Protein AF-A0A0N0CYZ7-F1 (afdb_monomer)

pLDDT: mean 87.19, std 11.3, range [44.19, 98.38]

Foldseek 3Di:
DDDDPLQLVLLVLVLVLVVLVVVLVVLLPDLVPRPLVCNVPPRLVSSLVSLVVNLVSPPDDFPDADPVCVPDRWGKAKHQSVDSPDGWDWDWDADPNDIDIDTPPSIDIDTSLCNNLVSLLSNLCSLVSSLVSCVVHPVDPVNVVSLVVNLVSLVVNQVVLCVPDVVDRDPVSLLSQQVSLLSLLQVCLVPHLPLVSLVVSLVSLVSSCVQQDLDPVSCVSRVSSLLSNLSSCVSNVNCVVNLVSVVSCCVSPVPPCSCVVVVVDPVSVVVVVVVVVVVVVVVVVVVVQVVVLVVVLVVVLVVCQQDFPPSVDPLCVVCNVLLSLLVSLLSVLVSVVVCVPPNSVCVVPPPDDDCCQQAPFQADDPVRQVCVCVVLVADFDSLVNNCNHGVHAFRNSLADWDRFFDDDDDPVLSQLLPFAQFDDPQQWFQQPALQSFTFAADLPQPVSVVVCCVVVRDPPPDRSCVRRNTPPPDDNCRQWDFRTAFPLRWTWIARGDDPLHQFIWTANPPPGSVNVGGTGGQFSVRDGNSVLSSVLSVCVSVVVPPCSGGTHD

Solvent-accessible surface area (backbone atoms only — not comparable to full-atom values): 30762 Å² total; per-residue (Å²): 130,89,79,53,73,69,57,42,54,45,37,47,46,50,40,53,41,51,52,34,51,55,52,48,54,61,56,57,75,46,71,92,70,60,52,65,68,54,46,48,65,71,31,53,51,51,34,45,51,47,44,52,54,52,57,69,57,59,87,71,92,60,86,42,66,44,80,89,42,76,91,50,99,45,38,32,47,59,37,32,63,88,40,49,88,47,79,70,63,82,43,77,49,76,61,96,88,44,83,44,77,47,71,57,86,65,53,48,81,40,42,70,91,48,43,68,55,53,50,53,48,48,48,34,48,59,43,43,58,50,34,56,51,30,62,76,69,67,60,43,80,62,29,67,59,36,50,58,50,34,45,55,41,30,68,58,44,47,60,66,58,61,74,45,64,80,91,69,67,51,72,70,56,47,53,49,41,27,51,37,19,34,56,46,26,43,56,40,52,73,76,53,81,5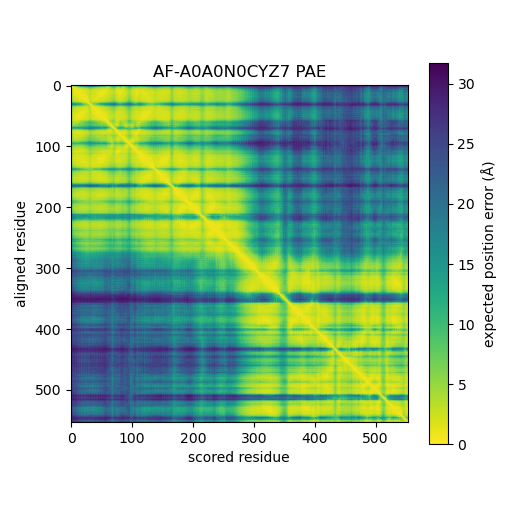6,61,76,58,49,52,54,27,47,61,43,26,51,70,14,45,78,66,50,40,90,50,74,84,37,28,79,80,37,52,69,47,58,52,42,48,32,55,42,29,49,74,69,70,38,52,87,68,22,46,58,55,53,51,53,46,44,70,79,37,74,81,57,65,93,46,59,67,55,75,69,31,69,69,49,52,58,50,48,52,57,50,50,56,51,53,52,50,51,51,52,52,49,50,53,49,52,53,52,48,55,49,52,53,52,50,55,40,56,67,54,53,87,70,52,86,55,65,82,40,69,65,45,60,76,44,42,69,59,52,44,51,37,54,42,48,50,54,51,50,54,52,48,57,47,37,77,72,58,38,73,83,45,63,79,79,59,84,72,88,79,69,52,73,43,61,34,56,52,63,42,52,71,67,54,52,55,49,50,29,64,74,66,69,42,71,78,38,72,58,57,54,43,39,30,43,68,63,26,30,38,22,23,66,61,40,77,47,62,63,31,46,62,82,80,83,49,68,74,56,49,60,26,48,63,37,66,34,64,71,48,82,86,35,46,39,69,64,78,30,101,60,78,39,56,28,32,53,67,53,83,40,63,68,37,55,50,50,37,31,76,71,65,64,42,59,85,86,60,53,49,55,80,50,38,48,65,59,91,96,60,52,92,59,22,5,36,43,72,50,41,26,20,79,87,66,26,42,30,28,37,27,46,36,62,91,55,46,36,28,39,30,28,38,41,74,87,63,49,39,93,69,48,24,31,47,26,54,23,28,77,82,60,40,39,52,60,61,41,52,38,49,18,39,49,33,50,72,54,72,49,77,66,53,85,62,37,66,35,56

Radius of gyration: 35.14 Å; Cα contacts (8 Å, |Δi|>4): 732; chains: 1; bounding box: 77×64×90 Å

Mean predicted aligned error: 12.71 Å

Nearest PDB structures (foldseek):
  8fbj-assembly1_A  TM=4.118E-01  e=6.269E-01  synthetic construct
  4wnf-assembly1_A  TM=3.600E-01  e=3.665E-01  Homo sapiens
  4a1s-assembly1_B  TM=2.952E-01  e=2.802E-01  Drosophila melanogaster
  6u1s-assembly1_A  TM=2.534E-01  e=5.733E-01  synthetic construct
  6xr1-assembly1_A  TM=2.589E-01  e=1.173E+00  synthetic construct

Sequence (553 aa):
MKQFPETLEFKKKYIKANQFGMMLDDSLKQPQQINEQYIEKKIIKPAIKILDEMIAMLPLRFTQKSIQWKTKDIFILLINLESPEDEPEEIYTNHNGWEEYSLPPNTNMLYESTIKIVLEDWKFRFLNTWLVSLERTSKSNLYYKYIKKVFSQAKKCIPLVENYEKDNLQEWQKNMISLYANQIAWYTQAEENDIKKLEKALQVLEKGYQFAGFRYSEWNDRSYIHDTKVRLLLKLNRHEEAFPIVYQTLKEHTYFNDFDDLKKHADYLKWLEKQKDFEEQQKLDKQKADEAFAKLLKEKQKESQNQFVNSKHTLVKKHKNILNKIKKIQISLRLRKLYYKNGWELLRERMDDHYHDDFGLLLWSEEKIDQYEKRHEIQLPEELKVYLMEIGEMGHGYFSWGEGIIMPSENKEIEKLKKNFPITSAKIHNIGSYLDQKGWIYPDDDSGFVYLQEQGLISESANAQEMFGLPENADIFDGCMLLGYSMGQNSLYLIMNGEFEGEIWSDALQYGVESGCCFSVATRKRLKFLDFIAQSLESHRNNYSNTEDGDWM

Structure (mmCIF, N/CA/C/O backbone):
data_AF-A0A0N0CYZ7-F1
#
_entry.id   AF-A0A0N0CYZ7-F1
#
loop_
_atom_site.group_PDB
_atom_site.id
_atom_site.type_symbol
_atom_site.label_atom_id
_atom_site.label_alt_id
_atom_site.label_comp_id
_atom_site.label_asym_id
_atom_site.label_entity_id
_atom_site.label_seq_id
_atom_site.pdbx_PDB_ins_code
_atom_site.Cartn_x
_atom_site.Cartn_y
_atom_site.Cartn_z
_atom_site.occupancy
_atom_site.B_iso_or_equiv
_atom_site.auth_seq_id
_atom_site.auth_comp_id
_atom_site.auth_asym_id
_atom_site.auth_atom_id
_atom_site.pdbx_PDB_model_num
ATOM 1 N N . MET A 1 1 ? -15.541 -17.660 -39.363 1.00 53.59 1 MET A N 1
ATOM 2 C CA . MET A 1 1 ? -15.649 -16.348 -40.056 1.00 53.59 1 MET A CA 1
ATOM 3 C C . MET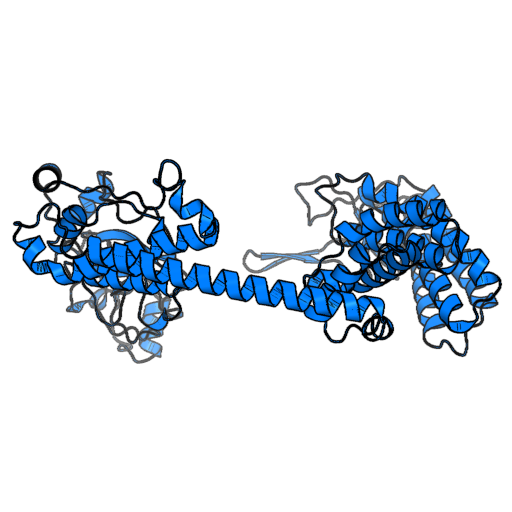 A 1 1 ? -14.711 -16.338 -41.263 1.00 53.59 1 MET A C 1
ATOM 5 O O . MET A 1 1 ? -13.685 -16.995 -41.189 1.00 53.59 1 MET A O 1
ATOM 9 N N . LYS A 1 2 ? -15.031 -15.661 -42.380 1.00 57.91 2 LYS A N 1
ATOM 10 C CA . LYS A 1 2 ? -14.056 -15.508 -43.483 1.00 57.91 2 LYS A CA 1
ATOM 11 C C . LYS A 1 2 ? -12.984 -14.503 -43.053 1.00 57.91 2 LYS A C 1
ATOM 13 O O . LYS A 1 2 ? -13.308 -13.339 -42.841 1.00 57.91 2 LYS A O 1
ATOM 18 N N . GLN A 1 3 ? -11.745 -14.963 -42.921 1.00 68.38 3 GLN A N 1
ATOM 19 C CA . GLN A 1 3 ? -10.592 -14.127 -42.598 1.00 68.38 3 GLN A CA 1
ATOM 20 C C . GLN A 1 3 ? -10.316 -13.144 -43.748 1.00 68.38 3 GLN A C 1
ATOM 22 O O . GLN A 1 3 ? -10.322 -13.534 -44.919 1.00 68.38 3 GLN A O 1
ATOM 27 N N . PHE A 1 4 ? -10.089 -11.867 -43.431 1.00 84.31 4 PHE A N 1
ATOM 28 C CA . PHE A 1 4 ? -9.685 -10.885 -44.439 1.00 84.31 4 PHE A CA 1
ATOM 29 C C . PHE A 1 4 ? -8.239 -11.162 -44.887 1.00 84.31 4 PHE A C 1
ATOM 31 O O . PHE A 1 4 ? -7.390 -11.421 -44.028 1.00 84.31 4 PHE A O 1
ATOM 38 N N . PRO A 1 5 ? -7.924 -11.089 -46.197 1.00 88.75 5 PRO A N 1
ATOM 39 C CA . PRO A 1 5 ? -6.569 -11.338 -46.690 1.00 88.75 5 PRO A CA 1
ATOM 40 C C . PRO A 1 5 ? -5.501 -10.464 -46.020 1.00 88.75 5 PRO A C 1
ATOM 42 O O . PRO A 1 5 ? -4.406 -10.954 -45.743 1.00 88.75 5 PRO A O 1
ATOM 45 N N . GLU A 1 6 ? -5.815 -9.200 -45.706 1.00 91.50 6 GLU A N 1
ATOM 46 C CA . GLU A 1 6 ? -4.866 -8.310 -45.027 1.00 91.50 6 GLU A CA 1
ATOM 47 C C . GLU A 1 6 ? -4.594 -8.750 -43.579 1.00 91.50 6 GLU A C 1
ATOM 49 O O . GLU A 1 6 ? -3.454 -8.682 -43.119 1.00 91.50 6 GLU A O 1
ATOM 54 N N . THR A 1 7 ? -5.610 -9.261 -42.873 1.00 92.00 7 THR A N 1
ATOM 55 C CA . THR A 1 7 ? -5.471 -9.780 -41.503 1.00 92.00 7 THR A CA 1
ATOM 56 C C . THR A 1 7 ? -4.608 -11.041 -41.468 1.00 92.00 7 THR A C 1
ATOM 58 O O . THR A 1 7 ? -3.736 -11.153 -40.608 1.00 92.00 7 THR A O 1
ATOM 61 N N . LEU A 1 8 ? -4.787 -11.964 -42.421 1.00 93.25 8 LEU A N 1
ATOM 62 C CA . LEU A 1 8 ? -3.954 -13.169 -42.516 1.00 93.25 8 LEU A CA 1
ATOM 63 C C . LEU A 1 8 ? -2.483 -12.820 -42.781 1.00 93.25 8 LEU A C 1
ATOM 65 O O . LEU A 1 8 ? -1.584 -13.357 -42.134 1.00 93.25 8 LEU A O 1
ATOM 69 N N . GLU A 1 9 ? -2.223 -11.897 -43.711 1.00 96.31 9 GLU A N 1
ATOM 70 C CA . GLU A 1 9 ? -0.859 -11.440 -43.993 1.00 96.31 9 GLU A CA 1
ATOM 71 C C . GLU A 1 9 ? -0.236 -10.753 -42.768 1.00 96.31 9 GLU A C 1
ATOM 73 O O . GLU A 1 9 ? 0.937 -10.974 -42.456 1.00 96.31 9 GLU A O 1
ATOM 78 N N . PHE A 1 10 ? -1.024 -9.981 -42.013 1.00 96.75 10 PHE A N 1
ATOM 79 C CA . PHE A 1 10 ? -0.560 -9.382 -40.767 1.00 96.75 10 PHE A CA 1
ATOM 80 C C . PHE A 1 10 ? -0.173 -10.449 -39.734 1.00 96.75 10 PHE A C 1
ATOM 82 O O . PHE A 1 10 ? 0.917 -10.372 -39.165 1.00 96.75 10 PHE A O 1
ATOM 89 N N . LYS A 1 11 ? -1.012 -11.477 -39.530 1.00 95.75 11 LYS A N 1
ATOM 90 C CA . LYS A 1 11 ? -0.715 -12.607 -38.630 1.00 95.75 11 LYS A CA 1
ATOM 91 C C . LYS A 1 11 ? 0.582 -13.317 -39.028 1.00 95.75 11 LYS A C 1
ATOM 93 O O . LYS A 1 11 ? 1.448 -13.531 -38.182 1.00 95.75 11 LYS A O 1
ATOM 98 N N . LYS A 1 12 ? 0.782 -13.591 -40.324 1.00 97.19 12 LYS A N 1
ATOM 99 C CA . LYS A 1 12 ? 2.022 -14.196 -40.855 1.00 97.19 12 LYS A CA 1
ATOM 100 C C . LYS A 1 12 ? 3.261 -13.373 -40.514 1.00 97.19 12 LYS A C 1
ATOM 102 O O . LYS A 1 12 ? 4.274 -13.917 -40.067 1.00 97.19 12 LYS A O 1
ATOM 107 N N . LYS A 1 13 ? 3.186 -12.054 -40.701 1.00 98.12 13 LYS A N 1
ATOM 108 C CA . LYS A 1 13 ? 4.274 -11.135 -40.346 1.00 98.12 13 LYS A CA 1
ATOM 109 C C . LYS A 1 13 ? 4.507 -11.072 -38.837 1.00 98.12 13 LYS A C 1
ATOM 111 O O . LYS A 1 13 ? 5.664 -11.085 -38.421 1.00 98.12 13 LYS A O 1
ATOM 116 N N . TYR A 1 14 ? 3.443 -11.074 -38.035 1.00 97.31 14 TYR A N 1
ATOM 117 C CA . TYR A 1 14 ? 3.522 -11.067 -36.574 1.00 97.31 14 TYR A CA 1
ATOM 118 C C . TYR A 1 14 ? 4.285 -12.286 -36.041 1.00 97.31 14 TYR A C 1
ATOM 120 O O . TYR A 1 14 ? 5.256 -12.128 -35.302 1.00 97.31 14 TYR A O 1
ATOM 128 N N . ILE A 1 15 ? 3.918 -13.492 -36.488 1.00 97.31 15 ILE A N 1
ATOM 129 C CA . ILE A 1 15 ? 4.602 -14.740 -36.113 1.00 97.31 15 ILE A CA 1
ATOM 130 C C . ILE A 1 15 ? 6.084 -14.674 -36.486 1.00 97.31 15 ILE A C 1
ATOM 132 O O . ILE A 1 15 ? 6.958 -14.999 -35.683 1.00 97.31 15 ILE A O 1
ATOM 136 N N . LYS A 1 16 ? 6.395 -14.188 -37.690 1.00 97.62 16 LYS A N 1
ATOM 137 C CA . LYS A 1 16 ? 7.779 -14.066 -38.153 1.00 97.62 16 LYS A CA 1
ATOM 138 C C . LYS A 1 16 ? 8.591 -13.043 -37.349 1.00 97.62 16 LYS A C 1
ATOM 140 O O . LYS A 1 16 ? 9.769 -13.271 -37.084 1.00 97.62 16 LYS A O 1
ATOM 145 N N . ALA A 1 17 ? 7.986 -11.926 -36.946 1.00 97.38 17 ALA A N 1
ATOM 146 C CA . ALA A 1 17 ? 8.621 -10.965 -36.048 1.00 97.38 17 ALA A CA 1
ATOM 147 C C . ALA A 1 17 ? 8.891 -11.583 -34.665 1.00 97.38 17 ALA A C 1
ATOM 149 O O . ALA A 1 17 ? 9.989 -11.415 -34.136 1.00 97.38 17 ALA A O 1
ATOM 150 N N . ASN A 1 18 ? 7.945 -12.363 -34.131 1.00 96.06 18 ASN A N 1
ATOM 151 C CA . ASN A 1 18 ? 8.115 -13.100 -32.877 1.00 96.06 18 ASN A CA 1
ATOM 152 C C . ASN A 1 18 ? 9.285 -14.102 -32.950 1.00 96.06 18 ASN A C 1
ATOM 154 O O . ASN A 1 18 ? 10.138 -14.129 -32.064 1.00 96.06 18 ASN A O 1
ATOM 158 N N . GLN A 1 19 ? 9.397 -14.851 -34.053 1.00 96.38 19 GLN A N 1
ATOM 159 C CA . GLN A 1 19 ? 10.519 -15.768 -34.298 1.00 96.38 19 GLN A CA 1
ATOM 160 C C . GLN A 1 19 ? 11.875 -15.049 -34.292 1.00 96.38 19 GLN A C 1
ATOM 162 O O . GLN A 1 19 ? 12.834 -15.561 -33.720 1.00 96.38 19 GLN A O 1
ATOM 167 N N . PHE A 1 20 ? 11.973 -13.845 -34.870 1.00 97.69 20 PHE A N 1
ATOM 168 C CA . PHE A 1 20 ? 13.211 -13.063 -34.781 1.00 97.69 20 PHE A CA 1
ATOM 169 C C . PHE A 1 20 ? 13.556 -12.651 -33.347 1.00 97.69 20 PHE A C 1
ATOM 171 O O . PHE A 1 20 ? 14.741 -12.551 -33.033 1.00 97.69 20 PHE A O 1
ATOM 178 N N . GLY A 1 21 ? 12.556 -12.425 -32.490 1.00 94.75 21 GLY A N 1
ATOM 179 C CA . GLY A 1 21 ? 12.754 -12.155 -31.064 1.00 94.75 21 GLY A CA 1
ATOM 180 C C . GLY A 1 21 ? 13.415 -13.341 -30.373 1.00 94.75 21 GLY A C 1
ATOM 181 O O . GLY A 1 21 ? 14.491 -13.196 -29.801 1.00 94.75 21 GLY A O 1
ATOM 182 N N . MET A 1 22 ? 12.849 -14.535 -30.561 1.00 94.25 22 MET A N 1
ATOM 183 C CA . MET A 1 22 ? 13.413 -15.783 -30.032 1.00 94.25 22 MET A CA 1
ATOM 184 C C . MET A 1 22 ? 14.839 -16.032 -30.544 1.00 94.25 22 MET A C 1
ATOM 186 O O . MET A 1 22 ? 15.741 -16.327 -29.765 1.00 94.25 22 MET A O 1
ATOM 190 N N . MET A 1 23 ? 15.074 -15.840 -31.848 1.00 94.81 23 MET A N 1
ATOM 191 C CA . MET A 1 23 ? 16.410 -15.974 -32.438 1.00 94.81 23 MET A CA 1
ATOM 192 C C . MET A 1 23 ? 17.415 -14.979 -31.848 1.00 94.81 23 MET A C 1
ATOM 194 O O . MET A 1 23 ? 18.594 -15.318 -31.718 1.00 94.81 23 MET A O 1
ATOM 198 N N . LEU A 1 24 ? 16.985 -13.748 -31.542 1.00 94.44 24 LEU A N 1
ATOM 199 C CA . LEU A 1 24 ? 17.839 -12.756 -30.896 1.00 94.44 24 LEU A CA 1
ATOM 200 C C . LEU A 1 24 ? 18.209 -13.224 -29.490 1.00 94.44 24 LEU A C 1
ATOM 202 O O . LEU A 1 24 ? 19.396 -13.286 -29.185 1.00 94.44 24 LEU A O 1
ATOM 206 N N . ASP A 1 25 ? 17.224 -13.599 -28.678 1.00 91.94 25 ASP A N 1
ATOM 207 C CA . ASP A 1 25 ? 17.451 -14.050 -27.303 1.00 91.94 25 ASP A CA 1
ATOM 208 C C . ASP A 1 25 ? 18.391 -15.260 -27.262 1.00 91.94 25 ASP A C 1
ATOM 210 O O . ASP A 1 25 ? 19.367 -15.264 -26.510 1.00 91.94 25 ASP A O 1
ATOM 214 N N . ASP A 1 26 ? 18.178 -16.246 -28.136 1.00 91.12 26 ASP A N 1
ATOM 215 C CA . ASP A 1 26 ? 19.053 -17.414 -28.253 1.00 91.12 26 ASP A CA 1
ATOM 216 C C . ASP A 1 26 ? 20.478 -17.043 -28.678 1.00 91.12 26 ASP A C 1
ATOM 218 O O . ASP A 1 26 ? 21.446 -17.554 -28.112 1.00 91.12 26 ASP A O 1
ATOM 222 N N . SER A 1 27 ? 20.624 -16.107 -29.622 1.00 89.56 27 SER A N 1
ATOM 223 C CA . SER A 1 27 ? 21.939 -15.635 -30.079 1.00 89.56 27 SER A CA 1
ATOM 224 C C . SER A 1 27 ? 22.713 -14.887 -28.988 1.00 89.56 27 SER A C 1
ATOM 226 O O . SER A 1 27 ? 23.941 -14.828 -29.041 1.00 89.56 27 SER A O 1
ATOM 228 N N . LEU A 1 28 ? 22.018 -14.305 -28.006 1.00 88.69 28 LEU A N 1
ATOM 229 C CA . LEU A 1 28 ? 22.616 -13.503 -26.936 1.00 88.69 28 LEU A CA 1
ATOM 230 C C . LEU A 1 28 ? 22.915 -14.294 -25.653 1.00 88.69 28 LEU A C 1
ATOM 232 O O . LEU A 1 28 ? 23.636 -13.789 -24.791 1.00 88.69 28 LEU A O 1
ATOM 236 N N . LYS A 1 29 ? 22.446 -15.545 -25.533 1.00 87.12 29 LYS A N 1
ATOM 237 C CA . LYS A 1 29 ? 22.737 -16.425 -24.380 1.00 87.12 29 LYS A CA 1
ATOM 238 C C . LYS A 1 29 ? 24.226 -16.746 -24.206 1.00 87.12 29 LYS A C 1
ATOM 240 O O . LYS A 1 29 ? 24.641 -17.087 -23.102 1.00 87.12 29 LYS A O 1
ATOM 245 N N . GLN A 1 30 ? 25.037 -16.640 -25.263 1.00 79.88 30 GLN A N 1
ATOM 246 C CA . GLN A 1 30 ? 26.481 -16.916 -25.226 1.00 79.88 30 GLN A CA 1
ATOM 247 C C . GLN A 1 30 ? 27.299 -15.706 -25.717 1.00 79.88 30 GLN A C 1
ATOM 249 O O . GLN A 1 30 ? 27.737 -15.674 -26.870 1.00 79.88 30 GLN A O 1
ATOM 254 N N . PRO A 1 31 ? 27.564 -14.709 -24.847 1.00 68.31 31 PRO A N 1
ATOM 255 C CA . PRO A 1 31 ? 28.179 -13.436 -25.241 1.00 68.31 31 PRO A CA 1
ATOM 256 C C . PRO A 1 31 ? 29.552 -13.562 -25.919 1.00 68.31 31 PRO A C 1
ATOM 258 O O . PRO A 1 31 ? 29.941 -12.709 -26.710 1.00 68.31 31 PRO A O 1
ATOM 261 N N . GLN A 1 32 ? 30.284 -14.641 -25.633 1.00 68.75 32 GLN A N 1
ATOM 262 C CA . GLN A 1 32 ? 31.638 -14.891 -26.139 1.00 68.75 32 GLN A CA 1
ATOM 263 C C . GLN A 1 32 ? 31.673 -15.354 -27.609 1.00 68.75 32 GLN A C 1
ATOM 265 O O . GLN A 1 32 ? 32.749 -15.425 -28.195 1.00 68.75 32 GLN A O 1
ATOM 270 N N . GLN A 1 33 ? 30.520 -15.667 -28.212 1.00 71.62 33 GLN A N 1
ATOM 271 C CA . GLN A 1 33 ? 30.410 -16.193 -29.581 1.00 71.62 33 GLN A CA 1
ATOM 272 C C . GLN A 1 33 ? 29.544 -15.309 -30.495 1.00 71.62 33 GLN A C 1
ATOM 274 O O . GLN A 1 33 ? 29.070 -15.752 -31.543 1.00 71.62 33 GLN A O 1
ATOM 279 N N . ILE A 1 34 ? 29.323 -14.048 -30.114 1.00 81.56 34 ILE A N 1
ATOM 280 C CA . ILE A 1 34 ? 28.436 -13.148 -30.853 1.00 81.56 34 ILE A CA 1
ATOM 281 C C . ILE A 1 34 ? 29.019 -12.816 -32.232 1.00 81.56 34 ILE A C 1
ATOM 283 O O . ILE A 1 34 ? 30.000 -12.088 -32.376 1.00 81.56 34 ILE A O 1
ATOM 287 N N . ASN A 1 35 ? 28.352 -13.304 -33.280 1.00 87.75 35 ASN A N 1
ATOM 288 C CA . ASN A 1 35 ? 28.609 -12.886 -34.652 1.00 87.75 35 ASN A CA 1
ATOM 289 C C . ASN A 1 35 ? 27.774 -11.638 -34.978 1.00 87.75 35 ASN A C 1
ATOM 291 O O . ASN A 1 35 ? 26.632 -11.735 -35.439 1.00 87.75 35 ASN A O 1
ATOM 295 N N . GLU A 1 36 ? 28.357 -10.455 -34.758 1.00 90.12 36 GLU A N 1
ATOM 296 C CA . GLU A 1 36 ? 27.669 -9.169 -34.941 1.00 90.12 36 GLU A CA 1
ATOM 297 C C . GLU A 1 36 ? 27.069 -9.001 -36.343 1.00 90.12 36 GLU A C 1
ATOM 299 O O . GLU A 1 36 ? 25.954 -8.499 -36.495 1.00 90.12 36 GLU A O 1
ATOM 304 N N . GLN A 1 37 ? 27.778 -9.448 -37.384 1.00 89.00 37 GLN A N 1
ATOM 305 C CA . GLN A 1 37 ? 27.302 -9.317 -38.762 1.00 89.00 37 GLN A CA 1
ATOM 306 C C . GLN A 1 37 ? 26.111 -10.228 -39.049 1.00 89.00 37 GLN A C 1
ATOM 308 O O . GLN A 1 37 ? 25.202 -9.827 -39.783 1.00 89.00 37 GLN A O 1
ATOM 313 N N . TYR A 1 38 ? 26.118 -11.443 -38.496 1.00 92.38 38 TYR A N 1
ATOM 314 C CA . TYR A 1 38 ? 24.996 -12.366 -38.602 1.00 92.38 38 TYR A CA 1
ATOM 315 C C . TYR A 1 38 ? 23.763 -11.778 -37.919 1.00 92.38 38 TYR A C 1
ATOM 317 O O . TYR A 1 38 ? 22.738 -11.622 -38.580 1.00 92.38 38 TYR A O 1
ATOM 325 N N . ILE A 1 39 ? 23.876 -11.354 -36.656 1.00 93.50 39 ILE A N 1
ATOM 326 C CA . ILE A 1 39 ? 22.747 -10.791 -35.902 1.00 93.50 39 ILE A CA 1
ATOM 327 C C . ILE A 1 39 ? 22.200 -9.539 -36.598 1.00 93.50 39 ILE A C 1
ATOM 329 O O . ILE A 1 39 ? 20.996 -9.440 -36.848 1.00 93.50 39 ILE A O 1
ATOM 333 N N . GLU A 1 40 ? 23.068 -8.612 -37.020 1.00 94.25 40 GLU A N 1
ATOM 334 C CA . GLU A 1 40 ? 22.629 -7.385 -37.689 1.00 94.25 40 GLU A CA 1
ATOM 335 C C . GLU A 1 40 ? 21.891 -7.677 -39.012 1.00 94.25 40 GLU A C 1
ATOM 337 O O . GLU A 1 40 ? 20.847 -7.080 -39.292 1.00 94.25 40 GLU A O 1
ATOM 342 N N . LYS A 1 41 ? 22.431 -8.574 -39.855 1.00 95.31 41 LYS A N 1
ATOM 343 C CA . LYS A 1 41 ? 21.903 -8.840 -41.208 1.00 95.31 41 LYS A CA 1
ATOM 344 C C . LYS A 1 41 ? 20.744 -9.831 -41.233 1.00 95.31 41 LYS A C 1
ATOM 346 O O . LYS A 1 41 ? 19.891 -9.707 -42.109 1.00 95.31 41 LYS A O 1
ATOM 351 N N . LYS A 1 42 ? 20.740 -10.830 -40.351 1.00 96.50 42 LYS A N 1
ATOM 352 C CA . LYS A 1 42 ? 19.788 -11.950 -40.379 1.00 96.50 42 LYS A CA 1
ATOM 353 C C . LYS A 1 42 ? 18.664 -11.818 -39.363 1.00 96.50 42 LYS A C 1
ATOM 355 O O . LYS A 1 42 ? 17.621 -12.411 -39.600 1.00 96.50 42 LYS A O 1
ATOM 360 N N . ILE A 1 43 ? 18.843 -11.020 -38.309 1.00 96.56 43 ILE A N 1
ATOM 361 C CA . ILE A 1 43 ? 17.843 -10.866 -37.246 1.00 96.56 43 ILE A CA 1
ATOM 362 C C . ILE A 1 43 ? 17.347 -9.421 -37.193 1.00 96.56 43 ILE A C 1
ATOM 364 O O . ILE A 1 43 ? 16.205 -9.149 -37.553 1.00 96.56 43 ILE A O 1
ATOM 368 N N . ILE A 1 44 ? 18.216 -8.466 -36.848 1.00 97.12 44 ILE A N 1
ATOM 369 C CA . ILE A 1 44 ? 17.791 -7.092 -36.541 1.00 97.12 44 ILE A CA 1
ATOM 370 C C . ILE A 1 44 ? 17.206 -6.376 -37.762 1.00 97.12 44 ILE A C 1
ATOM 372 O O . ILE A 1 44 ? 16.100 -5.845 -37.694 1.00 97.12 44 ILE A O 1
ATOM 376 N N . LYS A 1 45 ? 17.914 -6.339 -38.901 1.00 97.06 45 LYS A N 1
ATOM 377 C CA . LYS A 1 45 ? 17.399 -5.657 -40.106 1.00 97.06 45 LYS A CA 1
ATOM 378 C C . LYS A 1 45 ? 16.098 -6.288 -40.632 1.00 97.06 45 LYS A C 1
ATOM 380 O O . LYS A 1 45 ? 15.175 -5.522 -40.912 1.00 97.06 45 LYS A O 1
ATOM 385 N N . PRO A 1 46 ? 15.985 -7.625 -40.763 1.00 98.00 46 PRO A N 1
ATOM 386 C CA . PRO A 1 46 ? 14.731 -8.264 -41.155 1.00 98.00 46 PRO A CA 1
ATOM 387 C C . PRO A 1 46 ? 13.575 -8.018 -40.182 1.00 98.00 46 PRO A C 1
ATOM 389 O O . PRO A 1 46 ? 12.484 -7.700 -40.646 1.00 98.00 46 PRO A O 1
ATOM 392 N N . ALA A 1 47 ? 13.809 -8.097 -38.867 1.00 98.00 47 ALA A N 1
ATOM 393 C CA . ALA A 1 47 ? 12.778 -7.851 -37.858 1.00 98.00 47 ALA A CA 1
ATOM 394 C C . ALA A 1 47 ? 12.211 -6.431 -37.967 1.00 98.00 47 ALA A C 1
ATOM 396 O O . ALA A 1 47 ? 11.001 -6.255 -38.084 1.00 98.00 47 ALA A O 1
ATOM 397 N N . ILE A 1 48 ? 13.085 -5.418 -38.028 1.00 98.06 48 ILE A N 1
ATOM 398 C CA . ILE A 1 48 ? 12.660 -4.020 -38.179 1.00 98.06 48 ILE A CA 1
ATOM 399 C C . ILE A 1 48 ? 11.886 -3.812 -39.483 1.00 98.06 48 ILE A C 1
ATOM 401 O O . ILE A 1 48 ? 10.844 -3.166 -39.461 1.00 98.06 48 ILE A O 1
ATOM 405 N N . LYS A 1 49 ? 12.346 -4.400 -40.597 1.00 98.25 49 LYS A N 1
ATOM 406 C CA . LYS A 1 49 ? 11.643 -4.305 -41.884 1.00 98.25 49 LYS A CA 1
ATOM 407 C C . LYS A 1 49 ? 10.223 -4.875 -41.799 1.00 98.25 49 LYS A C 1
ATOM 409 O O . LYS A 1 49 ? 9.293 -4.240 -42.278 1.00 98.25 49 LYS A O 1
ATOM 414 N N . ILE A 1 50 ? 10.055 -6.049 -41.190 1.00 98.38 50 ILE A N 1
ATOM 415 C CA . ILE A 1 50 ? 8.732 -6.667 -41.025 1.00 98.38 50 ILE A CA 1
ATOM 416 C C . ILE A 1 50 ? 7.830 -5.806 -40.143 1.00 98.38 50 ILE A C 1
ATOM 418 O O . ILE A 1 50 ? 6.665 -5.617 -40.476 1.00 98.38 50 ILE A O 1
ATOM 422 N N . LEU A 1 51 ? 8.359 -5.252 -39.053 1.00 98.31 51 LEU A N 1
ATOM 423 C CA . LEU A 1 51 ? 7.584 -4.377 -38.174 1.00 98.31 51 LEU A CA 1
ATOM 424 C C . LEU A 1 51 ? 7.158 -3.087 -38.885 1.00 98.31 51 LEU A C 1
ATOM 426 O O . LEU A 1 51 ? 6.021 -2.657 -38.719 1.00 98.31 51 LEU A O 1
ATOM 430 N N . ASP A 1 52 ? 8.022 -2.501 -39.718 1.00 98.31 52 ASP A N 1
ATOM 431 C CA . ASP A 1 52 ? 7.662 -1.351 -40.556 1.00 98.31 52 ASP A CA 1
ATOM 432 C C . ASP A 1 52 ? 6.552 -1.702 -41.564 1.00 98.31 52 ASP A C 1
ATOM 434 O O . ASP A 1 52 ? 5.604 -0.932 -41.718 1.00 98.31 52 ASP A O 1
ATOM 438 N N . GLU A 1 53 ? 6.624 -2.876 -42.206 1.00 98.12 53 GLU A N 1
ATOM 439 C CA . GLU A 1 53 ? 5.559 -3.381 -43.086 1.00 98.12 53 GLU A CA 1
ATOM 440 C C . GLU A 1 53 ? 4.238 -3.557 -42.322 1.00 98.12 53 GLU A C 1
ATOM 442 O O . GLU A 1 53 ? 3.199 -3.111 -42.794 1.00 98.12 53 GLU A O 1
ATOM 447 N N . MET A 1 54 ? 4.270 -4.145 -41.123 1.00 98.12 54 MET A N 1
ATOM 448 C CA . MET A 1 54 ? 3.084 -4.346 -40.282 1.00 98.12 54 MET A CA 1
ATOM 449 C C . MET A 1 54 ? 2.454 -3.030 -39.821 1.00 98.12 54 MET A C 1
ATOM 451 O O . MET A 1 54 ? 1.235 -2.892 -39.846 1.00 98.12 54 MET A O 1
ATOM 455 N N . ILE A 1 55 ? 3.265 -2.046 -39.424 1.00 97.31 55 ILE A N 1
ATOM 456 C CA . ILE A 1 55 ? 2.773 -0.717 -39.037 1.00 97.31 55 ILE A CA 1
ATOM 457 C C . ILE A 1 55 ? 2.102 -0.026 -40.232 1.00 97.31 55 ILE A C 1
ATOM 459 O O . ILE A 1 55 ? 1.079 0.632 -40.053 1.00 97.31 55 ILE A O 1
ATOM 463 N N . ALA A 1 56 ? 2.639 -0.196 -41.445 1.00 97.25 56 ALA A N 1
ATOM 464 C CA . ALA A 1 56 ? 2.053 0.355 -42.668 1.00 97.25 56 ALA A CA 1
ATOM 465 C C . ALA A 1 56 ? 0.713 -0.297 -43.060 1.00 97.25 56 ALA A C 1
ATOM 467 O O . ALA A 1 56 ? -0.035 0.291 -43.837 1.00 97.25 56 ALA A O 1
ATOM 468 N N . MET A 1 57 ? 0.396 -1.479 -42.521 1.00 96.44 57 MET A N 1
ATOM 469 C CA . MET A 1 57 ? -0.898 -2.143 -42.719 1.00 96.44 57 MET A CA 1
ATOM 470 C C . MET A 1 57 ? -2.008 -1.594 -41.806 1.00 96.44 57 MET A C 1
ATOM 472 O O . MET A 1 57 ? -3.162 -1.971 -41.978 1.00 96.44 57 MET A O 1
ATOM 476 N N . LEU A 1 58 ? -1.688 -0.732 -40.831 1.00 94.31 58 LEU A N 1
ATOM 477 C CA . LEU A 1 58 ? -2.675 -0.159 -39.910 1.00 94.31 58 LEU A CA 1
ATOM 478 C C . LEU A 1 58 ? -3.385 1.076 -40.513 1.00 94.31 58 LEU A C 1
ATOM 480 O O . LEU A 1 58 ? -2.729 1.883 -41.177 1.00 94.31 58 LEU A O 1
ATOM 484 N N . PRO A 1 59 ? -4.684 1.299 -40.211 1.00 91.62 59 PRO A N 1
ATOM 485 C CA . PRO A 1 59 ? -5.540 0.493 -39.334 1.00 91.62 59 PRO A CA 1
ATOM 486 C C . PRO A 1 59 ? -6.037 -0.799 -40.004 1.00 91.62 59 PRO A C 1
ATOM 488 O O . PRO A 1 59 ? -6.357 -0.817 -41.190 1.00 91.62 59 PRO A O 1
ATOM 491 N N . LEU A 1 60 ? -6.141 -1.870 -39.215 1.00 88.81 60 LEU A N 1
ATOM 492 C CA . LEU A 1 60 ? -6.700 -3.159 -39.633 1.00 88.81 60 LEU A CA 1
ATOM 493 C C . LEU A 1 60 ? -8.123 -3.314 -39.105 1.00 88.81 60 LEU A C 1
ATOM 495 O O . LEU A 1 60 ? -8.467 -2.751 -38.073 1.00 88.81 60 LEU A O 1
ATOM 499 N N . ARG A 1 61 ? -8.939 -4.129 -39.777 1.00 84.12 61 ARG A N 1
ATOM 500 C CA . ARG A 1 61 ? -10.289 -4.453 -39.302 1.00 84.12 61 ARG A CA 1
ATOM 501 C C . ARG A 1 61 ? -10.237 -5.593 -38.290 1.00 84.12 61 ARG A C 1
ATOM 503 O O . ARG A 1 61 ? -9.905 -6.720 -38.656 1.00 84.12 61 ARG A O 1
ATOM 510 N N . PHE A 1 62 ? -10.596 -5.301 -37.044 1.00 86.50 62 PHE A N 1
ATOM 511 C CA . PHE A 1 62 ? -10.724 -6.289 -35.977 1.00 86.50 62 PHE A CA 1
ATOM 512 C C . PHE A 1 62 ? -12.199 -6.694 -35.876 1.00 86.50 62 PHE A C 1
ATOM 514 O O . PHE A 1 62 ? -13.064 -5.858 -35.638 1.00 86.50 62 PHE A O 1
ATOM 521 N N . THR A 1 63 ? -12.515 -7.967 -36.119 1.00 79.38 63 THR A N 1
ATOM 522 C CA . THR A 1 63 ? -13.911 -8.446 -36.156 1.00 79.38 63 THR A CA 1
ATOM 523 C C . THR A 1 63 ? -14.391 -9.063 -34.852 1.00 79.38 63 THR A C 1
ATOM 525 O O . THR A 1 63 ? -15.591 -9.273 -34.692 1.00 79.38 63 THR A O 1
ATOM 528 N N . GLN A 1 64 ? -13.476 -9.371 -33.935 1.00 85.00 64 GLN A N 1
ATOM 529 C CA . GLN A 1 64 ? -13.786 -10.018 -32.669 1.00 85.00 64 GLN A CA 1
ATOM 530 C C . GLN A 1 64 ? -13.838 -8.978 -31.548 1.00 85.00 64 GLN A C 1
ATOM 532 O O . GLN A 1 64 ? -12.915 -8.179 -31.390 1.00 85.00 64 GLN A O 1
ATOM 537 N N . LYS A 1 65 ? -14.922 -8.995 -30.766 1.00 85.94 65 LYS A N 1
ATOM 538 C CA . LYS A 1 65 ? -15.009 -8.273 -29.490 1.00 85.94 65 LYS A CA 1
ATOM 539 C C . LYS A 1 65 ? -14.503 -9.175 -28.372 1.00 85.94 65 LYS A C 1
ATOM 541 O O . LYS A 1 65 ? -14.781 -10.371 -28.411 1.00 85.94 65 LYS A O 1
ATOM 546 N N . SER A 1 66 ? -13.813 -8.604 -27.388 1.00 84.94 66 SER A N 1
ATOM 547 C CA . SER A 1 66 ? -13.371 -9.387 -26.231 1.00 84.94 66 SER A CA 1
ATOM 548 C C . SER A 1 66 ? -14.556 -9.801 -25.358 1.00 84.94 66 SER A C 1
ATOM 550 O O . SER A 1 66 ? -15.332 -8.949 -24.912 1.00 84.94 66 SER A O 1
ATOM 552 N N . ILE A 1 67 ? -14.685 -11.098 -25.073 1.00 84.38 67 ILE A N 1
ATOM 553 C CA . ILE A 1 67 ? -15.720 -11.622 -24.171 1.00 84.38 67 ILE A CA 1
ATOM 554 C C . ILE A 1 67 ? -15.428 -11.292 -22.704 1.00 84.38 67 ILE A C 1
ATOM 556 O O . ILE A 1 67 ? -16.363 -11.281 -21.908 1.00 84.38 67 ILE A O 1
ATOM 560 N N . GLN A 1 68 ? -14.172 -10.995 -22.349 1.00 79.88 68 GLN A N 1
ATOM 561 C CA . GLN A 1 68 ? -13.791 -10.531 -21.010 1.00 79.88 68 GLN A CA 1
ATOM 562 C C . GLN A 1 68 ? -14.360 -9.132 -20.716 1.00 79.88 68 GLN A C 1
ATOM 564 O O . GLN A 1 68 ? -14.654 -8.791 -19.573 1.00 79.88 68 GLN A O 1
ATOM 569 N N . TRP A 1 69 ? -14.558 -8.314 -21.754 1.00 75.56 69 TRP A N 1
ATOM 570 C CA . TRP A 1 69 ? -14.937 -6.907 -21.625 1.00 75.56 69 TRP A CA 1
ATOM 571 C C . TRP A 1 69 ? -16.287 -6.607 -22.284 1.00 75.56 69 TRP A C 1
ATOM 573 O O . TRP A 1 69 ? -16.415 -5.620 -23.002 1.00 75.56 69 TRP A O 1
ATOM 583 N N . LYS A 1 70 ? -17.316 -7.427 -22.018 1.00 64.69 70 LYS A N 1
ATOM 584 C CA . LYS A 1 70 ? -18.646 -7.349 -22.674 1.00 64.69 70 LYS A CA 1
ATOM 585 C C . LYS A 1 70 ? -19.293 -5.955 -22.661 1.00 64.69 70 LYS A C 1
ATOM 587 O O . LYS A 1 70 ? -20.084 -5.646 -23.546 1.00 64.69 70 LYS A O 1
ATOM 592 N N . THR A 1 71 ? -18.985 -5.127 -21.662 1.00 56.81 71 THR A N 1
ATOM 593 C CA . THR A 1 71 ? -19.550 -3.777 -21.482 1.00 56.81 71 THR A CA 1
ATOM 594 C C . THR A 1 71 ? -18.772 -2.666 -22.188 1.00 56.81 71 THR A C 1
ATOM 596 O O . THR A 1 71 ? -19.233 -1.526 -22.205 1.00 56.81 71 THR A O 1
ATOM 599 N N . LYS A 1 72 ? -17.605 -2.961 -22.773 1.00 68.25 72 LYS A N 1
ATOM 600 C CA . LYS A 1 72 ? -16.778 -1.995 -23.503 1.00 68.25 72 LYS A CA 1
ATOM 601 C C . LYS A 1 72 ? -16.635 -2.464 -24.951 1.00 68.25 72 LYS A C 1
ATOM 603 O O . LYS A 1 72 ? -16.367 -3.634 -25.196 1.00 68.25 72 LYS A O 1
ATOM 608 N N . ASP A 1 73 ? -16.779 -1.560 -25.920 1.00 77.69 73 ASP A N 1
ATOM 609 C CA . ASP A 1 73 ? -16.538 -1.850 -27.344 1.00 77.69 73 ASP A CA 1
ATOM 610 C C . ASP A 1 73 ? -15.032 -2.028 -27.627 1.00 77.69 73 ASP A C 1
ATOM 612 O O . ASP A 1 73 ? -14.394 -1.217 -28.295 1.00 77.69 73 ASP A O 1
ATOM 616 N N . ILE A 1 74 ? -14.440 -3.085 -27.064 1.00 83.56 74 ILE A N 1
ATOM 617 C CA . ILE A 1 74 ? -13.027 -3.434 -27.201 1.00 83.56 74 ILE A CA 1
ATOM 618 C C . ILE A 1 74 ? -12.893 -4.528 -28.252 1.00 83.56 74 ILE A C 1
ATOM 620 O O . ILE A 1 74 ? -13.332 -5.664 -28.056 1.00 83.56 74 ILE A O 1
ATOM 624 N N . PHE A 1 75 ? -12.241 -4.176 -29.356 1.00 89.56 75 PHE A N 1
ATOM 625 C CA . PHE A 1 75 ? -11.938 -5.092 -30.443 1.00 89.56 75 PHE A CA 1
ATOM 626 C C . PHE A 1 75 ? -10.533 -5.677 -30.294 1.00 89.56 75 PHE A C 1
ATOM 628 O O . PHE A 1 75 ? -9.557 -4.960 -30.035 1.00 89.56 75 PHE A O 1
ATOM 635 N N . ILE A 1 76 ? -10.444 -6.994 -30.474 1.00 92.00 76 ILE A N 1
ATOM 636 C CA . ILE A 1 76 ? -9.218 -7.779 -30.324 1.00 92.00 76 ILE A CA 1
ATOM 637 C C . ILE A 1 76 ? -8.888 -8.566 -31.595 1.00 92.00 76 ILE A C 1
ATOM 639 O O . ILE A 1 76 ? -9.752 -8.867 -32.419 1.00 92.00 76 ILE A O 1
ATOM 643 N N . LEU A 1 77 ? -7.605 -8.884 -31.744 1.00 93.19 77 LEU A N 1
ATOM 644 C CA . LEU A 1 77 ? -7.077 -9.809 -32.735 1.00 93.19 77 LEU A CA 1
ATOM 645 C C . LEU A 1 77 ? -6.304 -10.897 -31.995 1.00 93.19 77 LEU A C 1
ATOM 647 O O . LEU A 1 77 ? -5.282 -10.611 -31.366 1.00 93.19 77 LEU A O 1
ATOM 651 N N . LEU A 1 78 ? -6.790 -12.132 -32.090 1.00 93.56 78 LEU A N 1
ATOM 652 C CA . LEU A 1 78 ? -6.110 -13.303 -31.554 1.00 93.56 78 LEU A CA 1
ATOM 653 C C . LEU A 1 78 ? -5.235 -13.944 -32.637 1.00 93.56 78 LEU A C 1
ATOM 655 O O . LEU A 1 78 ? -5.648 -14.099 -33.790 1.00 93.56 78 LEU A O 1
ATOM 659 N N . ILE A 1 79 ? -3.997 -14.278 -32.278 1.00 94.19 79 ILE A N 1
ATOM 660 C CA . ILE A 1 79 ? -2.994 -14.836 -33.189 1.00 94.19 79 ILE A CA 1
ATOM 661 C C . ILE A 1 79 ? -2.419 -16.103 -32.566 1.00 94.19 79 ILE A C 1
ATOM 663 O O . ILE A 1 79 ? -1.715 -16.014 -31.562 1.00 94.19 79 ILE A O 1
ATOM 667 N N . ASN A 1 80 ? -2.666 -17.260 -33.184 1.00 94.94 80 ASN A N 1
ATOM 668 C CA . ASN A 1 80 ? -1.939 -18.483 -32.858 1.00 94.94 80 ASN A CA 1
ATOM 669 C C . ASN A 1 80 ? -0.511 -18.381 -33.426 1.00 94.94 80 ASN A C 1
ATOM 671 O O . ASN A 1 80 ? -0.314 -18.171 -34.624 1.00 94.94 80 ASN A O 1
ATOM 675 N N . LEU A 1 81 ? 0.492 -18.503 -32.557 1.00 94.25 81 LEU A N 1
ATOM 676 C CA . LEU A 1 81 ? 1.906 -18.372 -32.903 1.00 94.25 81 LEU A CA 1
ATOM 677 C C . LEU A 1 81 ? 2.457 -19.548 -33.727 1.00 94.25 81 LEU A C 1
ATOM 679 O O . LEU A 1 81 ? 3.511 -19.403 -34.347 1.00 94.25 81 LEU A O 1
ATOM 683 N N . GLU A 1 82 ? 1.762 -20.685 -33.760 1.00 93.88 82 GLU A N 1
ATOM 684 C CA . GLU A 1 82 ? 2.136 -21.869 -34.543 1.00 93.88 82 GLU A CA 1
ATOM 685 C C . GLU A 1 82 ? 1.504 -21.873 -35.941 1.00 93.88 82 GLU A C 1
ATOM 687 O O . GLU A 1 82 ? 2.113 -22.373 -36.888 1.00 93.88 82 GLU A O 1
ATOM 692 N N . SER A 1 83 ? 0.306 -21.298 -36.086 1.00 92.69 83 SER A N 1
ATOM 693 C CA . SER A 1 83 ? -0.468 -21.328 -37.330 1.00 92.69 83 SER A CA 1
ATOM 694 C C . SER A 1 83 ? -1.209 -20.003 -37.567 1.00 92.69 83 SER A C 1
ATOM 696 O O . SER A 1 83 ? -2.189 -19.720 -36.880 1.00 92.69 83 SER A O 1
ATOM 698 N N . PRO A 1 84 ? -0.798 -19.173 -38.546 1.00 90.00 84 PRO A N 1
ATOM 699 C CA . PRO A 1 84 ? -1.462 -17.894 -38.823 1.00 90.00 84 PRO A CA 1
ATOM 700 C C . PRO A 1 84 ? -2.867 -18.040 -39.424 1.00 90.00 84 PRO A C 1
ATOM 702 O O . PRO A 1 84 ? -3.650 -17.088 -39.379 1.00 90.00 84 PRO A O 1
ATOM 705 N N . GLU A 1 85 ? -3.171 -19.194 -40.023 1.00 91.06 85 GLU A N 1
ATOM 706 C CA . GLU A 1 85 ? -4.497 -19.547 -40.536 1.00 91.06 85 GLU A CA 1
ATOM 707 C C . GLU A 1 85 ? -5.474 -19.967 -39.427 1.00 91.06 85 GLU A C 1
ATOM 709 O O . GLU A 1 85 ? -6.679 -20.002 -39.673 1.00 91.06 85 GLU A O 1
ATOM 714 N N . ASP A 1 86 ? -4.971 -20.288 -38.232 1.00 90.62 86 ASP A N 1
ATOM 715 C CA . ASP A 1 86 ? -5.814 -20.645 -37.097 1.00 90.62 86 ASP A CA 1
ATOM 716 C C . ASP A 1 86 ? -6.484 -19.401 -36.482 1.00 90.62 86 ASP A C 1
ATOM 718 O O . ASP A 1 86 ? -5.900 -18.312 -36.375 1.00 90.62 86 ASP A O 1
ATOM 722 N N . GLU A 1 87 ? -7.747 -19.567 -36.097 1.00 88.94 87 GLU A N 1
ATOM 723 C CA . GLU A 1 87 ? -8.614 -18.520 -35.554 1.00 88.94 87 GLU A CA 1
ATOM 724 C C . GLU A 1 87 ? -9.021 -18.908 -34.126 1.00 88.94 87 GLU A C 1
ATOM 726 O O . GLU A 1 87 ? -10.131 -19.401 -33.920 1.00 88.94 87 GLU A O 1
ATOM 731 N N . PRO A 1 88 ? -8.114 -18.739 -33.142 1.00 90.62 88 PRO A N 1
ATOM 732 C CA . PRO A 1 88 ? -8.416 -19.047 -31.751 1.00 90.62 88 PRO A CA 1
ATOM 733 C C . PRO A 1 88 ? -9.532 -18.140 -31.218 1.00 90.62 88 PRO A C 1
ATOM 735 O O . PRO A 1 88 ? -9.673 -16.996 -31.647 1.00 90.62 88 PRO A O 1
ATOM 738 N N . GLU A 1 89 ? -10.288 -18.642 -30.244 1.00 90.62 89 GLU A N 1
ATOM 739 C CA . GLU A 1 89 ? -11.379 -17.926 -29.574 1.00 90.62 89 GLU A CA 1
ATOM 740 C C . GLU A 1 89 ? -11.108 -17.836 -28.062 1.00 90.62 89 GLU A C 1
ATOM 742 O O . GLU A 1 89 ? -10.431 -18.693 -27.492 1.00 90.62 89 GLU A O 1
ATOM 747 N N . GLU A 1 90 ? -11.616 -16.790 -27.403 1.00 90.12 90 GLU A N 1
ATOM 748 C CA . GLU A 1 90 ? -11.579 -16.699 -25.937 1.00 90.12 90 GLU A CA 1
ATOM 749 C C . GLU A 1 90 ? -12.503 -17.760 -25.316 1.00 90.12 90 GLU A C 1
ATOM 751 O O . GLU A 1 90 ? -13.612 -17.994 -25.798 1.00 90.12 90 GLU A O 1
ATOM 756 N N . ILE A 1 91 ? -12.066 -18.369 -24.213 1.00 91.12 91 ILE A N 1
ATOM 757 C CA . ILE A 1 91 ? -12.815 -19.398 -23.484 1.00 91.12 91 ILE A CA 1
ATOM 758 C C . ILE A 1 91 ? -13.357 -18.782 -22.190 1.00 91.12 91 ILE A C 1
ATOM 760 O O . ILE A 1 91 ? -12.601 -18.162 -21.444 1.00 91.12 91 ILE A O 1
ATOM 764 N N . TYR A 1 92 ? -14.653 -18.970 -21.927 1.00 90.75 92 TYR A N 1
ATOM 765 C CA . TYR A 1 92 ? -15.324 -18.581 -20.683 1.00 90.75 92 TYR A CA 1
ATOM 766 C C . TYR A 1 92 ? -15.723 -19.822 -19.885 1.00 90.75 92 TYR A C 1
ATOM 768 O O . TYR A 1 92 ? -16.408 -20.702 -20.413 1.00 90.75 92 TYR A O 1
ATOM 776 N N . THR A 1 93 ? -15.347 -19.859 -18.612 1.00 89.50 93 THR A N 1
ATOM 777 C CA . THR A 1 93 ? -15.738 -20.895 -17.651 1.00 89.50 93 THR A CA 1
ATOM 778 C C . THR A 1 93 ? -16.383 -20.247 -16.424 1.00 89.50 93 THR A C 1
ATOM 780 O O . THR A 1 93 ? -15.968 -19.182 -15.976 1.00 89.50 93 THR A O 1
ATOM 783 N N . ASN A 1 94 ? -17.446 -20.864 -15.892 1.00 87.19 94 ASN A N 1
ATOM 784 C CA . ASN A 1 94 ? -18.101 -20.424 -14.657 1.00 87.19 94 ASN A CA 1
ATOM 785 C C . ASN A 1 94 ? -18.025 -21.547 -13.621 1.00 87.19 94 ASN A C 1
ATOM 787 O O . ASN A 1 94 ? -18.593 -22.623 -13.828 1.00 87.19 94 ASN A O 1
ATOM 791 N N . HIS A 1 95 ? -17.322 -21.291 -12.522 1.00 81.56 95 HIS A N 1
ATOM 792 C CA . HIS A 1 95 ? -17.161 -22.229 -11.418 1.00 81.56 95 HIS A CA 1
ATOM 793 C C . HIS A 1 95 ? -17.768 -21.623 -10.152 1.00 81.56 95 HIS A C 1
ATOM 795 O O . HIS A 1 95 ? -17.200 -20.710 -9.565 1.00 81.56 95 HIS A O 1
ATOM 801 N N . ASN A 1 96 ? -18.928 -22.127 -9.715 1.00 78.88 96 ASN A N 1
ATOM 802 C CA . ASN A 1 96 ? -19.604 -21.695 -8.482 1.00 78.88 96 ASN A CA 1
ATOM 803 C C . ASN A 1 96 ? -19.831 -20.170 -8.385 1.00 78.88 96 ASN A C 1
ATOM 805 O O . ASN A 1 96 ? -19.647 -19.581 -7.323 1.00 78.88 96 ASN A O 1
ATOM 809 N N . GLY A 1 97 ? -20.205 -19.519 -9.492 1.00 80.75 97 GLY A N 1
ATOM 810 C CA . GLY A 1 97 ? -20.427 -18.069 -9.536 1.00 80.75 97 GLY A CA 1
ATOM 811 C C . GLY A 1 97 ? -19.175 -17.240 -9.838 1.00 80.75 97 GLY A C 1
ATOM 812 O O . GLY A 1 97 ? -19.293 -16.030 -10.018 1.00 80.75 97 GLY A O 1
ATOM 813 N N . TRP A 1 98 ? -18.001 -17.869 -9.958 1.00 75.06 98 TRP A N 1
ATOM 814 C CA . TRP A 1 98 ? -16.768 -17.220 -10.399 1.00 75.06 98 TRP A CA 1
ATOM 815 C C . TRP A 1 98 ? -16.619 -17.309 -11.915 1.00 75.06 98 TRP A C 1
ATOM 817 O O . TRP A 1 98 ? -16.617 -18.402 -12.481 1.00 75.06 98 TRP A O 1
ATOM 827 N N . GLU A 1 99 ? -16.486 -16.154 -12.564 1.00 88.75 99 GLU A N 1
ATOM 828 C CA . GLU A 1 99 ? -16.216 -16.050 -13.996 1.00 88.75 99 GLU A CA 1
ATOM 829 C C . GLU A 1 99 ? -14.711 -16.105 -14.275 1.00 88.75 99 GLU A C 1
ATOM 831 O O . GLU A 1 99 ? -13.953 -15.264 -13.790 1.00 88.75 99 GLU A O 1
ATOM 836 N N . GLU A 1 100 ? -14.282 -17.054 -15.101 1.00 87.50 100 GLU A N 1
ATOM 837 C CA . GLU A 1 100 ? -12.907 -17.184 -15.572 1.00 87.50 100 GLU A CA 1
ATOM 838 C C . GLU A 1 100 ? -12.856 -17.053 -17.101 1.00 87.50 100 GLU A C 1
ATOM 840 O O . GLU A 1 100 ? -13.718 -17.545 -17.832 1.00 87.50 100 GLU A O 1
ATOM 845 N N . TYR A 1 101 ? -11.835 -16.339 -17.580 1.00 89.06 101 TYR A N 1
ATOM 846 C CA . TYR A 1 101 ? -11.600 -16.063 -18.992 1.00 89.06 101 TYR A CA 1
ATOM 847 C C . TYR A 1 101 ? -10.175 -16.494 -19.342 1.00 89.06 101 TYR A C 1
ATOM 849 O O . TYR A 1 101 ? -9.217 -15.988 -18.756 1.00 89.06 101 TYR A O 1
ATOM 857 N N . SER A 1 102 ? -10.021 -17.401 -20.306 1.00 90.50 102 SER A N 1
ATOM 858 C CA . SER A 1 102 ? -8.712 -17.926 -20.714 1.00 90.50 102 SER A CA 1
ATOM 859 C C . SER A 1 102 ? -8.519 -17.899 -22.229 1.00 90.50 102 SER A C 1
ATOM 861 O O . SER A 1 102 ? -9.483 -17.982 -22.991 1.00 90.50 102 SER A O 1
ATOM 863 N N . LEU A 1 103 ? -7.261 -17.826 -22.669 1.00 91.38 103 LEU A N 1
ATOM 864 C CA . LEU A 1 103 ? -6.873 -17.965 -24.073 1.00 91.38 103 LEU A CA 1
ATOM 865 C C . LEU A 1 103 ? -6.315 -19.375 -24.335 1.00 91.38 103 LEU A C 1
ATOM 867 O O . LEU A 1 103 ? -5.640 -19.922 -23.459 1.00 91.38 103 LEU A O 1
ATOM 871 N N . PRO A 1 104 ? -6.526 -19.954 -25.532 1.00 92.56 104 PRO A N 1
ATOM 872 C CA . PRO A 1 104 ? -5.862 -21.190 -25.926 1.00 92.56 104 PRO A CA 1
ATOM 873 C C . PRO A 1 104 ? -4.327 -21.065 -25.856 1.00 92.56 104 PRO A C 1
ATOM 875 O O . PRO A 1 104 ? -3.790 -19.964 -26.039 1.00 92.56 104 PRO A O 1
ATOM 878 N N . PRO A 1 105 ? -3.591 -22.174 -25.648 1.00 91.62 105 PRO A N 1
ATOM 879 C CA . PRO A 1 105 ? -2.131 -22.169 -25.695 1.00 91.62 105 PRO A CA 1
ATOM 880 C C . PRO A 1 105 ? -1.594 -21.530 -26.982 1.00 91.62 105 PRO A C 1
ATOM 882 O O . PRO A 1 105 ? -2.244 -21.572 -28.026 1.00 91.62 105 PRO A O 1
ATOM 885 N N . ASN A 1 106 ? -0.399 -20.939 -26.912 1.00 92.44 106 ASN A N 1
ATOM 886 C CA . ASN A 1 106 ? 0.270 -20.286 -28.046 1.00 92.44 106 ASN A CA 1
ATOM 887 C C . ASN A 1 106 ? -0.521 -19.135 -28.698 1.00 92.44 106 ASN A C 1
ATOM 889 O O . ASN A 1 106 ? -0.221 -18.758 -29.830 1.00 92.44 106 ASN A O 1
ATOM 893 N N . THR A 1 107 ? -1.505 -18.553 -28.008 1.00 93.75 107 THR A N 1
ATOM 894 C CA . THR A 1 107 ? -2.305 -17.441 -28.536 1.00 93.75 107 THR A CA 1
ATOM 895 C C . THR A 1 107 ? -1.858 -16.105 -27.954 1.00 93.75 107 THR A C 1
ATOM 897 O O . THR A 1 107 ? -1.893 -15.902 -26.742 1.00 93.75 107 THR A O 1
ATOM 900 N N . ASN A 1 108 ? -1.513 -15.159 -28.828 1.00 93.50 108 ASN A N 1
ATOM 901 C CA . ASN A 1 108 ? -1.317 -13.760 -28.456 1.00 93.50 108 ASN A CA 1
ATOM 902 C C . ASN A 1 108 ? -2.572 -12.942 -28.756 1.00 93.50 108 ASN A C 1
ATOM 904 O O . ASN A 1 108 ? -3.151 -13.048 -29.836 1.00 93.50 108 ASN A O 1
ATOM 908 N N . MET A 1 109 ? -2.942 -12.069 -27.821 1.00 93.12 109 MET A N 1
ATOM 909 C CA . MET A 1 109 ? -4.041 -11.120 -27.971 1.00 93.12 109 MET A CA 1
ATOM 910 C C . MET A 1 109 ? -3.501 -9.711 -28.219 1.00 93.12 109 MET A C 1
ATOM 912 O O . MET A 1 109 ? -2.700 -9.193 -27.440 1.00 93.12 109 MET A O 1
ATOM 916 N N . LEU A 1 110 ? -3.963 -9.078 -29.295 1.00 92.56 110 LEU A N 1
ATOM 917 C CA . LEU A 1 110 ? -3.672 -7.684 -29.621 1.00 92.56 110 LEU A CA 1
ATOM 918 C C . LEU A 1 110 ? -4.954 -6.863 -29.560 1.00 92.56 110 LEU A C 1
ATOM 920 O O . LEU A 1 110 ? -5.997 -7.313 -30.024 1.00 92.56 110 LEU A O 1
ATOM 924 N N . TYR A 1 111 ? -4.864 -5.638 -29.051 1.00 90.50 111 TYR A N 1
ATOM 925 C CA . TYR A 1 111 ? -5.986 -4.703 -29.016 1.00 90.50 111 TYR A CA 1
ATOM 926 C C . TYR A 1 111 ? -5.873 -3.706 -30.160 1.00 90.50 111 TYR A C 1
ATOM 928 O O . TYR A 1 111 ? -4.791 -3.167 -30.407 1.00 90.50 111 TYR A O 1
ATOM 936 N N . GLU A 1 112 ? -6.992 -3.414 -30.822 1.00 89.50 112 GLU A N 1
ATOM 937 C CA . GLU A 1 112 ? -7.027 -2.445 -31.925 1.00 89.50 112 GLU A CA 1
ATOM 938 C C . GLU A 1 112 ? -6.483 -1.079 -31.484 1.00 89.50 112 GLU A C 1
ATOM 940 O O . GLU A 1 112 ? -5.701 -0.445 -32.192 1.00 89.50 112 GLU A O 1
ATOM 945 N N . SER A 1 113 ? -6.834 -0.665 -30.265 1.00 86.31 113 SER A N 1
ATOM 946 C CA . SER A 1 113 ? -6.422 0.617 -29.702 1.00 86.31 113 SER A CA 1
ATOM 947 C C . SER A 1 113 ? -4.911 0.710 -29.474 1.00 86.31 113 SER A C 1
ATOM 949 O O . SER A 1 113 ? -4.338 1.771 -29.695 1.00 86.31 113 SER A O 1
ATOM 951 N N . THR A 1 114 ? -4.232 -0.373 -29.080 1.00 89.69 114 THR A N 1
ATOM 952 C CA . THR A 1 114 ? -2.819 -0.319 -28.655 1.00 89.69 114 THR A CA 1
ATOM 953 C C . THR A 1 114 ? -1.837 -0.970 -29.625 1.00 89.69 114 THR A C 1
ATOM 955 O O . THR A 1 114 ? -0.628 -0.814 -29.450 1.00 89.69 114 THR A O 1
ATOM 958 N N . ILE A 1 115 ? -2.301 -1.646 -30.683 1.00 92.69 115 ILE A N 1
ATOM 959 C CA . ILE A 1 115 ? -1.433 -2.423 -31.583 1.00 92.69 115 ILE A CA 1
ATOM 960 C C . ILE A 1 115 ? -0.283 -1.605 -32.179 1.00 92.69 115 ILE A C 1
ATOM 962 O O . ILE A 1 115 ? 0.846 -2.085 -32.259 1.00 92.69 115 ILE A O 1
ATOM 966 N N . LYS A 1 116 ? -0.520 -0.335 -32.527 1.00 94.06 116 LYS A N 1
ATOM 967 C CA . LYS A 1 116 ? 0.534 0.548 -33.043 1.00 94.06 116 LYS A CA 1
ATOM 968 C C . LYS A 1 116 ? 1.640 0.793 -32.012 1.00 94.06 116 LYS A C 1
ATOM 970 O O . LYS A 1 116 ? 2.813 0.799 -32.380 1.00 94.06 116 LYS A O 1
ATOM 975 N N . ILE A 1 117 ? 1.277 0.982 -30.741 1.00 93.06 117 ILE A N 1
ATOM 976 C CA . ILE A 1 117 ? 2.239 1.156 -29.643 1.00 93.06 117 ILE A CA 1
ATOM 977 C C . ILE A 1 117 ? 3.066 -0.115 -29.488 1.00 93.06 117 ILE A C 1
ATOM 979 O O . ILE A 1 117 ? 4.289 -0.035 -29.453 1.00 93.06 117 ILE A O 1
ATOM 983 N N . VAL A 1 118 ? 2.410 -1.279 -29.468 1.00 93.12 118 VAL A N 1
ATOM 984 C CA . VAL A 1 118 ? 3.075 -2.580 -29.309 1.00 93.12 118 VAL A CA 1
ATOM 985 C C . VAL A 1 118 ? 4.117 -2.812 -30.407 1.00 93.12 118 VAL A C 1
ATOM 987 O O . VAL A 1 118 ? 5.248 -3.192 -30.110 1.00 93.12 118 VAL A O 1
ATOM 990 N N . LEU A 1 119 ? 3.785 -2.533 -31.672 1.00 96.69 119 LEU A N 1
ATOM 991 C CA . LEU A 1 119 ? 4.724 -2.730 -32.783 1.00 96.69 119 LEU A CA 1
ATOM 992 C C . LEU A 1 119 ? 5.912 -1.754 -32.743 1.00 96.69 119 LEU A C 1
ATOM 994 O O . LEU A 1 119 ? 7.045 -2.142 -33.036 1.00 96.69 119 LEU A O 1
ATOM 998 N N . GLU A 1 120 ? 5.685 -0.491 -32.373 1.00 97.19 120 GLU A N 1
ATOM 999 C CA . GLU A 1 120 ? 6.769 0.491 -32.229 1.00 97.19 120 GLU A CA 1
ATOM 1000 C C . GLU A 1 120 ? 7.647 0.202 -30.998 1.00 97.19 120 GLU A C 1
ATOM 1002 O O . GLU A 1 120 ? 8.863 0.415 -31.058 1.00 97.19 120 GLU A O 1
ATOM 1007 N N . ASP A 1 121 ? 7.074 -0.338 -29.917 1.00 95.94 121 ASP A N 1
ATOM 1008 C CA . ASP A 1 121 ? 7.824 -0.841 -28.763 1.00 95.94 121 ASP A CA 1
ATOM 1009 C C . ASP A 1 121 ? 8.683 -2.051 -29.133 1.00 95.94 121 ASP A C 1
ATOM 1011 O O . ASP A 1 121 ? 9.864 -2.084 -28.803 1.00 95.94 121 ASP A O 1
ATOM 1015 N N . TRP A 1 122 ? 8.153 -3.014 -29.892 1.00 96.88 122 TRP A N 1
ATOM 1016 C CA . TRP A 1 122 ? 8.945 -4.151 -30.368 1.00 96.88 122 TRP A CA 1
ATOM 1017 C C . TRP A 1 122 ? 10.164 -3.692 -31.164 1.00 96.88 122 TRP A C 1
ATOM 1019 O O . TRP A 1 122 ? 11.276 -4.163 -30.917 1.00 96.88 122 TRP A O 1
ATOM 1029 N N . LYS A 1 123 ? 10.002 -2.708 -32.058 1.00 97.62 123 LYS A N 1
ATOM 1030 C CA . LYS A 1 123 ? 11.142 -2.104 -32.764 1.00 97.62 123 LYS A CA 1
ATOM 1031 C C . LYS A 1 123 ? 12.158 -1.523 -31.791 1.00 97.62 123 LYS A C 1
ATOM 1033 O O . LYS A 1 123 ? 13.356 -1.737 -31.970 1.00 97.62 123 LYS A O 1
ATOM 1038 N N . PHE A 1 124 ? 11.699 -0.796 -30.773 1.00 97.75 124 PHE A N 1
ATOM 1039 C CA . PHE A 1 124 ? 12.582 -0.282 -29.733 1.00 97.75 124 PHE A CA 1
ATOM 1040 C C . PHE A 1 124 ? 13.315 -1.419 -29.011 1.00 97.75 124 PHE A C 1
ATOM 1042 O O . PHE A 1 124 ? 14.536 -1.354 -28.912 1.00 97.75 124 PHE A O 1
ATOM 1049 N N . ARG A 1 125 ? 12.621 -2.479 -28.581 1.00 96.25 125 ARG A N 1
ATOM 1050 C CA . ARG A 1 125 ? 13.218 -3.621 -27.870 1.00 96.25 125 ARG A CA 1
ATOM 1051 C C . ARG A 1 125 ? 14.276 -4.333 -28.703 1.00 96.25 125 ARG A C 1
ATOM 1053 O O . ARG A 1 125 ? 15.376 -4.529 -28.205 1.00 96.25 125 ARG A O 1
ATOM 1060 N N . PHE A 1 126 ? 14.012 -4.619 -29.980 1.00 97.19 126 PHE A N 1
ATOM 1061 C CA . PHE A 1 126 ? 15.021 -5.195 -30.880 1.00 97.19 126 PHE A CA 1
ATOM 1062 C C . PHE A 1 126 ? 16.284 -4.332 -30.956 1.00 97.19 126 PHE A C 1
ATOM 1064 O O . PHE A 1 126 ? 17.401 -4.842 -30.866 1.00 97.19 126 PHE A O 1
ATOM 1071 N N . LEU A 1 127 ? 16.119 -3.017 -31.125 1.00 97.00 127 LEU A N 1
ATOM 1072 C CA . LEU A 1 127 ? 17.247 -2.090 -31.208 1.00 97.00 127 LEU A CA 1
ATOM 1073 C C . LEU A 1 127 ? 17.986 -1.970 -29.869 1.00 97.00 127 LEU A C 1
ATOM 1075 O O . LEU A 1 127 ? 19.214 -1.945 -29.864 1.00 97.00 127 LEU A O 1
ATOM 1079 N N . ASN A 1 128 ? 17.250 -1.898 -28.761 1.00 95.75 128 ASN A N 1
ATOM 1080 C CA . ASN A 1 128 ? 17.785 -1.705 -27.420 1.00 95.75 128 ASN A CA 1
ATOM 1081 C C . ASN A 1 128 ? 18.536 -2.941 -26.922 1.00 95.75 128 ASN A C 1
ATOM 1083 O O . ASN A 1 128 ? 19.686 -2.833 -26.515 1.00 95.75 128 ASN A O 1
ATOM 1087 N N . THR A 1 129 ? 17.927 -4.124 -27.021 1.00 94.12 129 THR A N 1
ATOM 1088 C CA . THR A 1 129 ? 18.567 -5.395 -26.656 1.00 94.12 129 THR A CA 1
ATOM 1089 C C . THR A 1 129 ? 19.859 -5.594 -27.446 1.00 94.12 129 THR A C 1
ATOM 1091 O O . THR A 1 129 ? 20.890 -5.967 -26.883 1.00 94.12 129 THR A O 1
ATOM 1094 N N . TRP A 1 130 ? 19.845 -5.264 -28.742 1.00 93.69 130 TRP A N 1
ATOM 1095 C CA . TRP A 1 130 ? 21.052 -5.327 -29.558 1.00 93.69 130 TRP A CA 1
ATOM 1096 C C . TRP A 1 130 ? 22.121 -4.318 -29.125 1.00 93.69 130 TRP A C 1
ATOM 1098 O O . TRP A 1 130 ? 23.297 -4.665 -29.032 1.00 93.69 130 TRP A O 1
ATOM 1108 N N . LEU A 1 131 ? 21.723 -3.082 -28.818 1.00 93.38 131 LEU A N 1
ATOM 1109 C CA . LEU A 1 131 ? 22.638 -2.044 -28.354 1.00 93.38 131 LEU A CA 1
ATOM 1110 C C . LEU A 1 131 ? 23.318 -2.417 -27.027 1.00 93.38 131 LEU A C 1
ATOM 1112 O O . LEU A 1 131 ? 24.543 -2.337 -26.940 1.00 93.38 131 LEU A O 1
ATOM 1116 N N . VAL A 1 132 ? 22.552 -2.893 -26.041 1.00 90.44 132 VAL A N 1
ATOM 1117 C CA . VAL A 1 132 ? 23.076 -3.351 -24.742 1.00 90.44 132 VAL A CA 1
ATOM 1118 C C . VAL A 1 132 ? 24.063 -4.509 -24.924 1.00 90.44 132 VAL A C 1
ATOM 1120 O O . VAL A 1 132 ? 25.099 -4.565 -24.260 1.00 90.44 132 VAL A O 1
ATOM 1123 N N . SER A 1 133 ? 23.795 -5.424 -25.859 1.00 89.44 133 SER A N 1
ATOM 1124 C CA . SER A 1 133 ? 24.738 -6.500 -26.181 1.00 89.44 133 SER A CA 1
ATOM 1125 C C . SER A 1 133 ? 26.052 -5.976 -26.768 1.00 89.44 133 SER A C 1
ATOM 1127 O O . SER A 1 133 ? 27.128 -6.456 -26.402 1.00 89.44 133 SER A O 1
ATOM 1129 N N . LEU A 1 134 ? 25.987 -5.010 -27.687 1.00 89.56 134 LEU A N 1
ATOM 1130 C CA . LEU A 1 134 ? 27.176 -4.399 -28.289 1.00 89.56 134 LEU A CA 1
ATOM 1131 C C . LEU A 1 134 ? 28.012 -3.638 -27.253 1.00 89.56 134 LEU A C 1
ATOM 1133 O O . LEU A 1 134 ? 29.241 -3.697 -27.290 1.00 89.56 134 LEU A O 1
ATOM 1137 N N . GLU A 1 135 ? 27.353 -2.961 -26.309 1.00 88.38 135 GLU A N 1
ATOM 1138 C CA . GLU A 1 135 ? 28.004 -2.251 -25.205 1.00 88.38 135 GLU A CA 1
ATOM 1139 C C . GLU A 1 135 ? 28.847 -3.186 -24.328 1.00 88.38 135 GLU A C 1
ATOM 1141 O O . GLU A 1 135 ? 29.963 -2.835 -23.945 1.00 88.38 135 GLU A O 1
ATOM 1146 N N . ARG A 1 136 ? 28.328 -4.389 -24.047 1.00 83.44 136 ARG A N 1
ATOM 1147 C CA . ARG A 1 136 ? 28.980 -5.394 -23.194 1.00 83.44 136 ARG A CA 1
ATOM 1148 C C . ARG A 1 136 ? 30.138 -6.128 -23.866 1.00 83.44 136 ARG A C 1
ATOM 1150 O O . ARG A 1 136 ? 31.006 -6.633 -23.163 1.00 83.44 136 ARG A O 1
ATOM 1157 N N . THR A 1 137 ? 30.131 -6.243 -25.192 1.00 81.69 137 THR A N 1
ATOM 1158 C CA . THR A 1 137 ? 31.048 -7.145 -25.910 1.00 81.69 137 THR A CA 1
ATOM 1159 C C . THR A 1 137 ? 32.179 -6.436 -26.634 1.00 81.69 137 THR A C 1
ATOM 1161 O O . THR A 1 137 ? 33.320 -6.880 -26.533 1.00 81.69 137 THR A O 1
ATOM 1164 N N . SER A 1 138 ? 31.897 -5.360 -27.370 1.00 75.44 138 SER A N 1
ATOM 1165 C CA . SER A 1 138 ? 32.879 -4.810 -28.313 1.00 75.44 138 SER A CA 1
ATOM 1166 C C . SER A 1 138 ? 32.943 -3.289 -28.360 1.00 75.44 138 SER A C 1
ATOM 1168 O O . SER A 1 138 ? 33.974 -2.755 -28.768 1.00 75.44 138 SER A O 1
ATOM 1170 N N . LYS A 1 139 ? 31.854 -2.586 -28.005 1.00 81.94 139 LYS A N 1
ATOM 1171 C CA . LYS A 1 139 ? 31.674 -1.149 -28.288 1.00 81.94 139 LYS A CA 1
ATOM 1172 C C . LYS A 1 139 ? 32.107 -0.781 -29.722 1.00 81.94 139 LYS A C 1
ATOM 1174 O O . LYS A 1 139 ? 32.745 0.243 -29.955 1.00 81.94 139 LYS A O 1
ATOM 1179 N N . SER A 1 140 ? 31.787 -1.643 -30.694 1.00 82.44 140 SER A N 1
ATOM 1180 C CA . SER A 1 140 ? 32.233 -1.511 -32.088 1.00 82.44 140 SER A CA 1
ATOM 1181 C C . SER A 1 140 ? 31.599 -0.312 -32.816 1.00 82.44 140 SER A C 1
ATOM 1183 O O . SER A 1 140 ? 30.702 0.358 -32.311 1.00 82.44 140 SER A O 1
ATOM 1185 N N . ASN A 1 141 ? 31.971 -0.056 -34.076 1.00 85.31 141 ASN A N 1
ATOM 1186 C CA . ASN A 1 141 ? 31.291 0.960 -34.901 1.00 85.31 141 ASN A CA 1
ATOM 1187 C C . ASN A 1 141 ? 29.767 0.730 -35.022 1.00 85.31 141 ASN A C 1
ATOM 1189 O O . ASN A 1 141 ? 29.011 1.672 -35.281 1.00 85.31 141 ASN A O 1
ATOM 1193 N N . LEU A 1 142 ? 29.294 -0.511 -34.832 1.00 87.69 142 LEU A N 1
ATOM 1194 C CA . LEU A 1 142 ? 27.864 -0.804 -34.776 1.00 87.69 142 LEU A CA 1
ATOM 1195 C C . LEU A 1 142 ? 27.210 -0.218 -33.520 1.00 87.69 142 LEU A C 1
ATOM 1197 O O . LEU A 1 142 ? 26.090 0.274 -33.628 1.00 87.69 142 LEU A O 1
ATOM 1201 N N . TYR A 1 143 ? 27.895 -0.179 -32.376 1.00 90.31 143 TYR A N 1
ATOM 1202 C CA . TYR A 1 143 ? 27.379 0.423 -31.141 1.00 90.31 143 TYR A CA 1
ATOM 1203 C C . TYR A 1 143 ? 26.956 1.882 -31.382 1.00 90.31 143 TYR A C 1
ATOM 1205 O O . TYR A 1 143 ? 25.774 2.217 -31.281 1.00 90.31 143 TYR A O 1
ATOM 1213 N N . TYR A 1 144 ? 27.868 2.724 -31.879 1.00 88.81 144 TYR A N 1
ATOM 1214 C CA . TYR A 1 144 ? 27.585 4.136 -32.177 1.00 88.81 144 TYR A CA 1
ATOM 1215 C C . TYR A 1 144 ? 26.496 4.342 -33.236 1.00 88.81 144 TYR A C 1
ATOM 1217 O O . TYR A 1 144 ? 25.707 5.292 -33.171 1.00 88.81 144 TYR A O 1
ATOM 1225 N N . LYS A 1 145 ? 26.420 3.443 -34.224 1.00 90.94 145 LYS A N 1
ATOM 1226 C CA . LYS A 1 145 ? 25.347 3.446 -35.225 1.00 90.94 145 LYS A CA 1
ATOM 1227 C C . LYS A 1 145 ? 23.984 3.173 -34.585 1.00 90.94 145 LYS A C 1
ATOM 1229 O O . LYS A 1 145 ? 23.000 3.808 -34.968 1.00 90.94 145 LYS A O 1
ATOM 1234 N N . TYR A 1 146 ? 23.911 2.224 -33.656 1.00 93.00 146 TYR A N 1
ATOM 1235 C CA . TYR A 1 146 ? 22.657 1.787 -33.050 1.00 93.00 146 TYR A CA 1
ATOM 1236 C C . TYR A 1 146 ? 22.185 2.685 -31.902 1.00 93.00 146 TYR A C 1
ATOM 1238 O O . TYR A 1 146 ? 20.971 2.840 -31.781 1.00 93.00 146 TYR A O 1
ATOM 1246 N N . ILE A 1 147 ? 23.072 3.400 -31.192 1.00 92.50 147 ILE A N 1
ATOM 1247 C CA . ILE A 1 147 ? 22.673 4.464 -30.240 1.00 92.50 147 ILE A CA 1
ATOM 1248 C C . ILE A 1 147 ? 21.709 5.448 -30.911 1.00 92.50 147 ILE A C 1
ATOM 1250 O O . ILE A 1 147 ? 20.598 5.684 -30.437 1.00 92.50 147 ILE A O 1
ATOM 1254 N N . LYS A 1 148 ? 22.091 5.977 -32.083 1.00 90.88 148 LYS A N 1
ATOM 1255 C CA . LYS A 1 148 ? 21.266 6.948 -32.823 1.00 90.88 148 LYS A CA 1
ATOM 1256 C C . LYS A 1 148 ? 19.900 6.373 -33.210 1.00 90.88 148 LYS A C 1
ATOM 1258 O O . LYS A 1 148 ? 18.905 7.096 -33.204 1.00 90.88 148 LYS A O 1
ATOM 1263 N N . LYS A 1 149 ? 19.843 5.077 -33.537 1.00 94.81 149 LYS A N 1
ATOM 1264 C CA . LYS A 1 149 ? 18.595 4.386 -33.889 1.00 94.81 149 LYS A CA 1
ATOM 1265 C C . LYS A 1 149 ? 17.690 4.187 -32.678 1.00 94.81 149 LYS A C 1
ATOM 1267 O O . LYS A 1 149 ? 16.505 4.491 -32.779 1.00 94.81 149 LYS A O 1
ATOM 1272 N N . VAL A 1 150 ? 18.243 3.742 -31.549 1.00 95.25 150 VAL A N 1
ATOM 1273 C CA . VAL A 1 150 ? 17.508 3.603 -30.282 1.00 95.25 150 VAL A CA 1
ATOM 1274 C C . VAL A 1 150 ? 16.951 4.956 -29.852 1.00 95.25 150 VAL A C 1
ATOM 1276 O O . VAL A 1 150 ? 15.768 5.049 -29.551 1.00 95.25 150 VAL A O 1
ATOM 1279 N N . PHE A 1 151 ? 17.742 6.029 -29.936 1.00 92.69 151 PHE A N 1
ATOM 1280 C CA . PHE A 1 151 ? 17.286 7.385 -29.608 1.00 92.69 151 PHE A CA 1
ATOM 1281 C C . PHE A 1 151 ? 16.129 7.845 -30.480 1.00 92.69 151 PHE A C 1
ATOM 1283 O O . PHE A 1 151 ? 15.140 8.377 -29.976 1.00 92.69 151 PHE A O 1
ATOM 1290 N N . SER A 1 152 ? 16.258 7.660 -31.794 1.00 93.88 152 SER A N 1
ATOM 1291 C CA . SER A 1 152 ? 15.205 8.037 -32.728 1.00 93.88 152 SER A CA 1
ATOM 1292 C C . SER A 1 152 ? 13.919 7.261 -32.453 1.00 93.88 152 SER A C 1
ATOM 1294 O O . SER A 1 152 ? 12.842 7.848 -32.506 1.00 93.88 152 SER A O 1
ATOM 1296 N N . GLN A 1 153 ? 14.026 5.965 -32.150 1.00 97.00 153 GLN A N 1
ATOM 1297 C CA . GLN A 1 153 ? 12.867 5.125 -31.871 1.00 97.00 153 GLN A CA 1
ATOM 1298 C C . GLN A 1 153 ? 12.241 5.469 -30.511 1.00 97.00 153 GLN A C 1
ATOM 1300 O O . GLN A 1 153 ? 11.038 5.680 -30.448 1.00 97.00 153 GLN A O 1
ATOM 1305 N N . ALA A 1 154 ? 13.032 5.642 -29.449 1.00 95.44 154 ALA A N 1
ATOM 1306 C CA . ALA A 1 154 ? 12.549 6.035 -28.122 1.00 95.44 154 ALA A CA 1
ATOM 1307 C C . ALA A 1 154 ? 11.772 7.361 -28.160 1.00 95.44 154 ALA A C 1
ATOM 1309 O O . ALA A 1 154 ? 10.652 7.451 -27.660 1.00 95.44 154 ALA A O 1
ATOM 1310 N N . LYS A 1 155 ? 12.324 8.380 -28.837 1.00 92.81 155 LYS A N 1
ATOM 1311 C CA . LYS A 1 155 ? 11.653 9.678 -29.033 1.00 92.81 155 LYS A CA 1
ATOM 1312 C C . LYS A 1 155 ? 10.357 9.563 -29.832 1.00 92.81 155 LYS A C 1
ATOM 1314 O O . LYS A 1 155 ? 9.461 10.375 -29.632 1.00 92.81 155 LYS A O 1
ATOM 1319 N N . LYS A 1 156 ? 10.262 8.579 -30.731 1.00 93.88 156 LYS A N 1
ATOM 1320 C CA . LYS A 1 156 ? 9.036 8.274 -31.474 1.00 93.88 156 LYS A CA 1
ATOM 1321 C C . LYS A 1 156 ? 7.999 7.577 -30.587 1.00 93.88 156 LYS A C 1
ATOM 1323 O O . LYS A 1 156 ? 6.820 7.890 -30.706 1.00 93.88 156 LYS A O 1
ATOM 1328 N N . CYS A 1 157 ? 8.423 6.670 -29.706 1.00 93.38 157 CYS A N 1
ATOM 1329 C CA . CYS A 1 157 ? 7.520 5.895 -28.856 1.00 93.38 157 CYS A CA 1
ATOM 1330 C C . CYS A 1 157 ? 6.922 6.708 -27.700 1.00 93.38 157 CYS A C 1
ATOM 1332 O O . CYS A 1 157 ? 5.732 6.568 -27.440 1.00 93.38 157 CYS A O 1
ATOM 1334 N N . ILE A 1 158 ? 7.693 7.585 -27.043 1.00 90.94 158 ILE A N 1
ATOM 1335 C CA . ILE A 1 158 ? 7.216 8.397 -25.901 1.00 90.94 158 ILE A CA 1
ATOM 1336 C C . ILE A 1 158 ? 5.861 9.087 -26.172 1.00 90.94 158 ILE A C 1
ATOM 1338 O O . ILE A 1 158 ? 4.922 8.821 -25.425 1.00 90.94 158 ILE A O 1
ATOM 1342 N N . PRO A 1 159 ? 5.690 9.903 -27.234 1.00 89.69 159 PRO A N 1
ATOM 1343 C CA . PRO A 1 159 ? 4.415 10.578 -27.480 1.00 89.69 159 PRO A CA 1
ATOM 1344 C C . PRO A 1 159 ? 3.274 9.613 -27.834 1.00 89.69 159 PRO A C 1
ATOM 1346 O O . PRO A 1 159 ? 2.117 9.941 -27.603 1.00 89.69 159 PRO A O 1
ATOM 1349 N N . LEU A 1 160 ? 3.562 8.420 -28.375 1.00 87.31 160 LEU A N 1
ATOM 1350 C CA . LEU A 1 160 ? 2.520 7.422 -28.649 1.00 87.31 160 LEU A CA 1
ATOM 1351 C C . LEU A 1 160 ? 1.907 6.881 -27.354 1.00 87.31 160 LEU A C 1
ATOM 1353 O O . LEU A 1 160 ? 0.713 6.599 -27.331 1.00 87.31 160 LEU A O 1
ATOM 1357 N N . VAL A 1 161 ? 2.711 6.763 -26.295 1.00 84.06 161 VAL A N 1
ATOM 1358 C CA . VAL A 1 161 ? 2.247 6.319 -24.977 1.00 84.06 161 VAL A CA 1
ATOM 1359 C C . VAL A 1 161 ? 1.630 7.481 -24.189 1.00 84.06 161 VAL A C 1
ATOM 1361 O O . VAL A 1 161 ? 0.560 7.314 -23.617 1.00 84.06 161 VAL A O 1
ATOM 1364 N N . GLU A 1 162 ? 2.246 8.672 -24.207 1.00 78.44 162 GLU A N 1
ATOM 1365 C CA . GLU A 1 162 ? 1.766 9.863 -23.473 1.00 78.44 162 GLU A CA 1
ATOM 1366 C C . GLU A 1 162 ? 0.417 10.412 -23.971 1.00 78.44 162 GLU A C 1
ATOM 1368 O O . GLU A 1 162 ? -0.245 11.142 -23.238 1.00 78.44 162 GLU A O 1
ATOM 1373 N N . ASN A 1 163 ? 0.012 10.100 -25.205 1.00 70.81 163 ASN A N 1
ATOM 1374 C CA . ASN A 1 163 ? -1.279 10.532 -25.749 1.00 70.81 163 ASN A CA 1
ATOM 1375 C C . ASN A 1 163 ? -2.484 9.801 -25.125 1.00 70.81 163 ASN A C 1
ATOM 1377 O O . ASN A 1 163 ? -3.621 10.191 -25.385 1.00 70.81 163 ASN A O 1
ATOM 1381 N N . TYR A 1 164 ? -2.257 8.760 -24.320 1.00 60.81 164 TYR A N 1
ATOM 1382 C CA . TYR A 1 164 ? -3.284 8.187 -23.453 1.00 60.81 164 TYR A CA 1
ATOM 1383 C C . TYR A 1 164 ? -3.374 9.037 -22.186 1.00 60.81 164 TYR A C 1
ATOM 1385 O O . TYR A 1 164 ? -2.337 9.398 -21.634 1.00 60.81 164 TYR A O 1
ATOM 1393 N N . GLU A 1 165 ? -4.596 9.392 -21.767 1.00 57.38 165 GLU A N 1
ATOM 1394 C CA . GLU A 1 165 ? -4.877 10.262 -20.614 1.00 57.38 165 GLU A CA 1
ATOM 1395 C C . GLU A 1 165 ? -3.881 10.014 -19.473 1.00 57.38 165 GLU A C 1
ATOM 1397 O O . GLU A 1 165 ? -3.822 8.913 -18.922 1.00 57.38 165 GLU A O 1
ATOM 1402 N N . LYS A 1 166 ? -3.062 11.030 -19.160 1.00 53.94 166 LYS A N 1
ATOM 1403 C CA . LYS A 1 166 ? -1.897 10.920 -18.262 1.00 53.94 166 LYS A CA 1
ATOM 1404 C C . LYS A 1 166 ? -2.214 10.295 -16.901 1.00 53.94 166 LYS A C 1
ATOM 1406 O O . LYS A 1 166 ? -1.329 9.680 -16.312 1.00 53.94 166 LYS A O 1
ATOM 1411 N N . ASP A 1 167 ? -3.456 10.415 -16.444 1.00 55.66 167 ASP A N 1
ATOM 1412 C CA . ASP A 1 167 ? -3.904 9.935 -15.137 1.00 55.66 167 ASP A CA 1
ATOM 1413 C C . ASP A 1 167 ? -4.344 8.454 -15.146 1.00 55.66 167 ASP A C 1
ATOM 1415 O O . ASP A 1 167 ? -4.575 7.881 -14.087 1.00 55.66 167 ASP A O 1
ATOM 1419 N N . ASN A 1 168 ? -4.392 7.802 -16.319 1.00 67.12 168 ASN A N 1
ATOM 1420 C CA . ASN A 1 168 ? -4.891 6.430 -16.510 1.00 67.12 168 ASN A CA 1
ATOM 1421 C C . ASN A 1 168 ? -3.894 5.490 -17.226 1.00 67.12 168 ASN A C 1
ATOM 1423 O O . ASN A 1 168 ? -4.295 4.493 -17.834 1.00 67.12 168 ASN A O 1
ATOM 1427 N N . LEU A 1 169 ? -2.586 5.774 -17.174 1.00 77.50 169 LEU A N 1
ATOM 1428 C CA . LEU A 1 169 ? -1.576 4.885 -17.763 1.00 77.50 169 LEU A CA 1
ATOM 1429 C C . LEU A 1 169 ? -1.527 3.529 -17.042 1.00 77.50 169 LEU A C 1
ATOM 1431 O O . LEU A 1 169 ? -1.337 3.453 -15.826 1.00 77.50 169 LEU A O 1
ATOM 1435 N N . GLN A 1 170 ? -1.623 2.446 -17.813 1.00 83.19 170 GLN A N 1
ATOM 1436 C CA . GLN A 1 170 ? -1.447 1.078 -17.326 1.00 83.19 170 GLN A CA 1
ATOM 1437 C C . GLN A 1 170 ? 0.022 0.810 -16.962 1.00 83.19 170 GLN A C 1
ATOM 1439 O O . GLN A 1 170 ? 0.941 1.444 -17.483 1.00 83.19 170 GLN A O 1
ATOM 1444 N N . GLU A 1 171 ? 0.273 -0.172 -16.096 1.00 84.38 171 GLU A N 1
ATOM 1445 C CA . GLU A 1 171 ? 1.616 -0.415 -15.552 1.00 84.38 171 GLU A CA 1
ATOM 1446 C C . GLU A 1 171 ? 2.666 -0.741 -16.629 1.00 84.38 171 GLU A C 1
ATOM 1448 O O . GLU A 1 171 ? 3.799 -0.261 -16.580 1.00 84.38 171 GLU A O 1
ATOM 1453 N N . TRP A 1 172 ? 2.279 -1.472 -17.677 1.00 85.06 172 TRP A N 1
ATOM 1454 C CA . TRP A 1 172 ? 3.169 -1.749 -18.807 1.00 85.06 172 TRP A CA 1
ATOM 1455 C C . TRP A 1 172 ? 3.511 -0.489 -19.623 1.00 85.06 172 TRP A C 1
ATOM 1457 O O . TRP A 1 172 ? 4.614 -0.395 -20.159 1.00 85.06 172 TRP A O 1
ATOM 1467 N N . GLN A 1 173 ? 2.611 0.500 -19.691 1.00 86.69 173 GLN A N 1
ATOM 1468 C CA . GLN A 1 173 ? 2.857 1.780 -20.369 1.00 86.69 173 GLN A CA 1
ATOM 1469 C C . GLN A 1 173 ? 3.848 2.631 -19.574 1.00 86.69 173 GLN A C 1
ATOM 1471 O O . GLN A 1 173 ? 4.777 3.201 -20.151 1.00 86.69 173 GLN A O 1
ATOM 1476 N N . LYS A 1 174 ? 3.703 2.656 -18.243 1.00 87.69 174 LYS A N 1
ATOM 1477 C CA . LYS A 1 174 ? 4.674 3.291 -17.343 1.00 87.69 174 LYS A CA 1
ATOM 1478 C C . LYS A 1 174 ? 6.063 2.665 -17.508 1.00 87.69 174 LYS A C 1
ATOM 1480 O O . LYS A 1 174 ? 7.029 3.391 -17.727 1.00 87.69 174 LYS A O 1
ATOM 1485 N N . ASN A 1 175 ? 6.144 1.328 -17.534 1.00 88.75 175 ASN A N 1
ATOM 1486 C CA . ASN A 1 175 ? 7.382 0.581 -17.804 1.00 88.75 175 ASN A CA 1
ATOM 1487 C C . ASN A 1 175 ? 8.047 1.005 -19.123 1.00 88.75 175 ASN A C 1
ATOM 1489 O O . ASN A 1 175 ? 9.259 1.220 -19.164 1.00 88.75 175 ASN A O 1
ATOM 1493 N N . MET A 1 176 ? 7.264 1.151 -20.196 1.00 91.00 176 MET A N 1
ATOM 1494 C CA . MET A 1 176 ? 7.773 1.599 -21.495 1.00 91.00 176 MET A CA 1
ATOM 1495 C C . MET A 1 176 ? 8.352 3.016 -21.427 1.00 91.00 176 MET A C 1
ATOM 1497 O O . MET A 1 176 ? 9.479 3.228 -21.874 1.00 91.00 176 MET A O 1
ATOM 1501 N N . ILE A 1 177 ? 7.630 3.976 -20.835 1.00 91.38 177 ILE A N 1
ATOM 1502 C CA . ILE A 1 177 ? 8.106 5.364 -20.724 1.00 91.38 177 ILE A CA 1
ATOM 1503 C C . ILE A 1 177 ? 9.401 5.431 -19.910 1.00 91.38 177 ILE A C 1
ATOM 1505 O O . ILE A 1 177 ? 10.359 6.062 -20.363 1.00 91.38 177 ILE A O 1
ATOM 1509 N N . SER A 1 178 ? 9.460 4.760 -18.753 1.00 92.62 178 SER A N 1
ATOM 1510 C CA . SER A 1 178 ? 10.670 4.706 -17.924 1.00 92.62 178 SER A CA 1
ATOM 1511 C C . SER A 1 178 ? 11.855 4.136 -18.699 1.00 92.62 178 SER A C 1
ATOM 1513 O O . SER A 1 178 ? 12.930 4.735 -18.691 1.00 92.62 178 SER A O 1
ATOM 1515 N N . LEU A 1 179 ? 11.655 3.051 -19.454 1.00 93.44 179 LEU A N 1
ATOM 1516 C CA . LEU A 1 179 ? 12.717 2.448 -20.253 1.00 93.44 179 LEU A CA 1
ATOM 1517 C C . LEU A 1 179 ? 13.184 3.371 -21.389 1.00 93.44 179 LEU A C 1
ATOM 1519 O O . LEU A 1 179 ? 14.387 3.559 -21.568 1.00 93.44 179 LEU A O 1
ATOM 1523 N N . TYR A 1 180 ? 12.268 3.984 -22.146 1.00 95.44 180 TYR A N 1
ATOM 1524 C CA . TYR A 1 180 ? 12.623 4.905 -23.235 1.00 95.44 180 TYR A CA 1
ATOM 1525 C C . TYR A 1 180 ? 13.401 6.117 -22.724 1.00 95.44 180 TYR A C 1
ATOM 1527 O O . TYR A 1 180 ? 14.430 6.489 -23.295 1.00 95.44 180 TYR A O 1
ATOM 1535 N N . ALA A 1 181 ? 12.908 6.721 -21.642 1.00 95.44 181 ALA A N 1
ATOM 1536 C CA . ALA A 1 181 ? 13.520 7.875 -21.010 1.00 95.44 181 ALA A CA 1
ATOM 1537 C C . ALA A 1 181 ? 14.913 7.536 -20.467 1.00 95.44 181 ALA A C 1
ATOM 1539 O O . ALA A 1 181 ? 15.869 8.274 -20.715 1.00 95.44 181 ALA A O 1
ATOM 1540 N N . ASN A 1 182 ? 15.040 6.374 -19.822 1.00 95.69 182 ASN A N 1
ATOM 1541 C CA . ASN A 1 182 ? 16.308 5.872 -19.326 1.00 95.69 182 ASN A CA 1
ATOM 1542 C C . ASN A 1 182 ? 17.340 5.697 -20.435 1.00 95.69 182 ASN A C 1
ATOM 1544 O O . ASN A 1 182 ? 18.445 6.204 -20.308 1.00 95.69 182 ASN A O 1
ATOM 1548 N N . GLN A 1 183 ? 16.995 5.032 -21.541 1.00 95.25 183 GLN A N 1
ATOM 1549 C CA . GLN A 1 183 ? 17.965 4.801 -22.616 1.00 95.25 183 GLN A CA 1
ATOM 1550 C C . GLN A 1 183 ? 18.437 6.109 -23.255 1.00 95.25 183 GLN A C 1
ATOM 1552 O O . GLN A 1 183 ? 19.625 6.263 -23.535 1.00 95.25 183 GLN A O 1
ATOM 1557 N N . ILE A 1 184 ? 17.536 7.083 -23.441 1.00 95.50 184 ILE A N 1
ATOM 1558 C CA . ILE A 1 184 ? 17.920 8.421 -23.911 1.00 95.50 184 ILE A CA 1
ATOM 1559 C C . ILE A 1 184 ? 18.926 9.053 -22.942 1.00 95.50 184 ILE A C 1
ATOM 1561 O O . ILE A 1 184 ? 19.956 9.564 -23.383 1.00 95.50 184 ILE A O 1
ATOM 1565 N N . ALA A 1 185 ? 18.652 9.014 -21.641 1.00 96.19 185 ALA A N 1
ATOM 1566 C CA . ALA A 1 185 ? 19.501 9.634 -20.635 1.00 96.19 185 ALA A CA 1
ATOM 1567 C C . ALA A 1 185 ? 20.838 8.914 -20.434 1.00 96.19 185 ALA A C 1
ATOM 1569 O O . ALA A 1 185 ? 21.870 9.578 -20.439 1.00 96.19 185 ALA A O 1
ATOM 1570 N N . TRP A 1 186 ? 20.836 7.583 -20.339 1.00 95.19 186 TRP A N 1
ATOM 1571 C CA . TRP A 1 186 ? 22.017 6.747 -20.119 1.00 95.19 186 TRP A CA 1
ATOM 1572 C C . TRP A 1 186 ? 23.085 6.977 -21.186 1.00 95.19 186 TRP A C 1
ATOM 1574 O O . TRP A 1 186 ? 24.223 7.333 -20.883 1.00 95.19 186 TRP A O 1
ATOM 1584 N N . TYR A 1 187 ? 22.714 6.869 -22.460 1.00 91.94 187 TYR A N 1
ATOM 1585 C CA . TYR A 1 187 ? 23.689 7.069 -23.528 1.00 91.94 187 TYR A CA 1
ATOM 1586 C C . TYR A 1 187 ? 24.008 8.550 -23.764 1.00 91.94 187 TYR A C 1
ATOM 1588 O O . TYR A 1 187 ? 25.104 8.864 -24.222 1.00 91.94 187 TYR A O 1
ATOM 1596 N N . THR A 1 188 ? 23.104 9.484 -23.430 1.00 94.00 188 THR A N 1
ATOM 1597 C CA . THR A 1 188 ? 23.451 10.914 -23.499 1.00 94.00 188 THR A CA 1
ATOM 1598 C C . THR A 1 188 ? 24.477 11.255 -22.423 1.00 94.00 188 THR A C 1
ATOM 1600 O O . THR A 1 188 ? 25.473 11.900 -22.731 1.00 94.00 188 THR A O 1
ATOM 1603 N N . GLN A 1 189 ? 24.299 10.781 -21.186 1.00 94.31 189 GLN A N 1
ATOM 1604 C CA . GLN A 1 189 ? 25.282 11.018 -20.130 1.00 94.31 189 GLN A CA 1
ATOM 1605 C C . GLN A 1 189 ? 26.617 10.332 -20.434 1.00 94.31 189 GLN A C 1
ATOM 1607 O O . GLN A 1 189 ? 27.658 10.918 -20.161 1.00 94.31 189 GLN A O 1
ATOM 1612 N N . ALA A 1 190 ? 26.621 9.155 -21.064 1.00 88.62 190 ALA A N 1
ATOM 1613 C CA . ALA A 1 190 ? 27.864 8.459 -21.390 1.00 88.62 190 ALA A CA 1
ATOM 1614 C C . ALA A 1 190 ? 28.685 9.178 -22.480 1.00 88.62 190 ALA A C 1
ATOM 1616 O O . ALA A 1 190 ? 29.903 9.291 -22.358 1.00 88.62 190 ALA A O 1
ATOM 1617 N N . GLU A 1 191 ? 28.030 9.699 -23.523 1.00 88.19 191 GLU A N 1
ATOM 1618 C CA . GLU A 1 191 ? 28.708 10.119 -24.763 1.00 88.19 191 GLU A CA 1
ATOM 1619 C C . GLU A 1 191 ? 28.774 11.645 -24.976 1.00 88.19 191 GLU A C 1
ATOM 1621 O O . GLU A 1 191 ? 29.488 12.115 -25.861 1.00 88.19 191 GLU A O 1
ATOM 1626 N N . GLU A 1 192 ? 28.026 12.446 -24.209 1.00 91.50 192 GLU A N 1
ATOM 1627 C CA . GLU A 1 192 ? 27.886 13.892 -24.436 1.00 91.50 192 GLU A CA 1
ATOM 1628 C C . GLU A 1 192 ? 28.424 14.729 -23.271 1.00 91.50 192 GLU A C 1
ATOM 1630 O O . GLU A 1 192 ? 28.226 14.381 -22.110 1.00 91.50 192 GLU A O 1
ATOM 1635 N N . ASN A 1 193 ? 29.058 15.866 -23.573 1.00 92.94 193 ASN A N 1
ATOM 1636 C CA . ASN A 1 193 ? 29.552 16.821 -22.568 1.00 92.94 193 ASN A CA 1
ATOM 1637 C C . ASN A 1 193 ? 28.863 18.195 -22.660 1.00 92.94 193 ASN A C 1
ATOM 1639 O O . ASN A 1 193 ? 29.034 19.029 -21.774 1.00 92.94 193 ASN A O 1
ATOM 1643 N N . ASP A 1 194 ? 28.074 18.447 -23.709 1.00 95.69 194 ASP A N 1
ATOM 1644 C CA . ASP A 1 194 ? 27.252 19.652 -23.820 1.00 95.69 194 ASP A CA 1
ATOM 1645 C C . ASP A 1 194 ? 26.145 19.663 -22.752 1.00 95.69 194 ASP A C 1
ATOM 1647 O O . ASP A 1 194 ? 25.155 18.927 -22.835 1.00 95.69 194 ASP A O 1
ATOM 1651 N N . ILE A 1 195 ? 26.290 20.570 -21.782 1.00 95.69 195 ILE A N 1
ATOM 1652 C CA . ILE A 1 195 ? 25.347 20.798 -20.679 1.00 95.69 195 ILE A CA 1
ATOM 1653 C C . ILE A 1 195 ? 23.910 20.960 -21.192 1.00 95.69 195 ILE A C 1
ATOM 1655 O O . ILE A 1 195 ? 22.986 20.396 -20.614 1.00 95.69 195 ILE A O 1
ATOM 1659 N N . LYS A 1 196 ? 23.684 21.658 -22.316 1.00 96.31 196 LYS A N 1
ATOM 1660 C CA . LYS A 1 196 ? 22.322 21.870 -22.839 1.00 96.31 196 LYS A CA 1
ATOM 1661 C C . LYS A 1 196 ? 21.677 20.573 -23.313 1.00 96.31 196 LYS A C 1
ATOM 1663 O O . LYS A 1 196 ? 20.453 20.448 -23.275 1.00 96.31 196 LYS A O 1
ATOM 1668 N N . LYS A 1 197 ? 22.466 19.621 -23.812 1.00 95.38 197 LYS A N 1
ATOM 1669 C CA . LYS A 1 197 ? 21.958 18.309 -24.230 1.00 95.38 197 LYS A CA 1
ATOM 1670 C C . LYS A 1 197 ? 21.750 17.390 -23.030 1.00 95.38 197 LYS A C 1
ATOM 1672 O O . LYS A 1 197 ? 20.749 16.680 -23.014 1.00 95.38 197 LYS A O 1
ATOM 1677 N N . LEU A 1 198 ? 22.630 17.460 -22.031 1.00 96.88 198 LEU A N 1
ATOM 1678 C CA . LEU A 1 198 ? 22.475 16.754 -20.758 1.00 96.88 198 LEU A CA 1
ATOM 1679 C C . LEU A 1 198 ? 21.208 17.208 -20.014 1.00 96.88 198 LEU A C 1
ATOM 1681 O O . LEU A 1 198 ? 20.413 16.367 -19.612 1.00 96.88 198 LEU A O 1
ATOM 1685 N N . GLU A 1 199 ? 20.937 18.513 -19.944 1.00 96.94 199 GLU A N 1
ATOM 1686 C CA . GLU A 1 199 ? 19.704 19.055 -19.347 1.00 96.94 199 GLU A CA 1
ATOM 1687 C C . GLU A 1 199 ? 18.442 18.606 -20.098 1.00 96.94 199 GLU A C 1
ATOM 1689 O O . GLU A 1 199 ? 17.446 18.207 -19.497 1.00 96.94 199 GLU A O 1
ATOM 1694 N N . LYS A 1 200 ? 18.479 18.585 -21.437 1.00 95.56 200 LYS A N 1
ATOM 1695 C CA . LYS A 1 200 ? 17.367 18.036 -22.234 1.00 95.56 200 LYS A CA 1
ATOM 1696 C C . LYS A 1 200 ? 17.151 16.547 -21.971 1.00 95.56 200 LYS A C 1
ATOM 1698 O O . LYS A 1 200 ? 16.009 16.096 -21.956 1.00 95.56 200 LYS A O 1
ATOM 1703 N N . ALA A 1 201 ? 18.225 15.782 -21.799 1.00 96.31 201 ALA A N 1
ATOM 1704 C CA . ALA A 1 201 ? 18.125 14.372 -21.449 1.00 96.31 201 ALA A CA 1
ATOM 1705 C C . ALA A 1 201 ? 17.553 14.185 -20.040 1.00 96.31 201 ALA A C 1
ATOM 1707 O O . ALA A 1 201 ? 16.707 13.315 -19.857 1.00 96.31 201 ALA A O 1
ATOM 1708 N N . LEU A 1 202 ? 17.925 15.044 -19.086 1.00 97.00 202 LEU A N 1
ATOM 1709 C CA . LEU A 1 202 ? 17.378 15.028 -17.732 1.00 97.00 202 LEU A CA 1
ATOM 1710 C C . LEU A 1 202 ? 15.874 15.313 -17.742 1.00 97.00 202 LEU A C 1
ATOM 1712 O O . LEU A 1 202 ? 15.115 14.564 -17.145 1.00 97.00 202 LEU A O 1
ATOM 1716 N N . GLN A 1 203 ? 15.410 16.307 -18.505 1.00 95.12 203 GLN A N 1
ATOM 1717 C CA . GLN A 1 203 ? 13.973 16.587 -18.655 1.00 95.12 203 GLN A CA 1
ATOM 1718 C C . GLN A 1 203 ? 13.182 15.387 -19.191 1.00 95.12 203 GLN A C 1
ATOM 1720 O O . GLN A 1 203 ? 12.049 15.148 -18.776 1.00 95.12 203 GLN A O 1
ATOM 1725 N N . VAL A 1 204 ? 13.763 14.629 -20.125 1.00 94.25 204 VAL A N 1
ATOM 1726 C CA . VAL A 1 204 ? 13.150 13.391 -20.622 1.00 94.25 204 VAL A CA 1
ATOM 1727 C C . VAL A 1 204 ? 13.179 12.309 -19.544 1.00 94.25 204 VAL A C 1
ATOM 1729 O O . VAL A 1 204 ? 12.175 11.628 -19.355 1.00 94.25 204 VAL A O 1
ATOM 1732 N N . LEU A 1 205 ? 14.293 12.174 -18.822 1.00 95.31 205 LEU A N 1
ATOM 1733 C CA . LEU A 1 205 ? 14.452 11.211 -17.737 1.00 95.31 205 LEU A CA 1
ATOM 1734 C C . LEU A 1 205 ? 13.432 11.421 -16.620 1.00 95.31 205 LEU A C 1
ATOM 1736 O O . LEU A 1 205 ? 12.832 10.449 -16.177 1.00 95.31 205 LEU A O 1
ATOM 1740 N N . GLU A 1 206 ? 13.182 12.669 -16.216 1.00 92.50 206 GLU A N 1
ATOM 1741 C CA . GLU A 1 206 ? 12.220 13.004 -15.157 1.00 92.50 206 GLU A CA 1
ATOM 1742 C C . GLU A 1 206 ? 10.808 12.491 -15.465 1.00 92.50 206 GLU A C 1
ATOM 1744 O O . GLU A 1 206 ? 10.118 11.982 -14.583 1.00 92.50 206 GLU A O 1
ATOM 1749 N N . LYS A 1 207 ? 10.399 12.522 -16.740 1.00 88.25 207 LYS A N 1
ATOM 1750 C CA . LYS A 1 207 ? 9.114 11.954 -17.177 1.00 88.25 207 LYS A CA 1
ATOM 1751 C C . LYS A 1 207 ? 9.029 10.440 -16.983 1.00 88.25 207 LYS A C 1
ATOM 1753 O O . LYS A 1 207 ? 7.941 9.918 -16.774 1.00 88.25 207 LYS A O 1
ATOM 1758 N N . GLY A 1 208 ? 10.145 9.725 -17.106 1.00 89.06 208 GLY A N 1
ATOM 1759 C CA . GLY A 1 208 ? 10.210 8.294 -16.806 1.00 89.06 208 GLY A CA 1
ATOM 1760 C C . GLY A 1 208 ? 10.364 8.019 -15.313 1.00 89.06 208 GLY A C 1
ATOM 1761 O O . GLY A 1 208 ? 9.819 7.039 -14.808 1.00 89.06 208 GLY A O 1
ATOM 1762 N N . TYR A 1 209 ? 11.084 8.896 -14.614 1.00 89.88 209 TYR A N 1
ATOM 1763 C CA . TYR A 1 209 ? 11.406 8.776 -13.197 1.00 89.88 209 TYR A CA 1
ATOM 1764 C C . TYR A 1 209 ? 10.189 8.979 -12.292 1.00 89.88 209 TYR A C 1
ATOM 1766 O O . TYR A 1 209 ? 10.112 8.349 -11.250 1.00 89.88 209 TYR A O 1
ATOM 1774 N N . GLN A 1 210 ? 9.192 9.774 -12.696 1.00 86.56 210 GLN A N 1
ATOM 1775 C CA . GLN A 1 210 ? 7.939 9.918 -11.932 1.00 86.56 210 GLN A CA 1
ATOM 1776 C C . GLN A 1 210 ? 7.176 8.592 -11.736 1.00 86.56 210 GLN A C 1
ATOM 1778 O O . GLN A 1 210 ? 6.322 8.497 -10.862 1.00 86.56 210 GLN A O 1
ATOM 1783 N N . PHE A 1 211 ? 7.468 7.577 -12.558 1.00 83.44 211 PHE A N 1
ATOM 1784 C CA . PHE A 1 211 ? 6.911 6.229 -12.433 1.00 83.44 211 PHE A CA 1
ATOM 1785 C C . PHE A 1 211 ? 7.874 5.250 -11.745 1.00 83.44 211 PHE A C 1
ATOM 1787 O O . PHE A 1 211 ? 7.535 4.083 -11.557 1.00 83.44 211 PHE A O 1
ATOM 1794 N N . ALA A 1 212 ? 9.082 5.694 -11.403 1.00 74.19 212 ALA A N 1
ATOM 1795 C CA . ALA A 1 212 ? 10.044 4.926 -10.634 1.00 74.19 212 ALA A CA 1
ATOM 1796 C C . ALA A 1 212 ? 9.700 5.091 -9.154 1.00 74.19 212 ALA A C 1
ATOM 1798 O O . ALA A 1 212 ? 9.925 6.142 -8.555 1.00 74.19 212 ALA A O 1
ATOM 1799 N N . GLY A 1 213 ? 9.057 4.074 -8.597 1.00 66.62 213 GLY A N 1
ATOM 1800 C CA . GLY A 1 213 ? 8.706 4.056 -7.192 1.00 66.62 213 GLY A CA 1
ATOM 1801 C C . GLY A 1 213 ? 9.722 3.290 -6.358 1.00 66.62 213 GLY A C 1
ATOM 1802 O O . GLY A 1 213 ? 10.449 2.431 -6.850 1.00 66.62 213 GLY A O 1
ATOM 1803 N N . PHE A 1 214 ? 9.737 3.605 -5.070 1.00 62.41 214 PHE A N 1
ATOM 1804 C CA . PHE A 1 214 ? 10.585 2.974 -4.060 1.00 62.41 214 PHE A CA 1
ATOM 1805 C C . PHE A 1 214 ? 9.891 1.789 -3.361 1.00 62.41 214 PHE A C 1
ATOM 1807 O O . PHE A 1 214 ? 10.451 1.135 -2.485 1.00 62.41 214 PHE A O 1
ATOM 1814 N N . ARG A 1 215 ? 8.640 1.482 -3.740 1.00 63.50 215 ARG A N 1
ATOM 1815 C CA . ARG A 1 215 ? 7.941 0.279 -3.272 1.00 63.50 215 ARG A CA 1
ATOM 1816 C C . ARG A 1 215 ? 8.516 -0.945 -3.974 1.00 63.50 215 ARG A C 1
ATOM 1818 O O . ARG A 1 215 ? 8.852 -0.884 -5.152 1.00 63.50 215 ARG A O 1
ATOM 1825 N N . TYR A 1 216 ? 8.538 -2.083 -3.282 1.00 55.97 216 TYR A N 1
ATOM 1826 C CA . TYR A 1 216 ? 9.150 -3.324 -3.774 1.00 55.97 216 TYR A CA 1
ATOM 1827 C C . TYR A 1 216 ? 8.710 -3.724 -5.199 1.00 55.97 216 TYR A C 1
ATOM 1829 O O . TYR A 1 216 ? 9.541 -4.111 -6.018 1.00 55.97 216 TYR A O 1
ATOM 1837 N N . SER A 1 217 ? 7.417 -3.583 -5.518 1.00 55.22 217 SER A N 1
ATOM 1838 C CA . SER A 1 217 ? 6.860 -3.891 -6.844 1.00 55.22 217 SER A CA 1
ATOM 1839 C C . SER A 1 217 ? 7.318 -2.936 -7.951 1.00 55.22 217 SER A C 1
ATOM 1841 O O . SER A 1 217 ? 7.413 -3.340 -9.100 1.00 55.22 217 SER A O 1
ATOM 1843 N N . GLU A 1 218 ? 7.590 -1.673 -7.624 1.00 63.75 218 GLU A N 1
ATOM 1844 C CA . GLU A 1 218 ? 8.006 -0.638 -8.581 1.00 63.75 218 GLU A CA 1
ATOM 1845 C C . GLU A 1 218 ? 9.534 -0.633 -8.756 1.00 63.75 218 GLU A C 1
ATOM 1847 O O . GLU A 1 218 ? 10.041 -0.393 -9.854 1.00 63.75 218 GLU A O 1
ATOM 1852 N N . TRP A 1 219 ? 10.259 -0.966 -7.683 1.00 73.44 219 TRP A N 1
ATOM 1853 C CA . TRP A 1 219 ? 11.714 -1.035 -7.641 1.00 73.44 219 TRP A CA 1
ATOM 1854 C C . TRP A 1 219 ? 12.286 -2.118 -8.559 1.00 73.44 219 TRP A C 1
ATOM 1856 O O . TRP A 1 219 ? 13.171 -1.842 -9.371 1.00 73.44 219 TRP A O 1
ATOM 1866 N N . ASN A 1 220 ? 11.782 -3.353 -8.451 1.00 71.50 220 ASN A N 1
ATOM 1867 C CA . ASN A 1 220 ? 12.345 -4.500 -9.173 1.00 71.50 220 ASN A CA 1
ATOM 1868 C C . ASN A 1 220 ? 12.324 -4.316 -10.700 1.00 71.50 220 ASN A C 1
ATOM 1870 O O . ASN A 1 220 ? 13.243 -4.773 -11.378 1.00 71.50 220 ASN A O 1
ATOM 1874 N N . ASP A 1 221 ? 11.335 -3.595 -11.227 1.00 70.75 221 ASP A N 1
ATOM 1875 C CA . ASP A 1 221 ? 11.160 -3.413 -12.669 1.00 70.75 221 ASP A CA 1
ATOM 1876 C C . ASP A 1 221 ? 11.875 -2.171 -13.228 1.00 70.75 221 ASP A C 1
ATOM 1878 O O . ASP A 1 221 ? 12.076 -2.072 -14.443 1.00 70.75 221 ASP A O 1
ATOM 1882 N N . ARG A 1 222 ? 12.234 -1.194 -12.379 1.00 83.06 222 ARG A N 1
ATOM 1883 C CA . ARG A 1 222 ? 12.686 0.146 -12.816 1.00 83.06 222 ARG A CA 1
ATOM 1884 C C . ARG A 1 222 ? 13.920 0.683 -12.092 1.00 83.06 222 ARG A C 1
ATOM 1886 O O . ARG A 1 222 ? 14.323 1.804 -12.384 1.00 83.06 222 ARG A O 1
ATOM 1893 N N . SER A 1 223 ? 14.560 -0.087 -11.212 1.00 85.88 223 SER A N 1
ATOM 1894 C CA . SER A 1 223 ? 15.715 0.355 -10.404 1.00 85.88 223 SER A CA 1
ATOM 1895 C C . SER A 1 223 ? 16.835 1.031 -11.214 1.00 85.88 223 SER A C 1
ATOM 1897 O O . SER A 1 223 ? 17.417 2.018 -10.764 1.00 85.88 223 SER A O 1
ATOM 1899 N N . TYR A 1 224 ? 17.069 0.584 -12.454 1.00 89.56 224 TYR A N 1
ATOM 1900 C CA . TYR A 1 224 ? 18.066 1.137 -13.383 1.00 89.56 224 TYR A CA 1
ATOM 1901 C C . TYR A 1 224 ? 17.952 2.659 -13.611 1.00 89.56 224 TYR A C 1
ATOM 1903 O O . TYR A 1 224 ? 18.935 3.326 -13.948 1.00 89.56 224 TYR A O 1
ATOM 1911 N N . ILE A 1 225 ? 16.752 3.230 -13.460 1.00 93.19 225 ILE A N 1
ATOM 1912 C CA . ILE A 1 225 ? 16.509 4.650 -13.729 1.00 93.19 225 ILE A CA 1
ATOM 1913 C C . ILE A 1 225 ? 17.027 5.550 -12.604 1.00 93.19 225 ILE A C 1
ATOM 1915 O O . ILE A 1 225 ? 17.381 6.702 -12.861 1.00 93.19 225 ILE A O 1
ATOM 1919 N N . HIS A 1 226 ? 17.134 5.018 -11.381 1.00 93.06 226 HIS A N 1
ATOM 1920 C CA . HIS A 1 226 ? 17.758 5.714 -10.260 1.00 93.06 226 HIS A CA 1
ATOM 1921 C C . HIS A 1 226 ? 19.251 5.906 -10.522 1.00 93.06 226 HIS A C 1
ATOM 1923 O O . HIS A 1 226 ? 19.739 7.028 -10.382 1.00 93.06 226 HIS A O 1
ATOM 1929 N N . ASP A 1 227 ? 19.951 4.862 -10.986 1.00 94.75 227 ASP A N 1
ATOM 1930 C CA . ASP A 1 227 ? 21.368 4.977 -11.348 1.00 94.75 227 ASP A CA 1
ATOM 1931 C C . ASP A 1 227 ? 21.571 5.998 -12.465 1.00 94.75 227 ASP A C 1
ATOM 1933 O O . ASP A 1 227 ? 22.294 6.980 -12.295 1.00 94.75 227 ASP A O 1
ATOM 1937 N N . THR A 1 228 ? 20.826 5.870 -13.562 1.00 96.31 228 THR A N 1
ATOM 1938 C CA . THR A 1 228 ? 20.930 6.813 -14.683 1.00 96.31 228 THR A CA 1
ATOM 1939 C C . THR A 1 228 ? 20.682 8.264 -14.263 1.00 96.31 228 THR A C 1
ATOM 1941 O O . THR A 1 228 ? 21.409 9.162 -14.700 1.00 96.31 228 THR A O 1
ATOM 1944 N N . LYS A 1 229 ? 19.693 8.514 -13.392 1.00 97.06 229 LYS A N 1
ATOM 1945 C CA . LYS A 1 229 ? 19.399 9.862 -12.886 1.00 97.06 229 LYS A CA 1
ATOM 1946 C C . LYS A 1 229 ? 20.534 10.405 -12.036 1.00 97.06 229 LYS A C 1
ATOM 1948 O O . LYS A 1 229 ? 20.967 11.532 -12.266 1.00 97.06 229 LYS A O 1
ATOM 1953 N N . VAL A 1 230 ? 21.056 9.602 -11.114 1.00 96.88 230 VAL A N 1
ATOM 1954 C CA . VAL A 1 230 ? 22.198 9.987 -10.282 1.00 96.88 230 VAL A CA 1
ATOM 1955 C C . VAL A 1 230 ? 23.418 10.295 -11.147 1.00 96.88 230 VAL A C 1
ATOM 1957 O O . VAL A 1 230 ? 23.983 11.378 -11.023 1.00 96.88 230 VAL A O 1
ATOM 1960 N N . ARG A 1 231 ? 23.786 9.415 -12.084 1.00 96.81 231 ARG A N 1
ATOM 1961 C CA . ARG A 1 231 ? 24.930 9.613 -12.995 1.00 96.81 231 ARG A CA 1
ATOM 1962 C C . ARG A 1 231 ? 24.802 10.910 -13.791 1.00 96.81 231 ARG A C 1
ATOM 1964 O O . ARG A 1 231 ? 25.760 11.678 -13.883 1.00 96.81 231 ARG A O 1
ATOM 1971 N N . LEU A 1 232 ? 23.615 11.181 -14.332 1.00 97.44 232 LEU A N 1
ATOM 1972 C CA . LEU A 1 232 ? 23.345 12.393 -15.100 1.00 97.44 232 LEU A CA 1
ATOM 1973 C C . LEU A 1 232 ? 23.400 13.662 -14.232 1.00 97.44 232 LEU A C 1
ATOM 1975 O O . LEU A 1 232 ? 24.013 14.646 -14.642 1.00 97.44 232 LEU A O 1
ATOM 1979 N N . LEU A 1 233 ? 22.816 13.642 -13.029 1.00 97.56 233 LEU A N 1
ATOM 1980 C CA . LEU A 1 233 ? 22.869 14.767 -12.087 1.00 97.56 233 LEU A CA 1
ATOM 1981 C C . LEU A 1 233 ? 24.300 15.053 -11.621 1.00 97.56 233 LEU A C 1
ATOM 1983 O O . LEU A 1 233 ? 24.713 16.212 -11.592 1.00 97.56 233 LEU A O 1
ATOM 1987 N N . LEU A 1 234 ? 25.081 14.012 -11.321 1.00 96.31 234 LEU A N 1
ATOM 1988 C CA . LEU A 1 234 ? 26.498 14.149 -10.978 1.00 96.31 234 LEU A CA 1
ATOM 1989 C C . LEU A 1 234 ? 27.292 14.747 -12.142 1.00 96.31 234 LEU A C 1
ATOM 1991 O O . LEU A 1 234 ? 28.076 15.669 -11.935 1.00 96.31 234 LEU A O 1
ATOM 1995 N N . LYS A 1 235 ? 27.027 14.316 -13.383 1.00 96.06 235 LYS A N 1
ATOM 1996 C CA . LYS A 1 235 ? 27.650 14.906 -14.579 1.00 96.06 235 LYS A CA 1
ATOM 1997 C C . LYS A 1 235 ? 27.295 16.389 -14.770 1.00 96.06 235 LYS A C 1
ATOM 1999 O O . LYS A 1 235 ? 28.093 17.146 -15.318 1.00 96.06 235 LYS A O 1
ATOM 2004 N N . LEU A 1 236 ? 26.126 16.812 -14.291 1.00 96.69 236 LEU A N 1
ATOM 2005 C CA . LEU A 1 236 ? 25.673 18.208 -14.252 1.00 96.69 236 LEU A CA 1
ATOM 2006 C C . LEU A 1 236 ? 26.148 18.979 -13.001 1.00 96.69 236 LEU A C 1
ATOM 2008 O O . LEU A 1 236 ? 25.779 20.139 -12.836 1.00 96.69 236 LEU A O 1
ATOM 2012 N N . ASN A 1 237 ? 26.966 18.375 -12.129 1.00 95.50 237 ASN A N 1
ATOM 2013 C CA . ASN A 1 237 ? 27.403 18.921 -10.834 1.00 95.50 237 ASN A CA 1
ATOM 2014 C C . ASN A 1 237 ? 26.257 19.232 -9.842 1.00 95.50 237 ASN A C 1
ATOM 2016 O O . ASN A 1 237 ? 26.400 20.090 -8.969 1.00 95.50 237 ASN A O 1
ATOM 2020 N N . ARG A 1 238 ? 25.122 18.527 -9.935 1.00 96.50 238 ARG A N 1
ATOM 2021 C CA . ARG A 1 238 ? 23.927 18.702 -9.081 1.00 96.50 238 ARG A CA 1
ATOM 2022 C C . ARG A 1 238 ? 23.919 17.712 -7.909 1.00 96.50 238 ARG A C 1
ATOM 2024 O O . ARG A 1 238 ? 23.011 16.897 -7.759 1.00 96.50 238 ARG A O 1
ATOM 2031 N N . HIS A 1 239 ? 24.960 17.776 -7.079 1.00 95.06 239 HIS A N 1
ATOM 2032 C CA . HIS A 1 239 ? 25.192 16.846 -5.962 1.00 95.06 239 HIS A CA 1
ATOM 2033 C C . HIS A 1 239 ? 24.037 16.787 -4.949 1.00 95.06 239 HIS A C 1
ATOM 2035 O O . HIS A 1 239 ? 23.639 15.695 -4.550 1.00 95.06 239 HIS A O 1
ATOM 2041 N N . GLU A 1 240 ? 23.460 17.940 -4.598 1.00 92.69 240 GLU A N 1
ATOM 2042 C CA . GLU A 1 240 ? 22.350 18.043 -3.633 1.00 92.69 240 GLU A CA 1
ATOM 2043 C C . GLU A 1 240 ? 21.061 17.358 -4.109 1.00 92.69 240 GLU A C 1
ATOM 2045 O O . GLU A 1 240 ? 20.207 17.025 -3.298 1.00 92.69 240 GLU A O 1
ATOM 2050 N N . GLU A 1 241 ? 20.919 17.106 -5.411 1.00 94.31 241 GLU A N 1
ATOM 2051 C CA . GLU A 1 241 ? 19.785 16.359 -5.967 1.00 94.31 241 GLU A CA 1
ATOM 2052 C C . GLU A 1 241 ? 20.121 14.882 -6.193 1.00 94.31 241 GLU A C 1
ATOM 2054 O O . GLU A 1 241 ? 19.251 14.021 -6.084 1.00 94.31 241 GLU A O 1
ATOM 2059 N N . ALA A 1 242 ? 21.387 14.570 -6.484 1.00 96.31 242 ALA A N 1
ATOM 2060 C CA . ALA A 1 242 ? 21.843 13.207 -6.729 1.00 96.31 242 ALA A CA 1
ATOM 2061 C C . ALA A 1 242 ? 21.956 12.386 -5.434 1.00 96.31 242 ALA A C 1
ATOM 2063 O O . ALA A 1 242 ? 21.476 11.254 -5.364 1.00 96.31 242 ALA A O 1
ATOM 2064 N N . PHE A 1 243 ? 22.588 12.940 -4.397 1.00 96.12 243 PHE A N 1
ATOM 2065 C CA . PHE A 1 243 ? 22.898 12.205 -3.168 1.00 96.12 243 PHE A CA 1
ATOM 2066 C C . PHE A 1 243 ? 21.678 11.766 -2.347 1.00 96.12 243 PHE A C 1
ATOM 2068 O O . PHE A 1 243 ? 21.716 10.636 -1.856 1.00 96.12 243 PHE A O 1
ATOM 2075 N N . PRO A 1 244 ? 20.571 12.531 -2.261 1.00 93.38 244 PRO A N 1
ATOM 2076 C CA . PRO A 1 244 ? 19.341 12.029 -1.653 1.00 93.38 244 PRO A CA 1
ATOM 2077 C C . PRO A 1 244 ? 18.816 10.746 -2.313 1.00 93.38 244 PRO A C 1
ATOM 2079 O O . PRO A 1 244 ? 18.340 9.852 -1.617 1.00 93.38 244 PRO A O 1
ATOM 2082 N N . ILE A 1 245 ? 18.943 10.617 -3.640 1.00 93.06 245 ILE A N 1
ATOM 2083 C CA . ILE A 1 245 ? 18.500 9.421 -4.377 1.00 93.06 245 ILE A CA 1
ATOM 2084 C C . ILE A 1 245 ? 19.384 8.223 -4.021 1.00 93.06 245 ILE A C 1
ATOM 2086 O O . ILE A 1 245 ? 18.864 7.135 -3.771 1.00 93.06 245 ILE A O 1
ATOM 2090 N N . VAL A 1 246 ? 20.706 8.425 -3.952 1.00 93.88 246 VAL A N 1
ATOM 2091 C CA . VAL A 1 246 ? 21.666 7.395 -3.516 1.00 93.88 246 VAL A CA 1
ATOM 2092 C C . VAL A 1 246 ? 21.356 6.947 -2.092 1.00 93.88 246 VAL A C 1
ATOM 2094 O O . VAL A 1 246 ? 21.266 5.751 -1.825 1.00 93.88 246 VAL A O 1
ATOM 2097 N N . TYR A 1 247 ? 21.155 7.903 -1.187 1.00 92.38 247 TYR A N 1
ATOM 2098 C CA . TYR A 1 247 ? 20.867 7.634 0.214 1.00 92.38 247 TYR A CA 1
ATOM 2099 C C . TYR A 1 247 ? 19.579 6.827 0.390 1.00 92.38 247 TYR A C 1
ATOM 2101 O O . TYR A 1 247 ? 19.605 5.777 1.032 1.00 92.38 247 TYR A O 1
ATOM 2109 N N . GLN A 1 248 ? 18.480 7.269 -0.230 1.00 89.81 248 GLN A N 1
ATOM 2110 C CA . GLN A 1 248 ? 17.195 6.572 -0.160 1.00 89.81 248 GLN A CA 1
ATOM 2111 C C . GLN A 1 248 ? 17.296 5.154 -0.735 1.00 89.81 248 GLN A C 1
ATOM 2113 O O . GLN A 1 248 ? 16.905 4.190 -0.079 1.00 89.81 248 GLN A O 1
ATOM 2118 N N . THR A 1 249 ? 17.927 5.021 -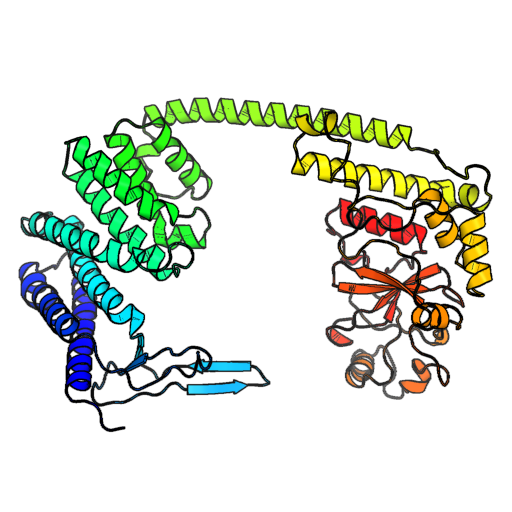1.905 1.00 89.81 249 THR A N 1
ATOM 2119 C CA . THR A 1 249 ? 18.173 3.729 -2.561 1.00 89.81 249 THR A CA 1
ATOM 2120 C C . THR A 1 249 ? 18.928 2.767 -1.650 1.00 89.81 249 THR A C 1
ATOM 2122 O O . THR A 1 249 ? 18.519 1.626 -1.483 1.00 89.81 249 THR A O 1
ATOM 2125 N N . LEU A 1 250 ? 20.026 3.208 -1.030 1.00 89.62 250 LEU A N 1
ATOM 2126 C CA . LEU A 1 250 ? 20.840 2.346 -0.170 1.00 89.62 250 LEU A CA 1
ATOM 2127 C C . LEU A 1 250 ? 20.175 2.038 1.177 1.00 89.62 250 LEU A C 1
ATOM 2129 O O . LEU A 1 250 ? 20.525 1.041 1.805 1.00 89.62 250 LEU A O 1
ATOM 2133 N N . LYS A 1 251 ? 19.235 2.875 1.626 1.00 87.56 251 LYS A N 1
ATOM 2134 C CA . LYS A 1 251 ? 18.451 2.646 2.844 1.00 87.56 251 LYS A CA 1
ATOM 2135 C C . LYS A 1 251 ? 17.392 1.562 2.648 1.00 87.56 251 LYS A C 1
ATOM 2137 O O . LYS A 1 251 ? 17.198 0.744 3.541 1.00 87.56 251 LYS A O 1
ATOM 2142 N N . GLU A 1 252 ? 16.720 1.554 1.502 1.00 84.44 252 GLU A N 1
ATOM 2143 C CA . GLU A 1 252 ? 15.676 0.570 1.178 1.00 84.44 252 GLU A CA 1
ATOM 2144 C C . GLU A 1 252 ? 16.251 -0.699 0.533 1.00 84.44 252 GLU A C 1
ATOM 2146 O O . GLU A 1 252 ? 15.748 -1.801 0.753 1.00 84.44 252 GLU A O 1
ATOM 2151 N N . HIS A 1 253 ? 17.349 -0.559 -0.212 1.00 84.56 253 HIS A N 1
ATOM 2152 C CA . HIS A 1 253 ? 18.001 -1.620 -0.973 1.00 84.56 253 HIS A CA 1
ATOM 2153 C C . HIS A 1 253 ? 19.514 -1.623 -0.714 1.00 84.56 253 HIS A C 1
ATOM 2155 O O . HIS A 1 253 ? 20.329 -1.290 -1.575 1.00 84.56 253 HIS A O 1
ATOM 2161 N N . THR A 1 254 ? 19.908 -2.061 0.485 1.00 83.75 254 THR A N 1
ATOM 2162 C CA . THR A 1 254 ? 21.300 -2.054 0.984 1.00 83.75 254 THR A CA 1
ATOM 2163 C C . THR A 1 254 ? 22.317 -2.716 0.042 1.00 83.75 254 THR A C 1
ATOM 2165 O O . THR A 1 254 ? 23.487 -2.326 0.003 1.00 83.75 254 THR A O 1
ATOM 2168 N N . TYR A 1 255 ? 21.873 -3.702 -0.741 1.00 83.75 255 TYR A N 1
ATOM 2169 C CA . TYR A 1 255 ? 22.691 -4.468 -1.688 1.00 83.75 255 TYR A CA 1
ATOM 2170 C C . TYR A 1 255 ? 22.573 -3.982 -3.143 1.00 83.75 255 TYR A C 1
ATOM 2172 O O . TYR A 1 255 ? 22.876 -4.734 -4.065 1.00 83.75 255 TYR A O 1
ATOM 2180 N N . PHE A 1 256 ? 22.110 -2.751 -3.384 1.00 85.12 256 PHE A N 1
ATOM 2181 C CA . PHE A 1 256 ? 22.097 -2.187 -4.732 1.00 85.12 256 PHE A CA 1
ATOM 2182 C C . PHE A 1 256 ? 23.533 -1.893 -5.199 1.00 85.12 256 PHE A C 1
ATOM 2184 O O . PHE A 1 256 ? 24.187 -0.969 -4.705 1.00 85.12 256 PHE A O 1
ATOM 2191 N N . ASN A 1 257 ? 24.031 -2.727 -6.116 1.00 89.06 257 ASN A N 1
ATOM 2192 C CA . ASN A 1 257 ? 25.440 -2.749 -6.524 1.00 89.06 257 ASN A CA 1
ATOM 2193 C C . ASN A 1 257 ? 25.814 -1.604 -7.481 1.00 89.06 257 ASN A C 1
ATOM 2195 O O . ASN A 1 257 ? 26.977 -1.205 -7.519 1.00 89.06 257 ASN A O 1
ATOM 2199 N N . ASP A 1 258 ? 24.851 -1.024 -8.208 1.00 88.50 258 ASP A N 1
ATOM 2200 C CA . ASP A 1 258 ? 25.128 0.047 -9.184 1.00 88.50 258 ASP A CA 1
ATOM 2201 C C . ASP A 1 258 ? 25.629 1.348 -8.519 1.00 88.50 258 ASP A C 1
ATOM 2203 O O . ASP A 1 258 ? 26.170 2.221 -9.195 1.00 88.50 258 ASP A O 1
ATOM 2207 N N . PHE A 1 259 ? 25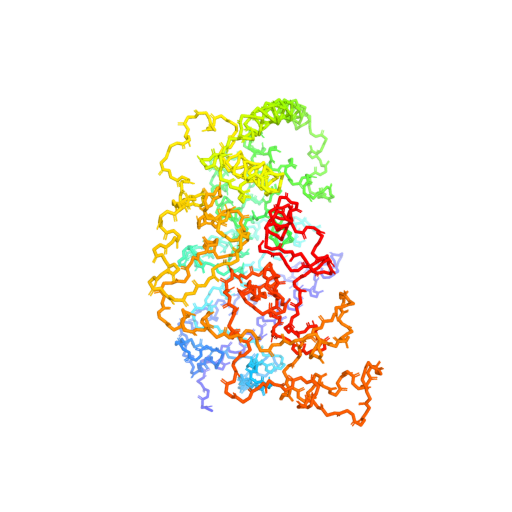.517 1.461 -7.187 1.00 93.94 259 PHE A N 1
ATOM 2208 C CA . PHE A 1 259 ? 26.049 2.563 -6.371 1.00 93.94 259 PHE A CA 1
ATOM 2209 C C . PHE A 1 259 ? 27.282 2.198 -5.532 1.00 93.94 259 PHE A C 1
ATOM 2211 O O . PHE A 1 259 ? 27.668 2.960 -4.640 1.00 93.94 259 PHE A O 1
ATOM 2218 N N . ASP A 1 260 ? 27.937 1.064 -5.788 1.00 92.62 260 ASP A N 1
ATOM 2219 C CA . ASP A 1 260 ? 29.114 0.641 -5.015 1.00 92.62 260 ASP A CA 1
ATOM 2220 C C . ASP A 1 260 ? 30.296 1.614 -5.101 1.00 92.62 260 ASP A C 1
ATOM 2222 O O . ASP A 1 260 ? 31.052 1.772 -4.135 1.00 92.62 260 ASP A O 1
ATOM 2226 N N . ASP A 1 261 ? 30.453 2.297 -6.231 1.00 93.31 261 ASP A N 1
ATOM 2227 C CA . ASP A 1 261 ? 31.437 3.361 -6.392 1.00 93.31 261 ASP A CA 1
ATOM 2228 C C . ASP A 1 261 ? 31.032 4.629 -5.621 1.00 93.31 261 ASP A C 1
ATOM 2230 O O . ASP A 1 261 ? 31.872 5.244 -4.957 1.00 93.31 261 ASP A O 1
ATOM 2234 N N . LEU A 1 262 ? 29.741 4.978 -5.615 1.00 93.75 262 LEU A N 1
ATOM 2235 C CA . LEU A 1 262 ? 29.222 6.157 -4.916 1.00 93.75 262 LEU A CA 1
ATOM 2236 C C . LEU A 1 262 ? 29.302 6.029 -3.394 1.00 93.75 262 LEU A C 1
ATOM 2238 O O . LEU A 1 262 ? 29.574 7.023 -2.723 1.00 93.75 262 LEU A O 1
ATOM 2242 N N . LYS A 1 263 ? 29.201 4.810 -2.843 1.00 90.12 263 LYS A N 1
ATOM 2243 C CA . LYS A 1 263 ? 29.458 4.530 -1.413 1.00 90.12 263 LYS A CA 1
ATOM 2244 C C . LYS A 1 263 ? 30.833 5.022 -0.948 1.00 90.12 263 LYS A C 1
ATOM 2246 O O . LYS A 1 263 ? 31.021 5.279 0.238 1.00 90.12 263 LYS A O 1
ATOM 2251 N N . LYS A 1 264 ? 31.797 5.134 -1.867 1.00 91.81 264 LYS A N 1
ATOM 2252 C CA . LYS A 1 264 ? 33.177 5.568 -1.602 1.00 91.81 264 LYS A CA 1
ATOM 2253 C C . LYS A 1 264 ? 33.461 6.985 -2.111 1.00 91.81 264 LYS A C 1
ATOM 2255 O O . LYS A 1 264 ? 34.585 7.462 -1.969 1.00 91.81 264 LYS A O 1
ATOM 2260 N N . HIS A 1 265 ? 32.477 7.663 -2.705 1.00 92.88 265 HIS A N 1
ATOM 2261 C CA . HIS A 1 265 ? 32.659 8.991 -3.281 1.00 92.88 265 HIS A CA 1
ATOM 2262 C C . HIS A 1 265 ? 32.813 10.044 -2.177 1.00 92.88 265 HIS A C 1
ATOM 2264 O O . HIS A 1 265 ? 31.947 10.185 -1.314 1.00 92.88 265 HIS A O 1
ATOM 2270 N N . ALA A 1 266 ? 33.904 10.816 -2.213 1.00 93.50 266 ALA A N 1
ATOM 2271 C CA . ALA A 1 266 ? 34.260 11.747 -1.138 1.00 93.50 266 ALA A CA 1
ATOM 2272 C C . ALA A 1 266 ? 33.158 12.780 -0.847 1.00 93.50 266 ALA A C 1
ATOM 2274 O O . ALA A 1 266 ? 32.856 13.049 0.314 1.00 93.50 266 ALA A O 1
ATOM 2275 N N . ASP A 1 267 ? 32.524 13.326 -1.887 1.00 93.44 267 ASP A N 1
ATOM 2276 C CA . ASP A 1 267 ? 31.455 14.315 -1.707 1.00 93.44 267 ASP A CA 1
ATOM 2277 C C . ASP A 1 267 ? 30.158 13.692 -1.179 1.00 93.44 267 ASP A C 1
ATOM 2279 O O . ASP A 1 267 ? 29.460 14.332 -0.395 1.00 93.44 267 ASP A O 1
ATOM 2283 N N . TYR A 1 268 ? 29.878 12.426 -1.517 1.00 94.69 268 TYR A N 1
ATOM 2284 C CA . TYR A 1 268 ? 28.734 11.708 -0.957 1.00 94.69 268 TYR A CA 1
ATOM 2285 C C . TYR A 1 268 ? 28.949 11.435 0.532 1.00 94.69 268 TYR A C 1
ATOM 2287 O O . TYR A 1 268 ? 28.047 11.658 1.329 1.00 94.69 268 TYR A O 1
ATOM 2295 N N . LEU A 1 269 ? 30.159 11.024 0.931 1.00 93.81 269 LEU A N 1
ATOM 2296 C CA . LEU A 1 269 ? 30.494 10.795 2.339 1.00 93.81 269 LEU A CA 1
ATOM 2297 C C . LEU A 1 269 ? 30.367 12.074 3.180 1.00 93.81 269 LEU A C 1
ATOM 2299 O O . LEU A 1 269 ? 29.799 12.025 4.268 1.00 93.81 269 LEU A O 1
ATOM 2303 N N . LYS A 1 270 ? 30.821 13.222 2.658 1.00 93.50 270 LYS A N 1
ATOM 2304 C CA . LYS A 1 270 ? 30.636 14.530 3.315 1.00 93.50 270 LYS A CA 1
ATOM 2305 C C . LYS A 1 270 ? 29.164 14.921 3.432 1.00 93.50 270 LYS A C 1
ATOM 2307 O O . LYS A 1 270 ? 28.754 15.480 4.445 1.00 93.50 270 LYS A O 1
ATOM 2312 N N . TRP A 1 271 ? 28.372 14.672 2.390 1.00 94.94 271 TRP A N 1
ATOM 2313 C CA . TRP A 1 271 ? 26.932 14.929 2.417 1.00 94.94 271 TRP A CA 1
ATOM 2314 C C . TRP A 1 271 ? 26.223 14.016 3.428 1.00 94.94 271 TRP A C 1
ATOM 2316 O O . TRP A 1 271 ? 25.411 14.483 4.221 1.00 94.94 271 TRP A O 1
ATOM 2326 N N . LEU A 1 272 ? 26.598 12.734 3.467 1.00 92.50 272 LEU A N 1
ATOM 2327 C CA . LEU A 1 272 ? 26.036 11.732 4.369 1.00 92.50 272 LEU A CA 1
ATOM 2328 C C . LEU A 1 272 ? 26.289 12.065 5.845 1.00 92.50 272 LEU A C 1
ATOM 2330 O O . LEU A 1 272 ? 25.423 11.813 6.675 1.00 92.50 272 LEU A O 1
ATOM 2334 N N . GLU A 1 273 ? 27.453 12.623 6.181 1.00 91.25 273 GLU A N 1
ATOM 2335 C CA . GLU A 1 273 ? 27.760 13.093 7.539 1.00 91.25 273 GLU A CA 1
ATOM 2336 C C . GLU A 1 273 ? 26.792 14.203 7.975 1.00 91.25 273 GLU A C 1
ATOM 2338 O O . GLU A 1 273 ? 26.110 14.056 8.986 1.00 91.25 273 GLU A O 1
ATOM 2343 N N . LYS A 1 274 ? 26.605 15.234 7.139 1.00 89.88 274 LYS A N 1
ATOM 2344 C CA . LYS A 1 274 ? 25.624 16.305 7.399 1.00 89.88 274 LYS A CA 1
ATOM 2345 C C . LYS A 1 274 ? 24.196 15.774 7.526 1.00 89.88 274 LYS A C 1
ATOM 2347 O O . LYS A 1 274 ? 23.428 16.254 8.356 1.00 89.88 274 LYS A O 1
ATOM 2352 N N . GLN A 1 275 ? 23.832 14.801 6.692 1.00 87.94 275 GLN A N 1
ATOM 2353 C CA . GLN A 1 275 ? 22.504 14.198 6.728 1.00 87.94 275 GLN A CA 1
ATOM 2354 C C . GLN A 1 275 ? 22.276 13.419 8.029 1.00 87.94 275 GLN A C 1
ATOM 2356 O O . GLN A 1 275 ? 21.185 13.488 8.590 1.00 87.94 275 GLN A O 1
ATOM 2361 N N . LYS A 1 276 ? 23.295 12.718 8.541 1.00 87.62 276 LYS A N 1
ATOM 2362 C CA . LYS A 1 276 ? 23.222 12.030 9.838 1.00 87.62 276 LYS A CA 1
ATOM 2363 C C . LYS A 1 276 ? 23.039 13.010 10.992 1.00 87.62 276 LYS A C 1
ATOM 2365 O O . LYS A 1 276 ? 22.166 12.772 11.819 1.00 87.62 276 LYS A O 1
ATOM 2370 N N . ASP A 1 277 ? 23.782 14.116 11.003 1.00 86.88 277 ASP A N 1
ATOM 2371 C CA . ASP A 1 277 ? 23.626 15.163 12.021 1.00 86.88 277 ASP A CA 1
ATOM 2372 C C . ASP A 1 277 ? 22.199 15.737 12.007 1.00 86.88 277 ASP A C 1
ATOM 2374 O O . ASP A 1 277 ? 21.568 15.922 13.049 1.00 86.88 277 ASP A O 1
ATOM 2378 N N . PHE A 1 278 ? 21.651 15.969 10.811 1.00 83.31 278 PHE A N 1
ATOM 2379 C CA . PHE A 1 278 ? 20.281 16.444 10.641 1.00 83.31 278 PHE A CA 1
ATOM 2380 C C . PHE A 1 278 ? 19.232 15.420 11.108 1.00 83.31 278 PHE A C 1
ATOM 2382 O O . PHE A 1 278 ? 18.263 15.790 11.773 1.00 83.31 278 PHE A O 1
ATOM 2389 N N . GLU A 1 279 ? 19.410 14.133 10.796 1.00 85.06 279 GLU A N 1
ATOM 2390 C CA . GLU A 1 279 ? 18.525 13.061 11.269 1.00 85.06 279 GLU A CA 1
ATOM 2391 C C . GLU A 1 279 ? 18.601 12.866 12.791 1.00 85.06 279 GLU A C 1
ATOM 2393 O O . GLU A 1 279 ? 17.576 12.628 13.436 1.00 85.06 279 GLU A O 1
ATOM 2398 N N . GLU A 1 280 ? 19.787 12.996 13.386 1.00 87.69 280 GLU A N 1
ATOM 2399 C CA . GLU A 1 280 ? 19.974 12.936 14.836 1.00 87.69 280 GLU A CA 1
ATOM 2400 C C . GLU A 1 280 ? 19.284 14.114 15.532 1.00 87.69 280 GLU A C 1
ATOM 2402 O O . GLU A 1 280 ? 18.555 13.914 16.509 1.00 87.69 280 GLU A O 1
ATOM 2407 N N . GLN A 1 281 ? 19.412 15.319 14.973 1.00 84.12 281 GLN A N 1
ATOM 2408 C CA . GLN A 1 281 ? 18.708 16.498 15.465 1.00 84.12 281 GLN A CA 1
ATOM 2409 C C . GLN A 1 281 ? 17.183 16.332 15.361 1.00 84.12 281 GLN A C 1
ATOM 2411 O O . GLN A 1 281 ? 16.477 16.557 16.343 1.00 84.12 281 GLN A O 1
ATOM 2416 N N . GLN A 1 282 ? 16.665 15.841 14.229 1.00 81.25 282 GLN A N 1
ATOM 2417 C CA . GLN A 1 282 ? 15.236 15.531 14.087 1.00 81.25 282 GLN A CA 1
ATOM 2418 C C . GLN A 1 282 ? 14.756 14.488 15.101 1.00 81.25 282 GLN A C 1
ATOM 2420 O O . GLN A 1 282 ? 13.658 14.607 15.647 1.00 81.25 282 GLN A O 1
ATOM 2425 N N . LYS A 1 283 ? 15.564 13.458 15.375 1.00 85.19 283 LYS A N 1
ATOM 2426 C CA . LYS A 1 283 ? 15.241 12.443 16.383 1.00 85.19 283 LYS A CA 1
ATOM 2427 C C . LYS A 1 283 ? 15.176 13.055 17.781 1.00 85.19 283 LYS A C 1
ATOM 2429 O O . LYS A 1 283 ? 14.254 12.734 18.529 1.00 85.19 283 LYS A O 1
ATOM 2434 N N . LEU A 1 284 ? 16.115 13.937 18.119 1.00 87.62 284 LEU A N 1
ATOM 2435 C CA . LEU A 1 284 ? 16.127 14.653 19.393 1.00 87.62 284 LEU A CA 1
ATOM 2436 C C . LEU A 1 284 ? 14.911 15.580 19.530 1.00 87.62 284 LEU A C 1
ATOM 2438 O O . LEU A 1 284 ? 14.279 15.624 20.585 1.00 87.62 284 LEU A O 1
ATOM 2442 N N . ASP A 1 285 ? 14.547 16.291 18.467 1.00 81.81 285 ASP A N 1
ATOM 2443 C CA . ASP A 1 285 ? 13.390 17.188 18.476 1.00 81.81 285 ASP A CA 1
ATOM 2444 C C . ASP A 1 285 ? 12.072 16.411 18.565 1.00 81.81 285 ASP A C 1
A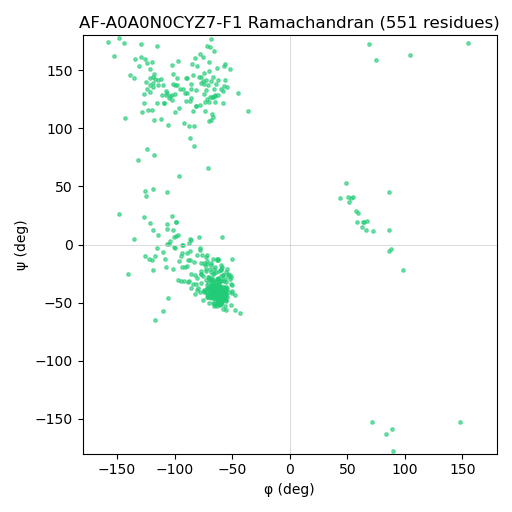TOM 2446 O O . ASP A 1 285 ? 11.182 16.789 19.331 1.00 81.81 285 ASP A O 1
ATOM 2450 N N . LYS A 1 286 ? 11.981 15.254 17.898 1.00 82.81 286 LYS A N 1
ATOM 2451 C CA . LYS A 1 286 ? 10.866 14.318 18.072 1.00 82.81 286 LYS A CA 1
ATOM 2452 C C . LYS A 1 286 ? 10.769 13.810 19.512 1.00 82.81 286 LYS A C 1
ATOM 2454 O O . LYS A 1 286 ? 9.682 13.832 20.077 1.00 82.81 286 LYS A O 1
ATOM 2459 N N . GLN A 1 287 ? 11.885 13.419 20.131 1.00 87.06 287 GLN A N 1
ATOM 2460 C CA . GLN A 1 287 ? 11.905 12.984 21.534 1.00 87.06 287 GLN A CA 1
ATOM 2461 C C . GLN A 1 287 ? 11.402 14.081 22.481 1.00 87.06 287 GLN A C 1
ATOM 2463 O O . GLN A 1 287 ? 10.549 13.815 23.325 1.00 87.06 287 GLN A O 1
ATOM 2468 N N . LYS A 1 288 ? 11.855 15.329 22.305 1.00 86.31 288 LYS A N 1
ATOM 2469 C CA . LYS A 1 288 ? 11.356 16.472 23.090 1.00 86.31 288 LYS A CA 1
ATOM 2470 C C . LYS A 1 288 ? 9.854 16.692 22.895 1.00 86.31 288 LYS A C 1
ATOM 2472 O O . LYS A 1 288 ? 9.145 16.982 23.859 1.00 86.31 288 LYS A O 1
ATOM 2477 N N . ALA A 1 289 ? 9.358 16.556 21.664 1.00 82.50 289 ALA A N 1
ATOM 2478 C CA . ALA A 1 289 ? 7.934 16.673 21.366 1.00 82.50 289 ALA A CA 1
ATOM 2479 C C . ALA A 1 289 ? 7.115 15.542 22.017 1.00 82.50 289 ALA A C 1
ATOM 2481 O O . ALA A 1 289 ? 6.057 15.810 22.586 1.00 82.50 289 ALA A O 1
ATOM 2482 N N . ASP A 1 290 ? 7.610 14.302 21.981 1.00 85.44 290 ASP A N 1
ATOM 2483 C CA . ASP A 1 290 ? 6.989 13.141 22.630 1.00 85.44 290 ASP A CA 1
ATOM 2484 C C . ASP A 1 290 ? 6.929 13.317 24.162 1.00 85.44 290 ASP A C 1
ATOM 2486 O O . ASP A 1 290 ? 5.899 13.049 24.789 1.00 85.44 290 ASP A O 1
ATOM 2490 N N . GLU A 1 291 ? 7.998 13.826 24.784 1.00 88.56 291 GLU A N 1
ATOM 2491 C CA . GLU A 1 291 ? 8.040 14.132 26.221 1.00 88.56 291 GLU A CA 1
ATOM 2492 C C . GLU A 1 291 ? 7.040 15.230 26.612 1.00 88.56 291 GLU A C 1
ATOM 2494 O O . GLU A 1 291 ? 6.306 15.095 27.600 1.00 88.56 291 GLU A O 1
ATOM 2499 N N . ALA A 1 292 ? 6.973 16.306 25.824 1.00 86.44 292 ALA A N 1
ATOM 2500 C CA . ALA A 1 292 ? 6.023 17.393 26.034 1.00 86.44 292 ALA A CA 1
ATOM 2501 C C . ALA A 1 292 ? 4.569 16.907 25.891 1.00 86.44 292 ALA A C 1
ATOM 2503 O O . ALA A 1 292 ? 3.721 17.223 26.734 1.00 86.44 292 ALA A O 1
ATOM 2504 N N . PHE A 1 293 ? 4.299 16.067 24.888 1.00 86.94 293 PHE A N 1
ATOM 2505 C CA . PHE A 1 293 ? 3.004 15.420 24.701 1.00 86.94 293 PHE A CA 1
ATOM 2506 C C . PHE A 1 293 ? 2.635 14.518 25.882 1.00 86.94 293 PHE A C 1
ATOM 2508 O O . PHE A 1 293 ? 1.524 14.609 26.410 1.00 86.94 293 PHE A O 1
ATOM 2515 N N . ALA A 1 294 ? 3.567 13.690 26.361 1.00 88.69 294 ALA A N 1
ATOM 2516 C CA . ALA A 1 294 ? 3.339 12.824 27.514 1.00 88.69 294 ALA A CA 1
ATOM 2517 C C . ALA A 1 294 ? 3.005 13.622 28.787 1.00 88.69 294 ALA A C 1
ATOM 2519 O O . ALA A 1 294 ? 2.169 13.190 29.588 1.00 88.69 294 ALA A O 1
ATOM 2520 N N . LYS A 1 295 ? 3.626 14.795 28.973 1.00 90.06 295 LYS A N 1
ATOM 2521 C CA . LYS A 1 295 ? 3.320 15.707 30.083 1.00 90.06 295 LYS A CA 1
ATOM 2522 C C . LYS A 1 295 ? 1.909 16.291 29.963 1.00 90.06 295 LYS A C 1
ATOM 2524 O O . LYS A 1 295 ? 1.135 16.157 30.911 1.00 90.06 295 LYS A O 1
ATOM 2529 N N . LEU A 1 296 ? 1.550 16.840 28.800 1.00 87.62 296 LEU A N 1
ATOM 2530 C CA . LEU A 1 296 ? 0.207 17.373 28.534 1.00 87.62 296 LEU A CA 1
ATOM 2531 C C . LEU A 1 296 ? -0.873 16.306 28.736 1.00 87.62 296 LEU A C 1
ATOM 2533 O O . LEU A 1 296 ? -1.899 16.565 29.364 1.00 87.62 296 LEU A O 1
ATOM 2537 N N . LEU A 1 297 ? -0.635 15.091 28.238 1.00 90.06 297 LEU A N 1
ATOM 2538 C CA . LEU A 1 297 ? -1.562 13.979 28.397 1.00 90.06 297 LEU A CA 1
ATOM 2539 C C . LEU A 1 297 ? -1.811 13.672 29.881 1.00 90.06 297 LEU A C 1
ATOM 2541 O O . LEU A 1 297 ? -2.963 13.529 30.290 1.00 90.06 297 LEU A O 1
ATOM 2545 N N . LYS A 1 298 ? -0.754 13.613 30.703 1.00 91.12 298 LYS A N 1
ATOM 2546 C CA . LYS A 1 298 ? -0.881 13.403 32.156 1.00 91.12 298 LYS A CA 1
ATOM 2547 C C . LYS A 1 298 ? -1.639 14.541 32.841 1.00 91.12 298 LYS A C 1
ATOM 2549 O O . LYS A 1 298 ? -2.471 14.267 33.704 1.00 91.12 298 LYS A O 1
ATOM 2554 N N . GLU A 1 299 ? -1.367 15.790 32.467 1.00 91.00 299 GLU A N 1
ATOM 2555 C CA . GLU A 1 299 ? -2.055 16.971 33.004 1.00 91.00 299 GLU A CA 1
ATOM 2556 C C . GLU A 1 299 ? -3.554 16.929 32.685 1.00 91.00 299 GLU A C 1
ATOM 2558 O O . GLU A 1 299 ? -4.371 16.966 33.604 1.00 91.00 299 GLU A O 1
ATOM 2563 N N . LYS A 1 300 ? -3.925 16.713 31.417 1.00 89.00 300 LYS A N 1
ATOM 2564 C CA . LYS A 1 300 ? -5.329 16.632 30.980 1.00 89.00 300 LYS A CA 1
ATOM 2565 C C . LYS A 1 300 ? -6.081 15.462 31.611 1.00 89.00 300 LYS A C 1
ATOM 2567 O O . LYS A 1 300 ? -7.224 15.614 32.039 1.00 89.00 300 LYS A O 1
ATOM 2572 N N . GLN A 1 301 ? -5.435 14.303 31.740 1.00 90.44 301 GLN A N 1
ATOM 2573 C CA . GLN A 1 301 ? -6.021 13.162 32.445 1.00 90.44 301 GLN A CA 1
ATOM 2574 C C . GLN A 1 301 ? -6.274 13.472 33.927 1.00 90.44 301 GLN A C 1
ATOM 2576 O O . GLN A 1 301 ? -7.320 13.094 34.453 1.00 90.44 301 GLN A O 1
ATOM 2581 N N . LYS A 1 302 ? -5.355 14.181 34.595 1.00 90.38 302 LYS A N 1
ATOM 2582 C CA . LYS A 1 302 ? -5.515 14.593 35.996 1.00 90.38 302 LYS A CA 1
ATOM 2583 C C . LYS A 1 302 ? -6.617 15.641 36.164 1.00 90.38 302 LYS A C 1
ATOM 2585 O O . LYS A 1 302 ? -7.396 15.524 37.103 1.00 90.38 302 LYS A O 1
ATOM 2590 N N . GLU A 1 303 ? -6.702 16.620 35.261 1.00 88.12 303 GLU A N 1
ATOM 2591 C CA . GLU A 1 303 ? -7.768 17.634 35.248 1.00 88.12 303 GLU A CA 1
ATOM 2592 C C . GLU A 1 303 ? -9.152 16.982 35.169 1.00 88.12 303 GLU A C 1
ATOM 2594 O O . GLU A 1 303 ? -10.026 17.319 35.955 1.00 88.12 303 GLU A O 1
ATOM 2599 N N . SER A 1 304 ? -9.330 15.989 34.295 1.00 84.88 304 SER A N 1
ATOM 2600 C CA . SER A 1 304 ? -10.620 15.306 34.112 1.00 84.88 304 SER A CA 1
ATOM 2601 C C . SER A 1 304 ? -11.039 14.384 35.265 1.00 84.88 304 SER A C 1
ATOM 2603 O O . SER A 1 304 ? -12.191 13.947 35.335 1.00 84.88 304 SER A O 1
ATOM 2605 N N . GLN A 1 305 ? -10.116 14.043 36.168 1.00 86.62 305 GLN A N 1
ATOM 2606 C CA . GLN A 1 305 ? -10.363 13.037 37.192 1.00 86.62 305 GLN A CA 1
ATOM 2607 C C . GLN A 1 305 ? -11.406 13.533 38.199 1.00 86.62 305 GLN A C 1
ATOM 2609 O O . GLN A 1 305 ? -11.242 14.571 38.834 1.00 86.62 305 GLN A O 1
ATOM 2614 N N . ASN A 1 306 ? -12.454 12.737 38.413 1.00 86.25 306 ASN A N 1
ATOM 2615 C CA . ASN A 1 306 ? -13.574 13.044 39.306 1.00 86.25 306 ASN A CA 1
ATOM 2616 C C . ASN A 1 306 ? -14.400 14.282 38.921 1.00 86.25 306 ASN A C 1
ATOM 2618 O O . ASN A 1 306 ? -15.180 14.760 39.747 1.00 86.25 306 ASN A O 1
ATOM 2622 N N . GLN A 1 307 ? -14.261 14.783 37.693 1.00 88.38 307 GLN A N 1
ATOM 2623 C CA . GLN A 1 307 ? -15.138 15.817 37.157 1.00 88.38 307 GLN A CA 1
ATOM 2624 C C . GLN A 1 307 ? -16.360 15.147 36.517 1.00 88.38 307 GLN A C 1
ATOM 2626 O O . GLN A 1 307 ? -16.284 14.587 35.420 1.00 88.38 307 GLN A O 1
ATOM 2631 N N . PHE A 1 308 ? -17.478 15.163 37.242 1.00 93.00 308 PHE A N 1
ATOM 2632 C CA . PHE A 1 308 ? -18.759 14.607 36.805 1.00 93.00 308 PHE A CA 1
ATOM 2633 C C . PHE A 1 308 ? -19.829 15.690 36.804 1.00 93.00 308 PHE A C 1
ATOM 2635 O O . PHE A 1 308 ? -19.910 16.460 37.766 1.00 93.00 308 PHE A O 1
ATOM 2642 N N . VAL A 1 309 ? -20.652 15.719 35.757 1.00 91.69 309 VAL A N 1
ATOM 2643 C CA . VAL A 1 309 ? -21.756 16.683 35.625 1.00 91.69 309 VAL A CA 1
ATOM 2644 C C . VAL A 1 309 ? -22.779 16.436 36.735 1.00 91.69 309 VAL A C 1
ATOM 2646 O O . VAL A 1 309 ? -23.157 17.350 37.465 1.00 91.69 309 VAL A O 1
ATOM 2649 N N . ASN A 1 310 ? -23.102 15.167 36.973 1.00 92.06 310 ASN A N 1
ATOM 2650 C CA . ASN A 1 310 ? -24.075 14.690 37.946 1.00 92.06 310 ASN A CA 1
ATOM 2651 C C . ASN A 1 310 ? -23.380 14.055 39.164 1.00 92.06 310 ASN A C 1
ATOM 2653 O O . ASN A 1 310 ? -23.769 13.001 39.663 1.00 92.06 310 ASN A O 1
ATOM 2657 N N . SER A 1 311 ? -22.341 14.712 39.696 1.00 91.50 311 SER A N 1
ATOM 2658 C CA . SER A 1 311 ? -21.484 14.194 40.788 1.00 91.50 311 SER A CA 1
ATOM 2659 C C . SER A 1 311 ? -22.214 13.747 42.070 1.00 91.50 311 SER A C 1
ATOM 2661 O O . SER A 1 311 ? -21.670 12.973 42.866 1.00 91.50 311 SER A O 1
ATOM 2663 N N . LYS A 1 312 ? -23.442 14.229 42.302 1.00 92.88 312 LYS A N 1
ATOM 2664 C CA . LYS A 1 312 ? -24.268 13.857 43.461 1.00 92.88 312 LYS A CA 1
ATOM 2665 C C . LYS A 1 312 ? -25.161 12.637 43.209 1.00 92.88 312 LYS A C 1
ATOM 2667 O O . LYS A 1 312 ? -25.571 12.030 44.202 1.00 92.88 312 LYS A O 1
ATOM 2672 N N . HIS A 1 313 ? -25.404 12.274 41.948 1.00 95.56 313 HIS A N 1
ATOM 2673 C CA . HIS A 1 313 ? -26.294 11.190 41.540 1.00 95.56 313 HIS A CA 1
ATOM 2674 C C . HIS A 1 313 ? -25.786 9.828 42.037 1.00 95.56 313 HIS A C 1
ATOM 2676 O O . HIS A 1 313 ? -24.584 9.536 42.003 1.00 95.56 313 HIS A O 1
ATOM 2682 N N . THR A 1 314 ? -26.696 8.981 42.522 1.00 96.62 314 THR A N 1
ATOM 2683 C CA . THR A 1 314 ? -26.349 7.717 43.195 1.00 96.62 314 THR A CA 1
ATOM 2684 C C . THR A 1 314 ? -25.618 6.756 42.260 1.00 96.62 314 THR A C 1
ATOM 2686 O O . THR A 1 314 ? -24.576 6.215 42.637 1.00 96.62 314 THR A O 1
ATOM 2689 N N . LEU A 1 315 ? -26.088 6.610 41.016 1.00 95.62 315 LEU A N 1
ATOM 2690 C CA . LEU A 1 315 ? -25.432 5.745 40.031 1.00 95.62 315 LEU A CA 1
ATOM 2691 C C . LEU A 1 315 ? -24.044 6.277 39.629 1.00 95.62 315 LEU A C 1
ATOM 2693 O O . LEU A 1 315 ? -23.107 5.498 39.471 1.00 95.62 315 LEU A O 1
ATOM 2697 N N . VAL A 1 316 ? -23.855 7.600 39.552 1.00 96.00 316 VAL A N 1
ATOM 2698 C CA . VAL A 1 316 ? -22.542 8.189 39.223 1.00 96.00 316 VAL A CA 1
ATOM 2699 C C . VAL A 1 316 ? -21.535 7.901 40.336 1.00 96.00 316 VAL A C 1
ATOM 2701 O O . VAL A 1 316 ? -20.392 7.539 40.063 1.00 96.00 316 VAL A O 1
ATOM 2704 N N . LYS A 1 317 ? -21.956 7.977 41.606 1.00 95.88 317 LYS A N 1
ATOM 2705 C CA . LYS A 1 317 ? -21.111 7.576 42.743 1.00 95.88 317 LYS A CA 1
ATOM 2706 C C . LYS A 1 317 ? -20.768 6.087 42.702 1.00 95.88 317 LYS A C 1
ATOM 2708 O O . LYS A 1 317 ? -19.611 5.745 42.940 1.00 95.88 317 LYS A O 1
ATOM 2713 N N . LYS A 1 318 ? -21.745 5.232 42.373 1.00 97.25 318 LYS A N 1
ATOM 2714 C CA . LYS A 1 318 ? -21.579 3.774 42.241 1.00 97.25 318 LYS A CA 1
ATOM 2715 C C . LYS A 1 318 ? -20.541 3.416 41.169 1.00 97.25 318 LYS A C 1
ATOM 2717 O O . LYS A 1 318 ? -19.640 2.630 41.441 1.00 97.25 318 LYS A O 1
ATOM 2722 N N . HIS A 1 319 ? -20.604 4.049 39.996 1.00 97.00 319 HIS A N 1
ATOM 2723 C CA . HIS A 1 319 ? -19.756 3.727 38.836 1.00 97.00 319 HIS A CA 1
ATOM 2724 C C . HIS A 1 319 ? -18.567 4.686 38.628 1.00 97.00 319 HIS A C 1
ATOM 2726 O O . HIS A 1 319 ? -17.872 4.642 37.612 1.00 97.00 319 HIS A O 1
ATOM 2732 N N . LYS A 1 320 ? -18.263 5.537 39.611 1.00 96.19 320 LYS A N 1
ATOM 2733 C CA . LYS A 1 320 ? -17.212 6.566 39.550 1.00 96.19 320 LYS A CA 1
ATOM 2734 C C . LYS A 1 320 ? -15.858 6.072 39.019 1.00 96.19 320 LYS A C 1
ATOM 2736 O O . LYS A 1 320 ? -15.204 6.764 38.237 1.00 96.19 320 LYS A O 1
ATOM 2741 N N . ASN A 1 321 ? -15.404 4.901 39.466 1.00 96.31 321 ASN A N 1
ATOM 2742 C CA . ASN A 1 321 ? -14.082 4.382 39.104 1.00 96.31 321 ASN A CA 1
ATOM 2743 C C . ASN A 1 321 ? -13.995 4.011 37.621 1.00 96.31 321 ASN A C 1
ATOM 2745 O O . ASN A 1 321 ? -13.025 4.390 36.960 1.00 96.31 321 ASN A O 1
ATOM 2749 N N . ILE A 1 322 ? -15.011 3.324 37.094 1.00 97.31 322 ILE A N 1
ATOM 2750 C CA . ILE A 1 322 ? -15.021 2.905 35.692 1.00 97.31 322 ILE A CA 1
ATOM 2751 C C . ILE A 1 322 ? -15.231 4.100 34.756 1.00 97.31 322 ILE A C 1
ATOM 2753 O O . ILE A 1 322 ? -14.527 4.223 33.758 1.00 97.31 322 ILE A O 1
ATOM 2757 N N . LEU A 1 323 ? -16.065 5.072 35.142 1.00 97.00 323 LEU A N 1
ATOM 2758 C CA . LEU A 1 323 ? -16.234 6.318 34.387 1.00 97.00 323 LEU A CA 1
ATOM 2759 C C . LEU A 1 323 ? -14.932 7.122 34.284 1.00 97.00 323 LEU A C 1
ATOM 2761 O O . LEU A 1 323 ? -14.574 7.596 33.209 1.00 97.00 323 LEU A O 1
ATOM 2765 N N . ASN A 1 324 ? -14.179 7.239 35.383 1.00 96.00 324 ASN A N 1
ATOM 2766 C CA . ASN A 1 324 ? -12.855 7.865 35.353 1.00 96.00 324 ASN A CA 1
ATOM 2767 C C . ASN A 1 324 ? -11.891 7.122 34.414 1.00 96.00 324 ASN A C 1
ATOM 2769 O O . ASN A 1 324 ? -11.103 7.765 33.718 1.00 96.00 324 ASN A O 1
ATOM 2773 N N . LYS A 1 325 ? -11.938 5.780 34.387 1.00 96.19 325 LYS A N 1
ATOM 2774 C CA . LYS A 1 325 ? -11.128 4.969 33.464 1.00 96.19 325 LYS A CA 1
ATOM 2775 C C . LYS A 1 325 ? -11.492 5.289 32.010 1.00 96.19 325 LYS A C 1
ATOM 2777 O O . LYS A 1 325 ? -10.585 5.579 31.234 1.00 96.19 325 LYS A O 1
ATOM 2782 N N . ILE A 1 326 ? -12.782 5.320 31.672 1.00 96.06 326 ILE A N 1
ATOM 2783 C CA . ILE A 1 326 ? -13.282 5.665 30.330 1.00 96.06 326 ILE A CA 1
ATOM 2784 C C . ILE A 1 326 ? -12.805 7.064 29.912 1.00 96.06 326 ILE A C 1
ATOM 2786 O O . ILE A 1 326 ? -12.089 7.183 28.916 1.00 96.06 326 ILE A O 1
ATOM 2790 N N . LYS A 1 327 ? -13.088 8.105 30.713 1.00 94.69 327 LYS A N 1
ATOM 2791 C CA . LYS A 1 327 ? -12.686 9.497 30.412 1.00 94.69 327 LYS A CA 1
ATOM 2792 C C . LYS A 1 327 ? -11.174 9.621 30.190 1.00 94.69 327 LYS A C 1
ATOM 2794 O O . LYS A 1 327 ? -10.721 10.265 29.242 1.00 94.69 327 LYS A O 1
ATOM 2799 N N . LYS A 1 328 ? -10.370 8.948 31.023 1.00 94.31 328 LYS A N 1
ATOM 2800 C CA . LYS A 1 328 ? -8.904 8.935 30.904 1.00 94.31 328 LYS A CA 1
ATOM 2801 C C . LYS A 1 328 ? -8.429 8.346 29.570 1.00 94.31 328 LYS A C 1
ATOM 2803 O O . LYS A 1 328 ? -7.479 8.874 28.977 1.00 94.31 328 LYS A O 1
ATOM 2808 N N . ILE A 1 329 ? -9.045 7.253 29.114 1.00 94.38 329 ILE A N 1
ATOM 2809 C CA . ILE A 1 329 ? -8.691 6.607 27.843 1.00 94.38 329 ILE A CA 1
ATOM 2810 C C . ILE A 1 329 ? -9.162 7.462 26.661 1.00 94.38 329 ILE A C 1
ATOM 2812 O O . ILE A 1 329 ? -8.367 7.700 25.753 1.00 94.38 329 ILE A O 1
ATOM 2816 N N . GLN A 1 330 ? -10.376 8.019 26.709 1.00 92.38 330 GLN A N 1
ATOM 2817 C CA . GLN A 1 330 ? -10.900 8.923 25.678 1.00 92.38 330 GLN A CA 1
ATOM 2818 C C . GLN A 1 330 ? -9.991 10.144 25.461 1.00 92.38 330 GLN A C 1
ATOM 2820 O O . GLN A 1 330 ? -9.631 10.460 24.327 1.00 92.38 330 GLN A O 1
ATOM 2825 N N . ILE A 1 331 ? -9.522 10.789 26.535 1.00 91.56 331 ILE A N 1
ATOM 2826 C CA . ILE A 1 331 ? -8.548 11.891 26.433 1.00 91.56 331 ILE A CA 1
ATOM 2827 C C . ILE A 1 331 ? -7.270 11.430 25.726 1.00 91.56 331 ILE A C 1
ATOM 2829 O O . ILE A 1 331 ? -6.739 12.145 24.877 1.00 91.56 331 ILE A O 1
ATOM 2833 N N . SER A 1 332 ? -6.789 10.224 26.042 1.00 91.81 332 SER A N 1
ATOM 2834 C CA . SER A 1 332 ? -5.607 9.658 25.389 1.00 91.81 332 SER A CA 1
ATOM 2835 C C . SER A 1 332 ? -5.820 9.426 23.898 1.00 91.81 332 SER A C 1
ATOM 2837 O O . SER A 1 332 ? -4.939 9.780 23.120 1.00 91.81 332 SER A O 1
ATOM 2839 N N . LEU A 1 333 ? -6.946 8.834 23.496 1.00 90.50 333 LEU A N 1
ATOM 2840 C CA . LEU A 1 333 ? -7.257 8.570 22.090 1.00 90.50 333 LEU A CA 1
ATOM 2841 C C . LEU A 1 333 ? -7.359 9.878 21.299 1.00 90.50 333 LEU A C 1
ATOM 2843 O O . LEU A 1 333 ? -6.659 10.051 20.300 1.00 90.50 333 LEU A O 1
ATOM 2847 N N . ARG A 1 334 ? -8.137 10.842 21.808 1.00 87.31 334 ARG A N 1
ATOM 2848 C CA . ARG A 1 334 ? -8.327 12.147 21.164 1.00 87.31 334 ARG A CA 1
ATOM 2849 C C . ARG A 1 334 ? -7.008 12.899 20.995 1.00 87.31 334 ARG A C 1
ATOM 2851 O O . ARG A 1 334 ? -6.683 13.327 19.890 1.00 87.31 334 ARG A O 1
ATOM 2858 N N . LEU A 1 335 ? -6.221 13.037 22.065 1.00 86.44 335 LEU A N 1
ATOM 2859 C CA . LEU A 1 335 ? -4.953 13.770 22.007 1.00 86.44 335 LEU A CA 1
ATOM 2860 C C . LEU A 1 335 ? -3.920 13.076 21.113 1.00 86.44 335 LEU A C 1
ATOM 2862 O O . LEU A 1 335 ? -3.211 13.763 20.381 1.00 86.44 335 LEU A O 1
ATOM 2866 N N . ARG A 1 336 ? -3.851 11.737 21.116 1.00 87.25 336 ARG A N 1
ATOM 2867 C CA . ARG A 1 336 ? -2.955 10.992 20.215 1.00 87.25 336 ARG A CA 1
ATOM 2868 C C . ARG A 1 336 ? -3.346 11.180 18.751 1.00 87.25 336 ARG A C 1
ATOM 2870 O O . ARG A 1 336 ? -2.466 11.450 17.940 1.00 87.25 336 ARG A O 1
ATOM 2877 N N . LYS A 1 337 ? -4.641 11.103 18.411 1.00 83.12 337 LYS A N 1
ATOM 2878 C CA . LYS A 1 337 ? -5.118 11.321 17.030 1.00 83.12 337 LYS A CA 1
ATOM 2879 C C . LYS A 1 337 ? -4.761 12.731 16.542 1.00 83.12 337 LYS A C 1
ATOM 2881 O O . LYS A 1 337 ? -4.278 12.885 15.423 1.00 83.12 337 LYS A O 1
ATOM 2886 N N . LEU A 1 338 ? -4.912 13.746 17.399 1.00 77.69 338 LEU A N 1
ATOM 2887 C CA . LEU A 1 338 ? -4.510 15.125 17.092 1.00 77.69 338 LEU A CA 1
ATOM 2888 C C . LEU A 1 338 ? -2.988 15.276 16.927 1.00 77.69 338 LEU A C 1
ATOM 2890 O O . LEU A 1 338 ? -2.545 15.924 15.980 1.00 77.69 338 LEU A O 1
ATOM 2894 N N . TYR A 1 339 ? -2.202 14.653 17.810 1.00 81.75 339 TYR A N 1
ATOM 2895 C CA . TYR A 1 339 ? -0.737 14.689 17.772 1.00 81.75 339 TYR A CA 1
ATOM 2896 C C . TYR A 1 339 ? -0.172 14.066 16.493 1.00 81.75 339 TYR A C 1
ATOM 2898 O O . TYR A 1 339 ? 0.624 14.697 15.801 1.00 81.75 339 TYR A O 1
ATOM 2906 N N . TYR A 1 340 ? -0.607 12.853 16.142 1.00 75.81 340 TYR A N 1
ATOM 2907 C CA . TYR A 1 340 ? -0.069 12.142 14.979 1.00 75.81 340 TYR A CA 1
ATOM 2908 C C . TYR A 1 340 ? -0.478 12.765 13.641 1.00 75.81 340 TYR A C 1
ATOM 2910 O O . TYR A 1 340 ? 0.269 12.645 12.675 1.00 75.81 340 TYR A O 1
ATOM 2918 N N . LYS A 1 341 ? -1.637 13.434 13.569 1.00 69.75 341 LYS A N 1
ATOM 2919 C CA . LYS A 1 341 ? -2.132 14.022 12.317 1.00 69.75 341 LYS A CA 1
ATOM 2920 C C . LYS A 1 341 ? -1.583 15.422 12.037 1.00 69.75 341 LYS A C 1
ATOM 2922 O O . LYS A 1 341 ? -1.324 15.737 10.881 1.00 69.75 341 LYS A O 1
ATOM 2927 N N . ASN A 1 342 ? -1.408 16.253 13.065 1.00 66.00 342 ASN A N 1
ATOM 2928 C CA . ASN A 1 342 ? -1.041 17.665 12.888 1.00 66.00 342 ASN A CA 1
ATOM 2929 C C . ASN A 1 342 ? 0.346 18.018 13.457 1.00 66.00 342 ASN A C 1
ATOM 2931 O O . ASN A 1 342 ? 0.783 19.158 13.332 1.00 66.00 342 ASN A O 1
ATOM 2935 N N . GLY A 1 343 ? 1.043 17.075 14.095 1.00 64.94 343 GLY A N 1
ATOM 2936 C CA . GLY A 1 343 ? 2.264 17.374 14.838 1.00 64.94 343 GLY A CA 1
ATOM 2937 C C . GLY A 1 343 ? 2.000 18.191 16.111 1.00 64.94 343 GLY A C 1
ATOM 2938 O O . GLY A 1 343 ? 0.889 18.647 16.391 1.00 64.94 343 GLY A O 1
ATOM 2939 N N . TRP A 1 344 ? 3.045 18.363 16.921 1.00 60.19 344 TRP A N 1
ATOM 2940 C CA . TRP A 1 344 ? 2.957 19.034 18.224 1.00 60.19 344 TRP A CA 1
ATOM 2941 C C . TRP A 1 344 ? 2.634 20.533 18.127 1.00 60.19 344 TRP A C 1
ATOM 2943 O O . TRP A 1 344 ? 1.916 21.065 18.972 1.00 60.19 344 TRP A O 1
ATOM 2953 N N . GLU A 1 345 ? 3.137 21.215 17.097 1.00 54.81 345 GLU A N 1
ATOM 2954 C CA . GLU A 1 345 ? 3.068 22.679 16.981 1.00 54.81 345 GLU A CA 1
ATOM 2955 C C . GLU A 1 345 ? 1.635 23.192 16.749 1.00 54.81 345 GLU A C 1
ATOM 2957 O O . GLU A 1 345 ? 1.265 24.245 17.261 1.00 54.81 345 GLU A O 1
ATOM 2962 N N . LEU A 1 346 ? 0.783 22.405 16.082 1.00 52.53 346 LEU A N 1
ATOM 2963 C CA . LEU A 1 346 ? -0.603 22.772 15.760 1.00 52.53 346 LEU A CA 1
ATOM 2964 C C . LEU A 1 346 ? -1.625 22.401 16.847 1.00 52.53 346 LEU A C 1
ATOM 2966 O O . LEU A 1 346 ? -2.752 22.902 16.830 1.00 52.53 346 LEU A O 1
ATOM 2970 N N . LEU A 1 347 ? -1.247 21.566 17.821 1.00 56.34 347 LEU A N 1
ATOM 2971 C CA . LEU A 1 347 ? -2.115 21.164 18.940 1.00 56.34 347 LEU A CA 1
ATOM 2972 C C . LEU A 1 347 ? -2.500 22.346 19.844 1.00 56.34 347 LEU A C 1
ATOM 2974 O O . LEU A 1 347 ? -3.520 22.290 20.527 1.00 56.34 347 LEU A O 1
ATOM 2978 N N . ARG A 1 348 ? -1.688 23.409 19.850 1.00 50.25 348 ARG A N 1
ATOM 2979 C CA . ARG A 1 348 ? -1.881 24.588 20.702 1.00 50.25 348 ARG A CA 1
ATOM 2980 C C . ARG A 1 348 ? -2.823 25.633 20.100 1.00 50.25 348 ARG A C 1
ATOM 2982 O O . ARG A 1 348 ? -3.416 26.392 20.855 1.00 50.25 348 ARG A O 1
ATOM 2989 N N . GLU A 1 349 ? -2.944 25.670 18.772 1.00 44.19 349 GLU A N 1
ATOM 2990 C CA . GLU A 1 349 ? -3.653 26.730 18.035 1.00 44.19 349 GLU A CA 1
ATOM 2991 C C . GLU A 1 349 ? -5.004 26.291 17.449 1.00 44.19 349 GLU A C 1
ATOM 2993 O O . GLU A 1 349 ? -5.831 27.142 17.147 1.00 44.19 349 GLU A O 1
ATOM 2998 N N . ARG A 1 350 ? -5.253 24.982 17.281 1.00 50.59 350 ARG A N 1
ATOM 2999 C CA . ARG A 1 350 ? -6.443 24.455 16.577 1.00 50.59 350 ARG A CA 1
ATOM 3000 C C . ARG A 1 350 ? -7.253 23.451 17.394 1.00 50.59 350 ARG A C 1
ATOM 3002 O O . ARG A 1 350 ? -7.618 22.386 16.896 1.00 50.59 350 ARG A O 1
ATOM 3009 N N . MET A 1 351 ? -7.513 23.760 18.663 1.00 52.34 351 MET A N 1
ATOM 3010 C CA . MET A 1 351 ? -8.509 22.996 19.425 1.00 52.34 351 MET A CA 1
ATOM 3011 C C . MET A 1 351 ? -9.956 23.295 19.002 1.00 52.34 351 MET A C 1
ATOM 3013 O O . MET A 1 351 ? -10.828 22.516 19.378 1.00 52.34 351 MET A O 1
ATOM 3017 N N . ASP A 1 352 ? -10.178 24.329 18.186 1.00 50.47 352 ASP A N 1
ATOM 3018 C CA . ASP A 1 352 ? -11.503 24.802 17.794 1.00 50.47 352 ASP A CA 1
ATOM 3019 C C . ASP A 1 352 ? -11.832 24.453 16.320 1.00 50.47 352 ASP A C 1
ATOM 3021 O O . ASP A 1 352 ? -11.036 24.650 15.400 1.00 50.47 352 ASP A O 1
ATOM 3025 N N . ASP A 1 353 ? -13.032 23.899 16.138 1.00 49.53 353 ASP A N 1
ATOM 3026 C CA . ASP A 1 353 ? -13.928 23.993 14.969 1.00 49.53 353 ASP A CA 1
ATOM 3027 C C . ASP A 1 353 ? -14.002 22.897 13.880 1.00 49.53 353 ASP A C 1
ATOM 3029 O O . ASP A 1 353 ? -15.064 22.779 13.275 1.00 49.53 353 ASP A O 1
ATOM 3033 N N . HIS A 1 354 ? -13.018 22.012 13.652 1.00 45.44 354 HIS A N 1
ATOM 3034 C CA . HIS A 1 354 ? -13.178 20.944 12.620 1.00 45.44 354 HIS A CA 1
ATOM 3035 C C . HIS A 1 354 ? -12.957 19.494 13.074 1.00 45.44 354 HIS A C 1
ATOM 3037 O O . HIS A 1 354 ? -13.276 18.568 12.337 1.00 45.44 354 HIS A O 1
ATOM 3043 N N . TYR A 1 355 ? -12.449 19.267 14.288 1.00 50.50 355 TYR A N 1
ATOM 3044 C CA . TYR A 1 355 ? -12.285 17.918 14.864 1.00 50.50 355 TYR A CA 1
ATOM 3045 C C . TYR A 1 355 ? -13.389 17.547 15.865 1.00 50.50 355 TYR A C 1
ATOM 3047 O O . TYR A 1 355 ? -13.284 16.522 16.542 1.00 50.50 355 TYR A O 1
ATOM 3055 N N . HIS A 1 356 ? -14.408 18.398 16.002 1.00 54.34 356 HIS A N 1
ATOM 3056 C CA . HIS A 1 356 ? -15.497 18.176 16.946 1.00 54.34 356 HIS A CA 1
ATOM 3057 C C . HIS A 1 356 ? -16.422 17.034 16.537 1.00 54.34 356 HIS A C 1
ATOM 3059 O O . HIS A 1 356 ? -16.935 16.386 17.440 1.00 54.34 356 HIS A O 1
ATOM 3065 N N . ASP A 1 357 ? -16.571 16.731 15.247 1.00 61.91 357 ASP A N 1
ATOM 3066 C CA . ASP A 1 357 ? -17.542 15.719 14.818 1.00 61.91 357 ASP A CA 1
ATOM 3067 C C . ASP A 1 357 ? -17.104 14.306 15.245 1.00 61.91 357 ASP A C 1
ATOM 3069 O O . ASP A 1 357 ? -17.874 13.598 15.882 1.00 61.91 357 ASP A O 1
ATOM 3073 N N . ASP A 1 358 ? -15.828 13.943 15.045 1.00 76.06 358 ASP A N 1
ATOM 3074 C CA . ASP A 1 358 ? -15.274 12.621 15.403 1.00 76.06 358 ASP A CA 1
ATOM 3075 C C . ASP A 1 358 ? -15.334 12.251 16.883 1.00 76.06 358 ASP A C 1
ATOM 3077 O O . ASP A 1 358 ? -15.493 11.089 17.239 1.00 76.06 358 ASP A O 1
ATOM 3081 N N . PHE A 1 359 ? -15.148 13.217 17.770 1.00 86.19 359 PHE A N 1
ATOM 3082 C CA . PHE A 1 359 ? -15.087 12.960 19.210 1.00 86.19 359 PHE A CA 1
ATOM 3083 C C . PHE A 1 359 ? -16.195 13.681 19.970 1.00 86.19 359 PHE A C 1
ATOM 3085 O O . PHE A 1 359 ? -16.112 13.819 21.193 1.00 86.19 359 PHE A O 1
ATOM 3092 N N . GLY A 1 360 ? -17.184 14.200 19.245 1.00 86.06 360 GLY A N 1
ATOM 3093 C CA . GLY A 1 360 ? -18.331 14.881 19.810 1.00 86.06 360 GLY A CA 1
ATOM 3094 C C . GLY A 1 360 ? -19.103 13.904 20.675 1.00 86.06 360 GLY A C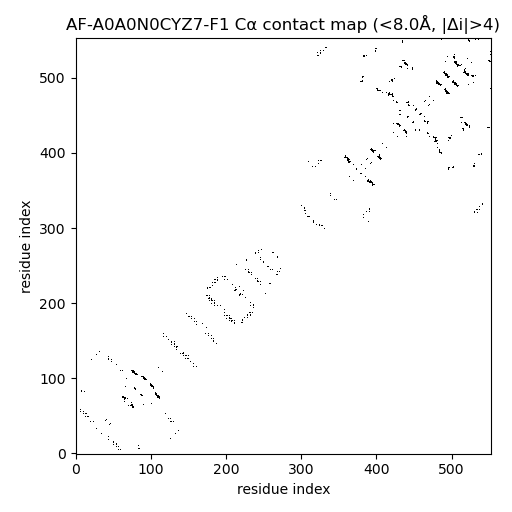 1
ATOM 3095 O O . GLY A 1 360 ? -19.400 12.798 20.239 1.00 86.06 360 GLY A O 1
ATOM 3096 N N . LEU A 1 361 ? -19.382 14.304 21.912 1.00 89.88 361 LEU A N 1
ATOM 3097 C CA . LEU A 1 361 ? -20.178 13.515 22.839 1.00 89.88 361 LEU A CA 1
ATOM 3098 C C . LEU A 1 361 ? -21.391 14.327 23.275 1.00 89.88 361 LEU A C 1
ATOM 3100 O O . LEU A 1 361 ? -21.258 15.489 23.672 1.00 89.88 361 LEU A O 1
ATOM 3104 N N . LEU A 1 362 ? -22.569 13.712 23.211 1.00 91.94 362 LEU A N 1
ATOM 3105 C CA . LEU A 1 362 ? -23.833 14.344 23.582 1.00 91.94 362 LEU A CA 1
ATOM 3106 C C . LEU A 1 362 ? -24.313 13.794 24.924 1.00 91.94 362 LEU A C 1
ATOM 3108 O O . LEU A 1 362 ? -24.849 12.689 25.009 1.00 91.94 362 LEU A O 1
ATOM 3112 N N . LEU A 1 363 ? -24.120 14.580 25.985 1.00 94.69 363 LEU A N 1
ATOM 3113 C CA . LEU A 1 363 ? -24.586 14.228 27.326 1.00 94.69 363 LEU A CA 1
ATOM 3114 C C . LEU A 1 363 ? -26.107 14.355 27.433 1.00 94.69 363 LEU A C 1
ATOM 3116 O O . LEU A 1 363 ? -26.713 15.294 26.911 1.00 94.69 363 LEU A O 1
ATOM 3120 N N . TRP A 1 364 ? -26.723 13.426 28.157 1.00 96.50 364 TRP A N 1
ATOM 3121 C CA . TRP A 1 364 ? -28.138 13.486 28.507 1.00 96.50 364 TRP A CA 1
ATOM 3122 C C . TRP A 1 364 ? -28.300 13.962 29.949 1.00 96.50 364 TRP A C 1
ATOM 3124 O O . TRP A 1 364 ? -27.558 13.543 30.837 1.00 96.50 364 TRP A O 1
ATOM 3134 N N . SER A 1 365 ? -29.280 14.835 30.192 1.00 95.81 365 SER A N 1
ATOM 3135 C CA . SER A 1 365 ? -29.700 15.132 31.562 1.00 95.81 365 SER A CA 1
ATOM 3136 C C . SER A 1 365 ? -30.532 13.979 32.128 1.00 95.81 365 SER A C 1
ATOM 3138 O O . SER A 1 365 ? -31.078 13.170 31.372 1.00 95.81 365 SER A O 1
ATOM 3140 N N . GLU A 1 366 ? -30.654 13.929 33.453 1.00 95.69 366 GLU A N 1
ATOM 3141 C CA . GLU A 1 366 ? -31.528 12.976 34.147 1.00 95.69 366 GLU A CA 1
ATOM 3142 C C . GLU A 1 366 ? -32.970 13.088 33.627 1.00 95.69 366 GLU A C 1
ATOM 3144 O O . GLU A 1 366 ? -33.569 12.086 33.242 1.00 95.69 366 GLU A O 1
ATOM 3149 N N . GLU A 1 367 ? -33.480 14.313 33.440 1.00 96.50 367 GLU A N 1
ATOM 3150 C CA . GLU A 1 367 ? -34.835 14.522 32.919 1.00 96.50 367 GLU A CA 1
ATOM 3151 C C . GLU A 1 367 ? -35.004 14.009 31.485 1.00 96.50 367 GLU A C 1
ATOM 3153 O O . GLU A 1 367 ? -36.082 13.536 31.128 1.00 96.50 367 GLU A O 1
ATOM 3158 N N . LYS A 1 368 ? -33.965 14.105 30.642 1.00 96.88 368 LYS A N 1
ATOM 3159 C CA . LYS A 1 368 ? -34.020 13.588 29.266 1.00 96.88 368 LYS A CA 1
ATOM 3160 C C . LYS A 1 368 ? -34.104 12.061 29.261 1.00 96.88 368 LYS A C 1
ATOM 3162 O O . LYS A 1 368 ? -34.864 11.509 28.467 1.00 96.88 368 LYS A O 1
ATOM 3167 N N . ILE A 1 369 ? -33.355 11.396 30.142 1.00 97.12 369 ILE A N 1
ATOM 3168 C CA . ILE A 1 369 ? -33.413 9.938 30.313 1.00 97.12 369 ILE A CA 1
ATOM 3169 C C . ILE A 1 369 ? -34.810 9.526 30.785 1.00 97.12 369 ILE A C 1
ATOM 3171 O O . ILE A 1 369 ? -35.443 8.698 30.133 1.00 97.12 369 ILE A O 1
ATOM 3175 N N . ASP A 1 370 ? -35.335 10.173 31.828 1.00 96.88 370 ASP A N 1
ATOM 3176 C CA . ASP A 1 370 ? -36.671 9.880 32.362 1.00 96.88 370 ASP A CA 1
ATOM 3177 C C . ASP A 1 370 ? -37.774 10.094 31.314 1.00 96.88 370 ASP A C 1
ATOM 3179 O O . ASP A 1 370 ? -38.717 9.307 31.197 1.00 96.88 370 ASP A O 1
ATOM 3183 N N . GLN A 1 371 ? -37.667 11.164 30.520 1.00 97.56 371 GLN A N 1
ATOM 3184 C CA . GLN A 1 371 ? -38.598 11.436 29.425 1.00 97.56 371 GLN A CA 1
ATOM 3185 C C . GLN A 1 371 ? -38.528 10.370 28.335 1.00 97.56 371 GLN A C 1
ATOM 3187 O O . GLN A 1 371 ? -39.573 9.993 27.804 1.00 97.56 371 GLN A O 1
ATOM 3192 N N . TYR A 1 372 ? -37.331 9.892 27.996 1.00 96.75 372 TYR A N 1
ATOM 3193 C CA . TYR A 1 372 ? -37.142 8.840 27.004 1.00 96.75 372 TYR A CA 1
ATOM 3194 C C . TYR A 1 372 ? -37.752 7.516 27.480 1.00 96.75 372 TYR A C 1
ATOM 3196 O O . TYR A 1 372 ? -38.583 6.943 26.777 1.00 96.75 372 TYR A O 1
ATOM 3204 N N . GLU A 1 373 ? -37.438 7.088 28.705 1.00 97.12 373 GLU A N 1
ATOM 3205 C CA . GLU A 1 373 ? -38.006 5.881 29.322 1.00 97.12 373 GLU A CA 1
ATOM 3206 C C . GLU A 1 373 ? -39.534 5.946 29.396 1.00 97.12 373 GLU A C 1
ATOM 3208 O O . GLU A 1 373 ? -40.224 5.015 28.980 1.00 97.12 373 GLU A O 1
ATOM 3213 N N . LYS A 1 374 ? -40.088 7.084 29.833 1.00 97.12 374 LYS A N 1
ATOM 3214 C CA . LYS A 1 374 ? -41.540 7.282 29.918 1.00 97.12 374 LYS A CA 1
ATOM 3215 C C . LYS A 1 374 ? -42.215 7.309 28.550 1.00 97.12 374 LYS A C 1
ATOM 3217 O O . LYS A 1 374 ? -43.305 6.768 28.402 1.00 97.12 374 LYS A O 1
ATOM 3222 N N . ARG A 1 375 ? -41.609 7.975 27.562 1.00 95.62 375 ARG A N 1
ATOM 3223 C CA . ARG A 1 375 ? -42.161 8.086 26.203 1.00 95.62 375 ARG A CA 1
ATOM 3224 C C . ARG A 1 375 ? -42.214 6.732 25.508 1.00 95.62 375 ARG A C 1
ATOM 3226 O O . ARG A 1 375 ? -43.148 6.483 24.750 1.00 95.62 375 ARG A O 1
ATOM 3233 N N . HIS A 1 376 ? -41.192 5.913 25.720 1.00 95.00 376 HIS A N 1
ATOM 3234 C CA . HIS A 1 376 ? -41.026 4.642 25.030 1.00 95.00 376 HIS A CA 1
ATOM 3235 C C . HIS A 1 376 ? -41.458 3.438 25.868 1.00 95.00 376 HIS A C 1
ATOM 3237 O O . HIS A 1 376 ? -41.443 2.335 25.341 1.00 95.00 376 HIS A O 1
ATOM 3243 N N . GLU A 1 377 ? -41.893 3.642 27.115 1.00 95.38 377 GLU A N 1
ATOM 3244 C CA . GLU A 1 377 ? -42.345 2.586 28.034 1.00 95.38 377 GLU A CA 1
ATOM 3245 C C . GLU A 1 377 ? -41.288 1.484 28.228 1.00 95.38 377 GLU A C 1
ATOM 3247 O O . GLU A 1 377 ? -41.599 0.296 28.261 1.00 95.38 377 GLU A O 1
ATOM 3252 N N . ILE A 1 378 ? -40.021 1.889 28.346 1.00 94.69 378 ILE A N 1
ATOM 3253 C CA . ILE A 1 378 ? -38.873 0.999 28.564 1.00 94.69 378 ILE A CA 1
ATOM 3254 C C . ILE A 1 378 ? -38.075 1.439 29.787 1.00 94.69 378 ILE A C 1
ATOM 3256 O O . ILE A 1 378 ? -38.132 2.599 30.191 1.00 94.69 378 ILE A O 1
ATOM 3260 N N . GLN A 1 379 ? -37.290 0.515 30.337 1.00 95.00 379 GLN A N 1
ATOM 3261 C CA . GLN A 1 379 ? -36.307 0.800 31.374 1.00 95.00 379 GLN A CA 1
ATOM 3262 C C . GLN A 1 379 ? -34.905 0.517 30.828 1.00 95.00 379 GLN A C 1
ATOM 3264 O O . GLN A 1 379 ? -34.615 -0.590 30.386 1.00 95.00 379 GLN A O 1
ATOM 3269 N N . LEU A 1 380 ? -34.037 1.525 30.836 1.00 96.75 380 LEU A N 1
ATOM 3270 C CA . LEU A 1 380 ? -32.642 1.398 30.437 1.00 96.75 380 LEU A CA 1
ATOM 3271 C C . LEU A 1 380 ? -31.818 0.774 31.576 1.00 96.75 380 LEU A C 1
ATOM 3273 O O . LEU A 1 380 ? -32.030 1.127 32.743 1.00 96.75 380 LEU A O 1
ATOM 3277 N N . PRO A 1 381 ? -30.810 -0.058 31.263 1.00 97.19 381 PRO A N 1
ATOM 3278 C CA . PRO A 1 381 ? -29.852 -0.534 32.254 1.00 97.19 381 PRO A CA 1
ATOM 3279 C C . PRO A 1 381 ? -29.155 0.622 32.984 1.00 97.19 381 PRO A C 1
ATOM 3281 O O . PRO A 1 381 ? -28.782 1.627 32.371 1.00 97.19 381 PRO A O 1
ATOM 3284 N N . GLU A 1 382 ? -28.918 0.476 34.292 1.00 97.25 382 GLU A N 1
ATOM 3285 C CA . GLU A 1 382 ? -28.301 1.523 35.130 1.00 97.25 382 GLU A CA 1
ATOM 3286 C C . GLU A 1 382 ? -26.976 2.052 34.554 1.00 97.25 382 GLU A C 1
ATOM 3288 O O . GLU A 1 382 ? -26.703 3.256 34.576 1.00 97.25 382 GLU A O 1
ATOM 3293 N N . GLU A 1 383 ? -26.156 1.143 34.024 1.00 98.19 383 GLU A N 1
ATOM 3294 C CA . GLU A 1 383 ? -24.857 1.449 33.427 1.00 98.19 383 GLU A CA 1
ATOM 3295 C C . GLU A 1 383 ? -24.975 2.285 32.149 1.00 98.19 383 GLU A C 1
ATOM 3297 O O . GLU A 1 383 ? -24.164 3.191 31.939 1.00 98.19 383 GLU A O 1
ATOM 3302 N N . LEU A 1 384 ? -26.011 2.043 31.338 1.00 97.69 384 LEU A N 1
ATOM 3303 C CA . LEU A 1 384 ? -26.299 2.837 30.146 1.00 97.69 384 LEU A CA 1
ATOM 3304 C C . LEU A 1 384 ? -26.755 4.247 30.526 1.00 97.69 384 LEU A C 1
ATOM 3306 O O . LEU A 1 384 ? -26.230 5.219 29.987 1.00 97.69 384 LEU A O 1
ATOM 3310 N N . LYS A 1 385 ? -27.644 4.385 31.521 1.00 97.69 385 LYS A N 1
ATOM 3311 C CA . LYS A 1 385 ? -28.075 5.706 32.018 1.00 97.69 385 LYS A CA 1
ATOM 3312 C C . LYS A 1 385 ? -26.881 6.550 32.456 1.00 97.69 385 LYS A C 1
ATOM 3314 O O . LYS A 1 385 ? -26.744 7.710 32.078 1.00 97.69 385 LYS A O 1
ATOM 3319 N N . VAL A 1 386 ? -25.984 5.956 33.244 1.00 97.69 386 VAL A N 1
ATOM 3320 C CA . VAL A 1 386 ? -24.779 6.641 33.723 1.00 97.69 386 VAL A CA 1
ATOM 3321 C C . VAL A 1 386 ? -23.819 7.003 32.599 1.00 97.69 386 VAL A C 1
ATOM 3323 O O . VAL A 1 386 ? -23.232 8.086 32.635 1.00 97.69 386 VAL A O 1
ATOM 3326 N N . TYR A 1 387 ? -23.658 6.131 31.607 1.00 97.62 387 TYR A N 1
ATOM 3327 C CA . TYR A 1 387 ? -22.848 6.436 30.437 1.00 97.62 387 TYR A CA 1
ATOM 3328 C C . TYR A 1 387 ? -23.395 7.649 29.682 1.00 97.62 387 TYR A C 1
ATOM 3330 O O . TYR A 1 387 ? -22.636 8.571 29.405 1.00 97.62 387 TYR A O 1
ATOM 3338 N N . LEU A 1 388 ? -24.704 7.703 29.426 1.00 97.38 388 LEU A N 1
ATOM 3339 C CA . LEU A 1 388 ? -25.347 8.833 28.746 1.00 97.38 388 LEU A CA 1
ATOM 3340 C C . LEU A 1 388 ? -25.212 10.144 29.540 1.00 97.38 388 LEU A C 1
ATOM 3342 O O . LEU A 1 388 ? -25.010 11.203 28.949 1.00 97.38 388 LEU A O 1
ATOM 3346 N N . MET A 1 389 ? -25.275 10.080 30.874 1.00 97.25 389 MET A N 1
ATOM 3347 C CA . MET A 1 389 ? -25.123 11.255 31.743 1.00 97.25 389 MET A CA 1
ATOM 3348 C C . MET A 1 389 ? -23.696 11.806 31.815 1.00 97.25 389 MET A C 1
ATOM 3350 O O . MET A 1 389 ? -23.518 13.011 31.990 1.00 97.25 389 MET A O 1
ATOM 3354 N N . GLU A 1 390 ? -22.678 10.940 31.768 1.00 96.69 390 GLU A N 1
ATOM 3355 C CA . GLU A 1 390 ? -21.299 11.323 32.112 1.00 96.69 390 GLU A CA 1
ATOM 3356 C C . GLU A 1 390 ? -20.279 11.176 30.987 1.00 96.69 390 GLU A C 1
ATOM 3358 O O . GLU A 1 390 ? -19.222 11.812 31.060 1.00 96.69 390 GLU A O 1
ATOM 3363 N N . ILE A 1 391 ? -20.562 10.336 29.994 1.00 95.06 391 ILE A N 1
ATOM 3364 C CA . ILE A 1 391 ? -19.735 10.130 28.803 1.00 95.06 391 ILE A CA 1
ATOM 3365 C C . ILE A 1 391 ? -20.449 10.710 27.583 1.00 95.06 391 ILE A C 1
ATOM 3367 O O . ILE A 1 391 ? -19.914 11.637 26.988 1.00 95.06 391 ILE A O 1
ATOM 3371 N N . GLY A 1 392 ? -21.670 10.256 27.289 1.00 93.06 392 GLY A N 1
ATOM 3372 C CA . GLY A 1 392 ? -22.525 10.773 26.216 1.00 93.06 392 GLY A CA 1
ATOM 3373 C C . GLY A 1 392 ? -22.595 9.880 24.977 1.00 93.06 392 GLY A C 1
ATOM 3374 O O . GLY A 1 392 ? -21.773 8.987 24.797 1.00 93.06 392 GLY A O 1
ATOM 3375 N N . GLU A 1 393 ? -23.606 10.127 24.144 1.00 92.00 393 GLU A N 1
ATOM 3376 C CA . GLU A 1 393 ? -23.773 9.480 22.832 1.00 92.00 393 GLU A CA 1
ATOM 3377 C C . GLU A 1 393 ? -22.755 9.984 21.806 1.00 92.00 393 GLU A C 1
ATOM 3379 O O . GLU A 1 393 ? -22.131 11.021 22.031 1.00 92.00 393 GLU A O 1
ATOM 3384 N N . MET A 1 394 ? -22.705 9.328 20.642 1.00 88.44 394 MET A N 1
ATOM 3385 C CA . MET A 1 394 ? -21.813 9.611 19.511 1.00 88.44 394 MET A CA 1
ATOM 3386 C C . MET A 1 394 ? -20.352 9.218 19.806 1.00 88.44 394 MET A C 1
ATOM 3388 O O . MET A 1 394 ? -20.079 8.306 20.595 1.00 88.44 394 MET A O 1
ATOM 3392 N N . GLY A 1 395 ? -19.397 9.893 19.162 1.00 86.50 395 GLY A N 1
ATOM 3393 C CA . GLY A 1 395 ? -17.972 9.729 19.409 1.00 86.50 395 GLY A CA 1
ATOM 3394 C C . GLY A 1 395 ? -17.337 8.601 18.604 1.00 86.50 395 GLY A C 1
ATOM 3395 O O . GLY A 1 395 ? -16.542 7.838 19.157 1.00 86.50 395 GLY A O 1
ATOM 3396 N N . HIS A 1 396 ? -17.641 8.502 17.307 1.00 85.75 396 HIS A N 1
ATOM 3397 C CA . HIS A 1 396 ? -17.071 7.494 16.402 1.00 85.75 396 HIS A CA 1
ATOM 3398 C C . HIS A 1 396 ? -15.551 7.403 16.441 1.00 85.75 396 HIS A C 1
ATOM 3400 O O . HIS A 1 396 ? -14.988 6.321 16.362 1.00 85.75 396 HIS A O 1
ATOM 3406 N N . GLY A 1 397 ? -14.859 8.520 16.646 1.00 86.44 397 GLY A N 1
ATOM 3407 C CA . GLY A 1 397 ? -13.408 8.577 16.775 1.00 86.44 397 GLY A CA 1
ATOM 3408 C C . GLY A 1 397 ? -12.846 7.801 17.971 1.00 86.44 397 GLY A C 1
ATOM 3409 O O . GLY A 1 397 ? -11.630 7.598 18.033 1.00 86.44 397 GLY A O 1
ATOM 3410 N N . TYR A 1 398 ? -13.687 7.379 18.920 1.00 89.69 398 TYR A N 1
ATOM 3411 C CA . TYR A 1 398 ? -13.299 6.537 20.048 1.00 89.69 398 TYR A CA 1
ATOM 3412 C C . TYR A 1 398 ? -13.328 5.035 19.749 1.00 89.69 398 TYR A C 1
ATOM 3414 O O . TYR A 1 398 ? -12.723 4.282 20.513 1.00 89.69 398 TYR A O 1
ATOM 3422 N N . PHE A 1 399 ? -13.939 4.605 18.647 1.00 88.00 399 PHE A N 1
ATOM 3423 C CA . PHE A 1 399 ? -14.111 3.198 18.269 1.00 88.00 399 PHE A CA 1
ATOM 3424 C C . PHE A 1 399 ? -13.644 2.971 16.819 1.00 88.00 399 PHE A C 1
ATOM 3426 O O . PHE A 1 399 ? -13.266 3.929 16.143 1.00 88.00 399 PHE A O 1
ATOM 3433 N N . SER A 1 400 ? -13.582 1.720 16.352 1.00 75.69 400 SER A N 1
ATOM 3434 C CA . SER A 1 400 ? -13.114 1.419 14.988 1.00 75.69 400 SER A CA 1
ATOM 3435 C C . SER A 1 400 ? -14.185 1.626 13.931 1.00 75.69 400 SER A C 1
ATOM 3437 O O . SER A 1 400 ? -13.877 2.116 12.844 1.00 75.69 400 SER A O 1
ATOM 3439 N N . TRP A 1 401 ? -15.429 1.253 14.239 1.00 72.56 401 TRP A N 1
ATOM 3440 C CA . TRP A 1 401 ? -16.534 1.262 13.283 1.00 72.56 401 TRP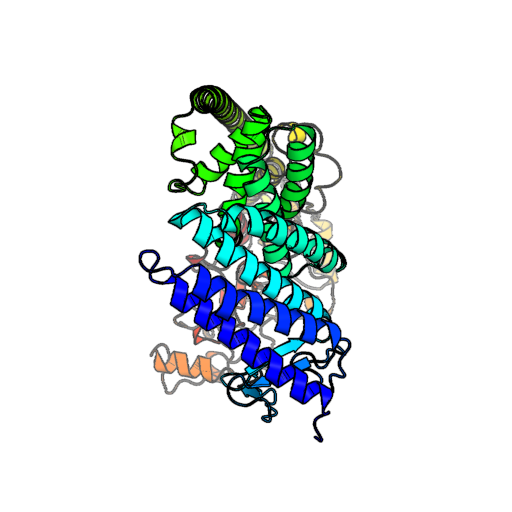 A CA 1
ATOM 3441 C C . TRP A 1 401 ? -17.808 1.866 13.883 1.00 72.56 401 TRP A C 1
ATOM 3443 O O . TRP A 1 401 ? -18.138 1.635 15.044 1.00 72.56 401 TRP A O 1
ATOM 3453 N N . GLY A 1 402 ? -18.558 2.594 13.052 1.00 71.12 402 GLY A N 1
ATOM 3454 C CA . GLY A 1 402 ? -19.849 3.188 13.411 1.00 71.12 402 GLY A CA 1
ATOM 3455 C C . GLY A 1 402 ? -19.756 4.600 13.990 1.00 71.12 402 GLY A C 1
ATOM 3456 O O . GLY A 1 402 ? -18.683 5.181 14.091 1.00 71.12 402 GLY A O 1
ATOM 3457 N N . GLU A 1 403 ? -20.912 5.143 14.365 1.00 74.94 403 GLU A N 1
ATOM 3458 C CA . GLU A 1 403 ? -21.087 6.525 14.842 1.00 74.94 403 GLU A CA 1
ATOM 3459 C C . GLU A 1 403 ? -20.847 6.677 16.368 1.00 74.94 403 GLU A C 1
ATOM 3461 O O . GLU A 1 403 ? -21.041 7.744 16.949 1.00 74.94 403 GLU A O 1
ATOM 3466 N N . GLY A 1 404 ? -20.417 5.603 17.042 1.00 83.12 404 GLY A N 1
ATOM 3467 C CA . GLY A 1 404 ? -20.357 5.501 18.503 1.00 83.12 404 GLY A CA 1
ATOM 3468 C C . GLY A 1 404 ? -21.657 4.966 19.113 1.00 83.12 404 GLY A C 1
ATOM 3469 O O . GLY A 1 404 ? -22.433 4.291 18.443 1.00 83.12 404 GLY A O 1
ATOM 3470 N N . ILE A 1 405 ? -21.890 5.236 20.402 1.00 89.50 405 ILE A N 1
ATOM 3471 C CA . ILE A 1 405 ? -23.100 4.764 21.095 1.00 89.50 405 ILE A CA 1
ATOM 3472 C C . ILE A 1 405 ? -24.258 5.707 20.769 1.00 89.50 405 ILE A C 1
ATOM 3474 O O . ILE A 1 405 ? -24.192 6.890 21.103 1.00 89.50 405 ILE A O 1
ATOM 3478 N N . ILE A 1 406 ? -25.319 5.191 20.151 1.00 91.19 406 ILE A N 1
ATOM 3479 C CA . ILE A 1 406 ? -26.500 5.970 19.759 1.00 91.19 406 ILE A CA 1
ATOM 3480 C C . ILE A 1 406 ? -27.754 5.315 20.328 1.00 91.19 406 ILE A C 1
ATOM 3482 O O . ILE A 1 406 ? -27.967 4.117 20.146 1.00 91.19 406 ILE A O 1
ATOM 3486 N N . MET A 1 407 ? -28.602 6.099 20.996 1.00 94.31 407 MET A N 1
ATOM 3487 C CA . MET A 1 407 ? -29.904 5.623 21.440 1.00 94.31 407 MET A CA 1
ATOM 3488 C C . MET A 1 407 ? -30.855 5.467 20.248 1.00 94.31 407 MET A C 1
ATOM 3490 O O . MET A 1 407 ? -31.007 6.402 19.453 1.00 94.31 407 MET A O 1
ATOM 3494 N N . PRO A 1 408 ? -31.566 4.331 20.151 1.00 92.81 408 PRO A N 1
ATOM 3495 C CA . PRO A 1 408 ? -32.564 4.114 19.115 1.00 92.81 408 PRO A CA 1
ATOM 3496 C C . PRO A 1 408 ? -33.617 5.221 19.084 1.00 92.81 408 PRO A C 1
ATOM 3498 O O . PRO A 1 408 ? -34.142 5.644 20.120 1.00 92.81 408 PRO A O 1
ATOM 3501 N N . SER A 1 409 ? -33.944 5.682 17.881 1.00 88.25 409 SER A N 1
ATOM 3502 C CA . SER A 1 409 ? -34.993 6.686 17.652 1.00 88.25 409 SER A CA 1
ATOM 3503 C C . SER A 1 409 ? -36.121 6.176 16.755 1.00 88.25 409 SER A C 1
ATOM 3505 O O . SER A 1 409 ? -37.198 6.776 16.710 1.00 88.25 409 SER A O 1
ATOM 3507 N N . GLU A 1 410 ? -35.910 5.043 16.081 1.00 87.19 410 GLU A N 1
ATOM 3508 C CA . GLU A 1 410 ? -36.890 4.425 15.201 1.00 87.19 410 GLU A CA 1
ATOM 3509 C C . GLU A 1 410 ? -37.854 3.523 15.973 1.00 87.19 410 GLU A C 1
ATOM 3511 O O . GLU A 1 410 ? -37.446 2.663 16.754 1.00 87.19 410 GLU A O 1
ATOM 3516 N N . ASN A 1 411 ? -39.156 3.646 15.690 1.00 88.56 411 ASN A N 1
ATOM 3517 C CA . ASN A 1 411 ? -40.188 2.852 16.367 1.00 88.56 411 ASN A CA 1
ATOM 3518 C C . ASN A 1 411 ? -39.924 1.340 16.285 1.00 88.56 411 ASN A C 1
ATOM 3520 O O . ASN A 1 411 ? -40.166 0.636 17.255 1.00 88.56 411 ASN A O 1
ATOM 3524 N N . LYS A 1 412 ? -39.412 0.831 15.157 1.00 90.38 412 LYS A N 1
ATOM 3525 C CA . LYS A 1 412 ? -39.152 -0.607 14.984 1.00 90.38 412 LYS A CA 1
ATOM 3526 C C . LYS A 1 412 ? -38.105 -1.127 15.973 1.00 90.38 412 LYS A C 1
ATOM 3528 O O . LYS A 1 412 ? -38.278 -2.217 16.509 1.00 90.38 412 LYS A O 1
ATOM 3533 N N . GLU A 1 413 ? -37.041 -0.364 16.207 1.00 90.69 413 GLU A N 1
ATOM 3534 C CA . GLU A 1 413 ? -35.997 -0.720 17.169 1.00 90.69 413 GLU A CA 1
ATOM 3535 C C . GLU A 1 413 ? -36.531 -0.621 18.597 1.00 90.69 413 GLU A C 1
ATOM 3537 O O . GLU A 1 413 ? -36.373 -1.556 19.374 1.00 90.69 413 GLU A O 1
ATOM 3542 N N . ILE A 1 414 ? -37.264 0.452 18.915 1.00 94.19 414 ILE A N 1
ATOM 3543 C CA . ILE A 1 414 ? -37.902 0.633 20.227 1.00 94.19 414 ILE A CA 1
ATOM 3544 C C . ILE A 1 414 ? -38.849 -0.525 20.570 1.00 94.19 414 ILE A C 1
ATOM 3546 O O . ILE A 1 414 ? -38.822 -1.023 21.693 1.00 94.19 414 ILE A O 1
ATOM 3550 N N . GLU A 1 415 ? -39.669 -0.984 19.621 1.00 94.00 415 GLU A N 1
ATOM 3551 C CA . GLU A 1 415 ? -40.575 -2.116 19.851 1.00 94.00 415 GLU A CA 1
ATOM 3552 C C . GLU A 1 415 ? -39.821 -3.421 20.151 1.00 94.00 415 GLU A C 1
ATOM 3554 O O . GLU A 1 415 ? -40.321 -4.242 20.918 1.00 94.00 415 GLU A O 1
ATOM 3559 N N . LYS A 1 416 ? -38.601 -3.606 19.622 1.00 94.06 416 LYS A N 1
ATOM 3560 C CA . LYS A 1 416 ? -37.743 -4.732 20.026 1.00 94.06 416 LYS A CA 1
ATOM 3561 C C . LYS A 1 416 ? -37.277 -4.587 21.473 1.00 94.06 416 LYS A C 1
ATOM 3563 O O . LYS A 1 416 ? -37.335 -5.563 22.214 1.00 94.06 416 LYS A O 1
ATOM 3568 N N . LEU A 1 417 ? -36.878 -3.387 21.904 1.00 95.06 417 LEU A N 1
ATOM 3569 C CA . LEU A 1 417 ? -36.404 -3.136 23.277 1.00 95.06 417 LEU A CA 1
ATOM 3570 C C . LEU A 1 417 ? -37.472 -3.393 24.349 1.00 95.06 417 LEU A C 1
ATOM 3572 O O . LEU A 1 417 ? -37.134 -3.746 25.477 1.00 95.06 417 LEU A O 1
ATOM 3576 N N . LYS A 1 418 ? -38.755 -3.209 24.009 1.00 94.00 418 LYS A N 1
ATOM 3577 C CA . LYS A 1 418 ? -39.891 -3.466 24.913 1.00 94.00 418 LYS A CA 1
ATOM 3578 C C . LYS A 1 418 ? -40.095 -4.943 25.229 1.00 94.00 418 LYS A C 1
ATOM 3580 O O . LYS A 1 418 ? -40.731 -5.279 26.226 1.00 94.00 418 LYS A O 1
ATOM 3585 N N . LYS A 1 419 ? -39.624 -5.827 24.354 1.00 94.81 419 LYS A N 1
ATOM 3586 C CA . LYS A 1 419 ? -39.775 -7.266 24.52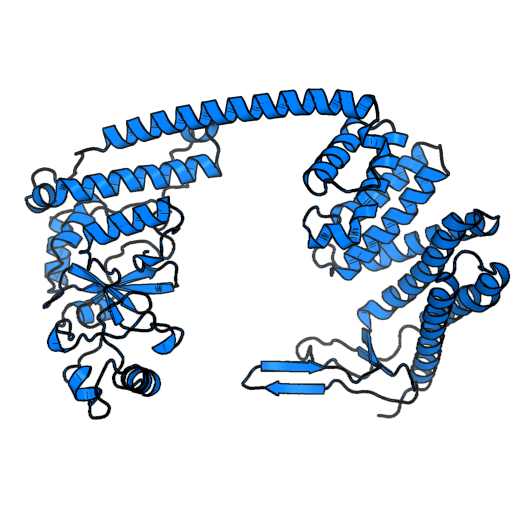5 1.00 94.81 419 LYS A CA 1
ATOM 3587 C C . LYS A 1 419 ? -38.664 -7.821 25.406 1.00 94.81 419 LYS A C 1
ATOM 3589 O O . LYS A 1 419 ? -37.578 -7.254 25.496 1.00 94.81 419 LYS A O 1
ATOM 3594 N N . ASN A 1 420 ? -38.949 -8.956 26.035 1.00 94.12 420 ASN A N 1
ATOM 3595 C CA . ASN A 1 420 ? -37.968 -9.651 26.855 1.00 94.12 420 ASN A CA 1
ATOM 3596 C C . ASN A 1 420 ? -36.927 -10.350 25.982 1.00 94.12 420 ASN A C 1
ATOM 3598 O O . ASN A 1 420 ? -37.295 -11.014 25.012 1.00 94.12 420 ASN A O 1
ATOM 3602 N N . PHE A 1 421 ? -35.660 -10.271 26.389 1.00 95.94 421 PHE A N 1
ATOM 3603 C CA . PHE A 1 421 ? -34.592 -11.054 25.785 1.00 95.94 421 PHE A CA 1
ATOM 3604 C C . PHE A 1 421 ? -34.913 -12.556 25.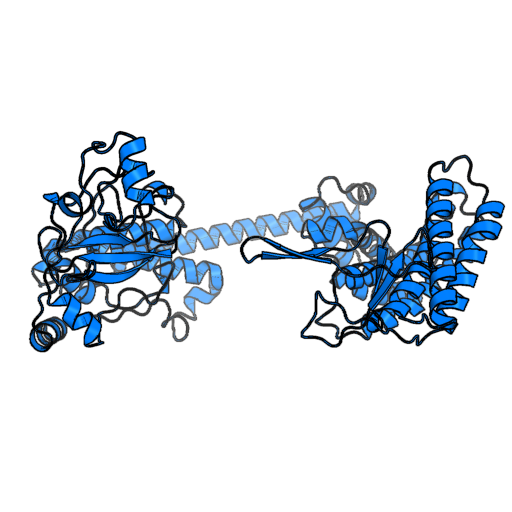886 1.00 95.94 421 PHE A C 1
ATOM 3606 O O . PHE A 1 421 ? -35.137 -13.054 26.996 1.00 95.94 421 PHE A O 1
ATOM 3613 N N . PRO A 1 422 ? -34.983 -13.291 24.758 1.00 94.12 422 PRO A N 1
ATOM 3614 C CA . PRO A 1 422 ? -35.572 -14.630 24.751 1.00 94.12 422 PRO A CA 1
ATOM 3615 C C . PRO A 1 422 ? -34.617 -15.744 25.198 1.00 94.12 422 PRO A C 1
ATOM 3617 O O . PRO A 1 422 ? -35.070 -16.856 25.485 1.00 94.12 422 PRO A O 1
ATOM 3620 N N . ILE A 1 423 ? -33.308 -15.481 25.257 1.00 92.69 423 ILE A N 1
ATOM 3621 C CA . ILE A 1 423 ? -32.290 -16.476 25.613 1.00 92.69 423 ILE A CA 1
ATOM 3622 C C . ILE A 1 423 ? -32.045 -16.451 27.127 1.00 92.69 423 ILE A C 1
ATOM 3624 O O . ILE A 1 423 ? -31.795 -15.406 27.724 1.00 92.69 423 ILE A O 1
ATOM 3628 N N . THR A 1 424 ? -32.070 -17.633 27.743 1.00 92.62 424 THR A N 1
ATOM 3629 C CA . THR A 1 424 ? -31.780 -17.857 29.172 1.00 92.62 424 THR A CA 1
ATOM 3630 C C . THR A 1 424 ? -30.531 -18.718 29.339 1.00 92.62 424 THR A C 1
ATOM 3632 O O . THR A 1 424 ? -30.037 -19.307 28.373 1.00 92.62 424 THR A O 1
ATOM 3635 N N . SER A 1 425 ? -30.022 -18.858 30.564 1.00 91.00 425 SER A N 1
ATOM 3636 C CA . SER A 1 425 ? -28.853 -19.711 30.843 1.00 91.00 425 SER A CA 1
ATOM 3637 C C . SER A 1 425 ? -29.037 -21.184 30.479 1.00 91.00 425 SER A C 1
ATOM 3639 O O . SER A 1 425 ? -28.050 -21.878 30.249 1.00 91.00 425 SER A O 1
ATOM 3641 N N . ALA A 1 426 ? -30.278 -21.661 30.361 1.00 90.75 426 ALA A N 1
ATOM 3642 C CA . ALA A 1 426 ? -30.579 -23.013 29.895 1.00 90.75 426 ALA A CA 1
ATOM 3643 C C . ALA A 1 426 ? -30.366 -23.206 28.379 1.00 90.75 426 ALA A C 1
ATOM 3645 O O . ALA A 1 426 ? -30.290 -24.340 27.911 1.00 90.75 426 ALA A O 1
ATOM 3646 N N . LYS A 1 427 ? -30.295 -22.111 27.613 1.00 89.50 427 LYS A N 1
ATOM 3647 C CA . LYS A 1 427 ? -30.196 -22.105 26.144 1.00 89.50 427 LYS A CA 1
ATOM 3648 C C . LYS A 1 427 ? -28.792 -21.774 25.628 1.00 89.50 427 LYS A C 1
ATOM 3650 O O . LYS A 1 427 ? -28.590 -21.734 24.420 1.00 89.50 427 LYS A O 1
ATOM 3655 N N . ILE A 1 428 ? -27.832 -21.541 26.526 1.00 87.19 428 ILE A N 1
ATOM 3656 C CA . ILE A 1 428 ? -26.424 -21.314 26.178 1.00 87.19 428 ILE A CA 1
ATOM 3657 C C . ILE A 1 428 ? -25.600 -22.571 26.446 1.00 87.19 428 ILE A C 1
ATOM 3659 O O . ILE A 1 428 ? -25.609 -23.122 27.548 1.00 87.19 428 ILE A O 1
ATOM 3663 N N . HIS A 1 429 ? -24.842 -23.003 25.446 1.00 85.94 429 HIS A N 1
ATOM 3664 C CA . HIS A 1 429 ? -24.102 -24.266 25.478 1.00 85.94 429 HIS A CA 1
ATOM 3665 C C . HIS A 1 429 ? -22.643 -24.040 25.106 1.00 85.94 429 HIS A C 1
ATOM 3667 O O . HIS A 1 429 ? -22.306 -22.999 24.546 1.00 85.94 429 HIS A O 1
ATOM 3673 N N . ASN A 1 430 ? -21.763 -24.983 25.453 1.00 81.81 430 ASN A N 1
ATOM 3674 C CA . ASN A 1 430 ? -20.381 -24.919 24.984 1.00 81.81 430 ASN A CA 1
ATOM 3675 C C . ASN A 1 430 ? -20.362 -25.203 23.480 1.00 81.81 430 ASN A C 1
ATOM 3677 O O . ASN A 1 430 ? -20.834 -26.252 23.050 1.00 81.81 430 ASN A O 1
ATOM 3681 N N . ILE A 1 431 ? -19.831 -24.260 22.713 1.00 74.62 431 ILE A N 1
ATOM 3682 C CA . ILE A 1 431 ? -19.836 -24.297 21.248 1.00 74.62 431 ILE A CA 1
ATOM 3683 C C . ILE A 1 431 ? -18.425 -24.423 20.660 1.00 74.62 431 ILE A C 1
ATOM 3685 O O . ILE A 1 431 ? -18.251 -24.325 19.452 1.00 74.62 431 ILE A O 1
ATOM 3689 N N . GLY A 1 432 ? -17.408 -24.650 21.502 1.00 62.53 432 GLY A N 1
ATOM 3690 C CA . GLY A 1 432 ? -16.069 -25.044 21.051 1.00 62.53 432 GLY A CA 1
ATOM 3691 C C . GLY A 1 432 ? -15.330 -24.021 20.188 1.00 62.53 432 GLY A C 1
ATOM 3692 O O . GLY A 1 432 ? -14.391 -24.394 19.488 1.00 62.53 432 GLY A O 1
ATOM 3693 N N . SER A 1 433 ? -15.727 -22.744 20.221 1.00 59.84 433 SER A N 1
ATOM 3694 C CA . SER A 1 433 ? -15.029 -21.688 19.485 1.00 59.84 433 SER A CA 1
ATOM 3695 C C . SER A 1 433 ? -13.607 -21.473 20.028 1.00 59.84 433 SER A C 1
ATOM 3697 O O . SER A 1 433 ? -13.277 -21.877 21.148 1.00 59.84 433 SER A O 1
ATOM 3699 N N . TYR A 1 434 ? -12.774 -20.746 19.272 1.00 51.56 434 TYR A N 1
ATOM 3700 C CA . TYR A 1 434 ? -11.435 -20.278 19.677 1.00 51.56 434 TYR A CA 1
ATOM 3701 C C . TYR A 1 434 ? -11.409 -19.556 21.046 1.00 51.56 434 TYR A C 1
ATOM 3703 O O . TYR A 1 434 ? -10.341 -19.341 21.628 1.00 51.56 434 TYR A O 1
ATOM 3711 N N . LEU A 1 435 ? -12.575 -19.202 21.601 1.00 52.28 435 LEU A N 1
ATOM 3712 C CA . LEU A 1 435 ? -12.729 -18.507 22.870 1.00 52.28 435 LEU A CA 1
ATOM 3713 C C . LEU A 1 435 ? -13.187 -19.365 24.058 1.00 52.28 435 LEU A C 1
ATOM 3715 O O . LEU A 1 435 ? -13.321 -18.782 25.131 1.00 52.28 435 LEU A O 1
ATOM 3719 N N . ASP A 1 436 ? -13.376 -20.685 23.935 1.00 63.47 436 ASP A N 1
ATOM 3720 C CA . ASP A 1 436 ? -13.968 -21.506 25.020 1.00 63.47 436 ASP A CA 1
ATOM 3721 C C . ASP A 1 436 ? -15.287 -20.875 25.529 1.00 63.47 436 ASP A C 1
ATOM 3723 O O . ASP A 1 436 ? -15.545 -20.712 26.725 1.00 63.47 436 ASP A O 1
ATOM 3727 N N . GLN A 1 437 ? -16.084 -20.374 24.580 1.00 68.50 437 GLN A N 1
ATOM 3728 C CA . GLN A 1 437 ? -17.286 -19.596 24.857 1.00 68.50 437 GLN A CA 1
ATOM 3729 C C . GLN A 1 437 ? -18.518 -20.488 24.971 1.00 68.50 437 GLN A C 1
ATOM 3731 O O . GLN A 1 437 ? -18.705 -21.448 24.222 1.00 68.50 437 GLN A O 1
ATOM 3736 N N . LYS A 1 438 ? -19.408 -20.100 25.890 1.00 80.31 438 LYS A N 1
ATOM 3737 C CA . LYS A 1 438 ? -20.802 -20.535 25.870 1.00 80.31 438 LYS A CA 1
ATOM 3738 C C . LYS A 1 438 ? -21.618 -19.561 25.034 1.00 80.31 438 LYS A C 1
ATOM 3740 O O . LYS A 1 438 ? -21.543 -18.356 25.275 1.00 80.31 438 LYS A O 1
ATOM 3745 N N . GLY A 1 439 ? -22.406 -20.080 24.105 1.00 83.12 439 GLY A N 1
ATOM 3746 C CA . GLY A 1 439 ? -23.197 -19.266 23.193 1.00 83.12 439 GLY A CA 1
ATOM 3747 C C . GLY A 1 439 ? -24.496 -19.932 22.779 1.00 83.12 439 GLY A C 1
ATOM 3748 O O . GLY A 1 439 ? -24.805 -21.058 23.178 1.00 83.12 439 GLY A O 1
ATOM 3749 N N . TRP A 1 440 ? -25.253 -19.188 21.989 1.00 87.25 440 TRP A N 1
ATOM 3750 C CA . TRP A 1 440 ? -26.465 -19.621 21.324 1.00 87.25 440 TRP A CA 1
ATOM 3751 C C . TRP A 1 440 ? -26.186 -19.718 19.820 1.00 87.25 440 TRP A C 1
ATOM 3753 O O . TRP A 1 440 ? -25.513 -18.851 19.259 1.00 87.25 440 TRP A O 1
ATOM 3763 N N . ILE A 1 441 ? -26.672 -20.775 19.173 1.00 83.62 441 ILE A N 1
ATOM 3764 C CA . ILE A 1 441 ? -26.583 -20.949 17.718 1.00 83.62 441 ILE A CA 1
ATOM 3765 C C . ILE A 1 441 ? -27.983 -21.036 17.121 1.00 83.62 441 ILE A C 1
ATOM 3767 O O . ILE A 1 441 ? -28.939 -21.393 17.812 1.00 83.62 441 ILE A O 1
ATOM 3771 N N . TYR A 1 442 ? -28.081 -20.722 15.836 1.00 81.75 442 TYR A N 1
ATOM 3772 C CA . TYR A 1 442 ? -29.327 -20.783 15.091 1.00 81.75 442 TYR A CA 1
ATOM 3773 C C . TYR A 1 442 ? -29.813 -22.240 15.002 1.00 81.75 442 TYR A C 1
ATOM 3775 O O . TYR A 1 442 ? -29.061 -23.098 14.542 1.00 81.75 442 TYR A O 1
ATOM 3783 N N . PRO A 1 443 ? -31.033 -22.564 15.476 1.00 81.31 443 PRO A N 1
ATOM 3784 C CA . PRO A 1 443 ? -31.522 -23.944 15.500 1.00 81.31 443 PRO A CA 1
ATOM 3785 C C . PRO A 1 443 ? -31.781 -24.519 14.099 1.00 81.31 443 PRO A C 1
ATOM 3787 O O . PRO A 1 443 ? -31.928 -25.730 13.973 1.00 81.31 443 PRO A O 1
ATOM 3790 N N . ASP A 1 444 ? -31.856 -23.664 13.079 1.00 77.25 444 ASP A N 1
ATOM 3791 C CA . ASP A 1 444 ? -31.978 -23.985 11.655 1.00 77.25 444 ASP A CA 1
ATOM 3792 C C . ASP A 1 444 ? -30.626 -24.059 10.913 1.00 77.25 444 ASP A C 1
ATOM 3794 O O . ASP A 1 444 ? -30.601 -24.368 9.722 1.00 77.25 444 ASP A O 1
ATOM 3798 N N . ASP A 1 445 ? -29.500 -23.820 11.596 1.00 74.38 445 ASP A N 1
ATOM 3799 C CA . ASP A 1 445 ? -28.158 -24.055 11.053 1.00 74.38 445 ASP A CA 1
ATOM 3800 C C . ASP A 1 445 ? -27.765 -25.531 11.218 1.00 74.38 445 ASP A C 1
ATOM 3802 O O . ASP A 1 445 ? -27.098 -25.934 12.180 1.00 74.38 445 ASP A O 1
ATOM 3806 N N . ASP A 1 446 ? -28.194 -26.347 10.252 1.00 72.12 446 ASP A N 1
ATOM 3807 C CA . ASP A 1 446 ? -27.903 -27.783 10.214 1.00 72.12 446 ASP A CA 1
ATOM 3808 C C . ASP A 1 446 ? -26.387 -28.059 10.229 1.00 72.12 446 ASP A C 1
ATOM 3810 O O . ASP A 1 446 ? -25.935 -28.975 10.919 1.00 72.12 446 ASP A O 1
ATOM 3814 N N . SER A 1 447 ? -25.584 -27.255 9.519 1.00 74.81 447 SER A N 1
ATOM 3815 C CA . SER A 1 447 ? -24.118 -27.390 9.496 1.00 74.81 447 SER A CA 1
ATOM 3816 C C . SER A 1 447 ? -23.507 -27.201 10.877 1.00 74.81 447 SER A C 1
ATOM 3818 O O . SER A 1 447 ? -22.688 -28.012 11.317 1.00 74.81 447 SER A O 1
ATOM 3820 N N . GLY A 1 448 ? -23.926 -26.153 11.580 1.00 74.88 448 GLY A N 1
ATOM 3821 C CA . GLY A 1 448 ? -23.368 -25.824 12.874 1.00 74.88 448 GLY A CA 1
ATOM 3822 C C . GLY A 1 448 ? -23.764 -26.793 13.974 1.00 74.88 448 GLY A C 1
ATOM 3823 O O . GLY A 1 448 ? -22.934 -27.159 14.808 1.00 74.88 448 GLY A O 1
ATOM 3824 N N . PHE A 1 449 ? -25.004 -27.276 13.954 1.00 79.44 449 PHE A N 1
ATOM 3825 C CA . PHE A 1 449 ? -25.451 -28.289 14.901 1.00 79.44 449 PHE A CA 1
ATOM 3826 C C . PHE A 1 449 ? -24.733 -29.633 14.693 1.00 79.44 449 PHE A C 1
ATOM 3828 O O . PHE A 1 449 ? -24.269 -30.232 15.667 1.00 79.44 449 PHE A O 1
ATOM 3835 N N . VAL A 1 450 ? -24.572 -30.073 13.437 1.00 82.31 450 VAL A N 1
ATOM 3836 C CA . VAL A 1 450 ? -23.818 -31.292 13.091 1.00 82.31 450 VAL A CA 1
ATOM 3837 C C . VAL A 1 450 ? -22.359 -31.175 13.532 1.00 82.31 450 VAL A C 1
ATOM 3839 O O . VAL A 1 450 ? -21.839 -32.093 14.164 1.00 82.31 450 VAL A O 1
ATOM 3842 N N . TYR A 1 451 ? -21.718 -30.027 13.302 1.00 82.31 451 TYR A N 1
ATOM 3843 C CA . TYR A 1 451 ? -20.347 -29.788 13.753 1.00 82.31 451 TYR A CA 1
ATOM 3844 C C . TYR A 1 451 ? -20.188 -29.983 15.270 1.00 82.31 451 TYR A C 1
ATOM 3846 O O . TYR A 1 451 ? -19.267 -30.667 15.719 1.00 82.31 451 TYR A O 1
ATOM 3854 N N . LEU A 1 452 ? -21.104 -29.444 16.084 1.00 82.38 452 LEU A N 1
ATOM 3855 C CA . LEU A 1 452 ? -21.044 -29.612 17.541 1.00 82.38 452 LEU A CA 1
ATOM 3856 C C . LEU A 1 452 ? -21.172 -31.083 17.976 1.00 82.38 452 LEU A C 1
ATOM 3858 O O . LEU A 1 452 ? -20.548 -31.483 18.965 1.00 82.38 452 LEU A O 1
ATOM 3862 N N . GLN A 1 453 ? -21.960 -31.884 17.252 1.00 85.50 453 GLN A N 1
ATOM 3863 C CA . GLN A 1 453 ? -22.072 -33.328 17.480 1.00 85.50 453 GLN A CA 1
ATOM 3864 C C . GLN A 1 453 ? -20.770 -34.050 17.111 1.00 85.50 453 GLN A C 1
ATOM 3866 O O . GLN A 1 453 ? -20.263 -34.838 17.907 1.00 85.50 453 GLN A O 1
ATOM 3871 N N . GLU A 1 454 ? -20.180 -33.730 15.956 1.00 85.38 454 GLU A N 1
ATOM 3872 C CA . GLU A 1 454 ? -18.913 -34.311 15.491 1.00 85.38 454 GLU A CA 1
ATOM 3873 C C . GLU A 1 454 ? -17.734 -33.999 16.425 1.00 85.38 454 GLU A C 1
ATOM 3875 O O . GLU A 1 454 ? -16.861 -34.844 16.632 1.00 85.38 454 GLU A O 1
ATOM 3880 N N . GLN A 1 455 ? -17.718 -32.810 17.039 1.00 83.81 455 GLN A N 1
ATOM 3881 C CA . GLN A 1 455 ? -16.718 -32.433 18.045 1.00 83.81 455 GLN A CA 1
ATOM 3882 C C . GLN A 1 455 ? -16.977 -33.049 19.433 1.00 83.81 455 GLN A C 1
ATOM 3884 O O . GLN A 1 455 ? -16.193 -32.836 20.360 1.00 83.81 455 GLN A O 1
ATOM 3889 N N . GLY A 1 456 ? -18.071 -33.798 19.613 1.00 84.69 456 GLY A N 1
ATOM 3890 C CA . GLY A 1 456 ? -18.445 -34.399 20.895 1.00 84.69 456 GLY A CA 1
ATOM 3891 C C . GLY A 1 456 ? -18.832 -33.377 21.971 1.00 84.69 456 GLY A C 1
ATOM 3892 O O . GLY A 1 456 ? -18.782 -33.690 23.162 1.00 84.69 456 GLY A O 1
ATOM 3893 N N . LEU A 1 457 ? -19.198 -32.154 21.570 1.00 84.00 457 LEU A N 1
ATOM 3894 C CA . LEU A 1 457 ? -19.619 -31.084 22.481 1.00 84.00 457 LEU A CA 1
ATOM 3895 C C . LEU A 1 457 ? -21.080 -31.249 22.913 1.00 84.00 457 LEU A C 1
ATOM 3897 O O . LEU A 1 457 ? -21.448 -30.853 24.020 1.00 84.00 457 LEU A O 1
ATOM 3901 N N . ILE A 1 458 ? -21.896 -31.867 22.057 1.00 85.31 458 ILE A N 1
ATOM 3902 C CA . ILE A 1 458 ? -23.287 -32.242 22.330 1.00 85.31 458 ILE A CA 1
ATOM 3903 C C . ILE A 1 458 ? -23.551 -33.683 21.863 1.00 85.31 458 ILE A C 1
ATOM 3905 O O . ILE A 1 458 ? -22.810 -34.232 21.054 1.00 85.31 458 ILE A O 1
ATOM 3909 N N . SER A 1 459 ? -24.603 -34.315 22.393 1.00 86.25 459 SER A N 1
ATOM 3910 C CA . SER A 1 459 ? -24.975 -35.694 22.032 1.00 86.25 459 SER A CA 1
ATOM 3911 C C . SER A 1 459 ? -25.444 -35.799 20.575 1.00 86.25 459 SER A C 1
ATOM 3913 O O . SER A 1 459 ? -26.199 -34.946 20.110 1.00 86.25 459 SER A O 1
ATOM 3915 N N . GLU A 1 460 ? -25.129 -36.904 19.893 1.00 84.62 460 GLU A N 1
ATOM 3916 C CA . GLU A 1 460 ? -25.716 -37.250 18.583 1.00 84.62 460 GLU A CA 1
ATOM 3917 C C . GLU A 1 460 ? -27.254 -37.344 18.632 1.00 84.62 460 GLU A C 1
ATOM 3919 O O . GLU A 1 460 ? -27.938 -37.115 17.640 1.00 84.62 460 GLU A O 1
ATOM 3924 N N . SER A 1 461 ? -27.821 -37.647 19.805 1.00 86.75 461 SER A N 1
ATOM 3925 C CA . SER A 1 461 ? -29.273 -37.702 20.025 1.00 86.75 461 SER A CA 1
ATOM 3926 C C . SER A 1 461 ? -29.898 -36.355 20.410 1.00 86.75 461 SER A C 1
ATOM 3928 O O . SER A 1 461 ? -31.077 -36.317 20.763 1.00 86.75 461 SER A O 1
ATOM 3930 N N . ALA A 1 462 ? -29.110 -35.279 20.477 1.00 87.12 462 ALA A N 1
ATOM 3931 C CA . ALA A 1 462 ? -29.593 -33.966 20.881 1.00 87.12 462 ALA A CA 1
ATOM 3932 C C . ALA A 1 462 ? -30.520 -33.357 19.818 1.00 87.12 462 ALA A C 1
ATOM 3934 O O . ALA A 1 462 ? -30.344 -33.580 18.623 1.00 87.12 462 ALA A O 1
ATOM 3935 N N . ASN A 1 463 ? -31.489 -32.550 20.255 1.00 89.56 463 ASN A N 1
ATOM 3936 C CA . ASN A 1 463 ? -32.408 -31.839 19.371 1.00 89.56 463 ASN A CA 1
ATOM 3937 C C . ASN A 1 463 ? -32.108 -30.329 19.380 1.00 89.56 463 ASN A C 1
ATOM 3939 O O . ASN A 1 463 ? -32.173 -29.688 20.432 1.00 89.56 463 ASN A O 1
ATOM 3943 N N . ALA A 1 464 ? -31.810 -29.759 18.207 1.00 86.12 464 ALA A N 1
ATOM 3944 C CA . ALA A 1 464 ? -31.455 -28.346 18.055 1.00 86.12 464 ALA A CA 1
ATOM 3945 C C . ALA A 1 464 ? -32.558 -27.398 18.553 1.00 86.12 464 ALA A C 1
ATOM 3947 O O . ALA A 1 464 ? -32.280 -26.452 19.291 1.00 86.12 464 ALA A O 1
ATOM 3948 N N . GLN A 1 465 ? -33.822 -27.690 18.237 1.00 89.50 465 GLN A N 1
ATOM 3949 C CA . GLN A 1 465 ? -34.961 -26.874 18.658 1.00 89.50 465 GLN A CA 1
ATOM 3950 C C . GLN A 1 465 ? -35.181 -26.927 20.178 1.00 89.50 465 GLN A C 1
ATOM 3952 O O . GLN A 1 465 ? -35.511 -25.917 20.798 1.00 89.50 465 GLN A O 1
ATOM 3957 N N . GLU A 1 466 ? -34.961 -28.071 20.822 1.00 89.88 466 GLU A N 1
ATOM 3958 C CA . GLU A 1 466 ? -35.043 -28.162 22.283 1.00 89.88 466 GLU A CA 1
ATOM 3959 C C . GLU A 1 466 ? -33.903 -27.390 22.965 1.00 89.88 466 GLU A C 1
ATOM 3961 O O . GLU A 1 466 ? -34.142 -26.669 23.939 1.00 89.88 466 GLU A O 1
ATOM 3966 N N . MET A 1 467 ? -32.679 -27.480 22.437 1.00 89.12 467 MET A N 1
ATOM 3967 C CA . MET A 1 467 ? -31.492 -26.861 23.039 1.00 89.12 467 MET A CA 1
ATOM 3968 C C . MET A 1 467 ? -31.384 -25.357 22.789 1.00 89.12 467 MET A C 1
ATOM 3970 O O . MET A 1 467 ? -31.037 -24.621 23.713 1.00 89.12 467 MET A O 1
ATOM 3974 N N . PHE A 1 468 ? -31.706 -24.907 21.576 1.00 88.50 468 PHE A N 1
ATOM 3975 C CA . PHE A 1 468 ? -31.496 -23.534 21.111 1.00 88.50 468 PHE A CA 1
ATOM 3976 C C . PHE A 1 468 ? -32.787 -22.846 20.651 1.00 88.50 468 PHE A C 1
ATOM 3978 O O . PHE A 1 468 ? -32.820 -21.628 20.537 1.00 88.50 468 PHE A O 1
ATOM 3985 N N . GLY A 1 469 ? -33.894 -23.566 20.460 1.00 90.19 469 GLY A N 1
ATOM 3986 C CA . GLY A 1 469 ? -35.151 -22.950 20.029 1.00 90.19 469 GLY A CA 1
ATOM 3987 C C . GLY A 1 469 ? -35.626 -21.839 20.969 1.00 90.19 469 GLY A C 1
ATOM 3988 O O . GLY A 1 469 ? -35.585 -21.985 22.201 1.00 90.19 469 GLY A O 1
ATOM 3989 N N . LEU A 1 470 ? -36.071 -20.740 20.360 1.00 92.25 470 LEU A N 1
ATOM 3990 C CA . LEU A 1 470 ? -36.640 -19.573 21.030 1.00 92.25 470 LEU A CA 1
ATOM 3991 C C . LEU A 1 470 ? -38.131 -19.789 21.356 1.00 92.25 470 LEU A C 1
ATOM 3993 O O . LEU A 1 470 ? -38.775 -20.655 20.754 1.00 92.25 470 LEU A O 1
ATOM 3997 N N . PRO A 1 471 ? -38.705 -19.013 22.296 1.00 92.06 471 PRO A N 1
ATOM 3998 C CA . PRO A 1 471 ? -40.148 -18.971 22.511 1.00 92.06 471 PRO A CA 1
ATOM 3999 C C . PRO A 1 471 ? -40.920 -18.597 21.238 1.00 92.06 471 PRO A C 1
ATOM 4001 O O . PRO A 1 471 ? -40.407 -17.911 20.355 1.00 92.06 471 PRO A O 1
ATOM 4004 N N . GLU A 1 472 ? -42.184 -19.013 21.163 1.00 90.38 472 GLU A N 1
ATOM 4005 C CA . GLU A 1 472 ? -43.045 -18.704 20.020 1.00 90.38 472 GLU A CA 1
ATOM 4006 C C . GLU A 1 472 ? -43.165 -17.182 19.809 1.00 90.38 472 GLU A C 1
ATOM 4008 O O . GLU A 1 472 ? -43.437 -16.435 20.750 1.00 90.38 472 GLU A O 1
ATOM 4013 N N . ASN A 1 473 ? -42.980 -16.730 18.563 1.00 88.38 473 ASN A N 1
ATOM 4014 C CA . ASN A 1 473 ? -42.988 -15.319 18.141 1.00 88.38 473 ASN A CA 1
ATOM 4015 C C . ASN A 1 473 ? -41.846 -14.433 18.685 1.00 88.38 473 ASN A C 1
ATOM 4017 O O . ASN A 1 473 ? -41.923 -13.208 18.544 1.00 88.38 473 ASN A O 1
ATOM 4021 N N . ALA A 1 474 ? -40.799 -15.012 19.280 1.00 92.38 474 ALA A N 1
ATOM 4022 C CA . ALA A 1 474 ? -39.605 -14.271 19.681 1.00 92.38 474 ALA A CA 1
ATOM 4023 C C . ALA A 1 474 ? -38.589 -14.144 18.529 1.00 92.38 474 ALA A C 1
ATOM 4025 O O . ALA A 1 474 ? -38.329 -15.108 17.811 1.00 92.38 474 ALA A O 1
ATOM 4026 N N . ASP A 1 475 ? -37.994 -12.959 18.387 1.00 92.06 475 ASP A N 1
ATOM 4027 C CA . ASP A 1 475 ? -36.827 -12.681 17.535 1.00 92.06 475 ASP A CA 1
ATOM 4028 C C . ASP A 1 475 ? -35.563 -12.693 18.404 1.00 92.06 475 ASP A C 1
ATOM 4030 O O . ASP A 1 475 ? -35.595 -12.228 19.542 1.00 92.06 475 ASP A O 1
ATOM 4034 N N . ILE A 1 476 ? -34.437 -13.189 17.884 1.00 89.50 476 ILE A N 1
ATOM 4035 C CA . ILE A 1 476 ? -33.175 -13.295 18.643 1.00 89.50 476 ILE A CA 1
ATOM 4036 C C . ILE A 1 476 ? -32.705 -11.950 19.225 1.00 89.50 476 ILE A C 1
ATOM 4038 O O . ILE A 1 476 ? -32.102 -11.918 20.296 1.00 89.50 476 ILE A O 1
ATOM 4042 N N . PHE A 1 477 ? -33.028 -10.840 18.555 1.00 92.88 477 PHE A N 1
ATOM 4043 C CA . PHE A 1 477 ? -32.648 -9.490 18.972 1.00 92.88 477 PHE A CA 1
ATOM 4044 C C . PHE A 1 477 ? -33.752 -8.755 19.749 1.00 92.88 477 PHE A C 1
ATOM 4046 O O . PHE A 1 477 ? -33.632 -7.551 19.995 1.00 92.88 477 PHE A O 1
ATOM 4053 N N . ASP A 1 478 ? -34.846 -9.431 20.113 1.00 95.81 478 ASP A N 1
ATOM 4054 C CA . ASP A 1 478 ? -35.822 -8.878 21.053 1.00 95.81 478 ASP A CA 1
ATOM 4055 C C . ASP A 1 478 ? -35.119 -8.596 22.393 1.00 95.81 478 ASP A C 1
ATOM 4057 O O . ASP A 1 478 ? -34.336 -9.407 22.874 1.00 95.81 478 ASP A O 1
ATOM 4061 N N . GLY A 1 479 ? -35.346 -7.427 22.994 1.00 96.12 479 GLY A N 1
ATOM 4062 C CA . GLY A 1 479 ? -34.650 -7.003 24.214 1.00 96.12 479 GLY A CA 1
ATOM 4063 C C . GLY A 1 479 ? -33.171 -6.619 24.031 1.00 96.12 479 GLY A C 1
ATOM 4064 O O . GLY A 1 479 ? -32.470 -6.443 25.029 1.00 96.12 479 GLY A O 1
ATOM 4065 N N . CYS A 1 480 ? -32.679 -6.460 22.796 1.00 96.56 480 CYS A N 1
ATOM 4066 C CA . CYS A 1 480 ? -31.297 -6.060 22.500 1.00 96.56 480 CYS A CA 1
ATOM 4067 C C . CYS A 1 480 ? -31.203 -4.656 21.888 1.00 96.56 480 CYS A C 1
ATOM 4069 O O . CYS A 1 480 ? -31.998 -4.288 21.025 1.00 96.56 480 CYS A O 1
ATOM 4071 N N . MET A 1 481 ? -30.169 -3.900 22.263 1.00 95.75 481 MET A N 1
ATOM 4072 C CA . MET A 1 481 ? -29.786 -2.636 21.625 1.00 95.75 481 MET A CA 1
ATOM 4073 C C . MET A 1 481 ? -28.486 -2.823 20.842 1.00 95.75 481 MET A C 1
ATOM 4075 O O . MET A 1 481 ? -27.471 -3.193 21.428 1.00 95.75 481 MET A O 1
ATOM 4079 N N . LEU A 1 482 ? -28.494 -2.551 19.535 1.00 93.12 482 LEU A N 1
ATOM 4080 C CA . LEU A 1 482 ? -27.275 -2.564 18.722 1.00 93.12 482 LEU A CA 1
ATOM 4081 C C . LEU A 1 482 ? -26.346 -1.421 19.163 1.00 93.12 482 LEU A C 1
ATOM 4083 O O . LEU A 1 482 ? -26.762 -0.268 19.220 1.00 93.12 482 LEU A O 1
ATOM 4087 N N . LEU A 1 483 ? -25.090 -1.745 19.464 1.00 91.50 483 LEU A N 1
ATOM 4088 C CA . LEU A 1 483 ? -24.047 -0.772 19.793 1.00 91.50 483 LEU A CA 1
ATOM 4089 C C . LEU A 1 483 ? -23.214 -0.373 18.575 1.00 91.50 483 LEU A C 1
ATOM 4091 O O . LEU A 1 483 ? -22.704 0.741 18.521 1.00 91.50 483 LEU A O 1
ATOM 4095 N N . GLY A 1 484 ? -23.046 -1.290 17.623 1.00 89.00 484 GLY A N 1
ATOM 4096 C CA . GLY A 1 484 ? -22.176 -1.114 16.467 1.00 89.00 484 GLY A CA 1
ATOM 4097 C C . GLY A 1 484 ? -21.568 -2.437 16.024 1.00 89.00 484 GLY A C 1
ATOM 4098 O O . GLY A 1 484 ? -22.148 -3.500 16.247 1.00 89.00 484 GLY A O 1
ATOM 4099 N N . TYR A 1 485 ? -20.391 -2.362 15.408 1.00 88.06 485 TYR A N 1
ATOM 4100 C CA . TYR A 1 485 ? -19.678 -3.525 14.890 1.00 88.06 485 TYR A CA 1
ATOM 4101 C C . TYR A 1 485 ? -18.299 -3.632 15.533 1.00 88.06 485 TYR A C 1
ATOM 4103 O O . TYR A 1 485 ? -17.650 -2.617 15.783 1.00 88.06 485 TYR A O 1
ATOM 4111 N N . SER A 1 486 ? -17.848 -4.857 15.795 1.00 87.38 486 SER A N 1
ATOM 4112 C CA . SER A 1 486 ? -16.492 -5.117 16.262 1.00 87.38 486 SER A CA 1
ATOM 4113 C C . SER A 1 486 ? -15.469 -4.844 15.154 1.00 87.38 486 SER A C 1
ATOM 4115 O O . SER A 1 486 ? -15.815 -4.702 13.979 1.00 87.38 486 SER A O 1
ATOM 4117 N N . MET A 1 487 ? -14.178 -4.832 15.495 1.00 78.94 487 MET A N 1
ATOM 4118 C CA . MET A 1 487 ? -13.098 -4.788 14.497 1.00 78.94 487 MET A CA 1
ATOM 4119 C C . MET A 1 487 ? -13.195 -5.930 13.464 1.00 78.94 487 MET A C 1
ATOM 4121 O O . MET A 1 487 ? -12.846 -5.737 12.300 1.00 78.94 487 MET A O 1
ATOM 4125 N N . GLY A 1 488 ? -13.702 -7.097 13.881 1.00 78.69 488 GLY A N 1
ATOM 4126 C CA . GLY A 1 488 ? -13.996 -8.245 13.018 1.00 78.69 488 GLY A CA 1
ATOM 4127 C C . GLY A 1 488 ? -15.305 -8.123 12.232 1.00 78.69 488 GLY A C 1
ATOM 4128 O O . GLY A 1 488 ? -15.692 -9.074 11.571 1.00 78.69 488 GLY A O 1
ATOM 4129 N N . GLN A 1 489 ? -15.972 -6.965 12.295 1.00 83.00 489 GLN A N 1
ATOM 4130 C CA . GLN A 1 489 ? -17.274 -6.674 11.688 1.00 83.00 489 GLN A CA 1
ATOM 4131 C C . GLN A 1 489 ? -18.449 -7.487 12.258 1.00 83.00 489 GLN A C 1
ATOM 4133 O O . GLN A 1 489 ? -19.514 -7.535 11.645 1.00 83.00 489 GLN A O 1
ATOM 4138 N N . ASN A 1 490 ? -18.293 -8.059 13.455 1.00 86.44 490 ASN A N 1
ATOM 4139 C CA . ASN A 1 490 ? -19.376 -8.742 14.167 1.00 86.44 490 ASN A CA 1
ATOM 4140 C C . ASN A 1 490 ? -20.318 -7.712 14.795 1.00 86.44 490 ASN A C 1
ATOM 4142 O O . ASN A 1 490 ? -19.851 -6.718 15.353 1.00 86.44 490 ASN A O 1
ATOM 4146 N N . SER A 1 491 ? -21.631 -7.921 14.739 1.00 89.50 491 SER A N 1
ATOM 4147 C CA . SER A 1 491 ? -22.582 -6.986 15.351 1.00 89.50 491 SER A CA 1
ATOM 4148 C C . SER A 1 491 ? -22.576 -7.130 16.872 1.00 89.50 491 SER A C 1
ATOM 4150 O O . SER A 1 491 ? -22.697 -8.231 17.399 1.00 89.50 491 SER A O 1
ATOM 4152 N N . LEU A 1 492 ? -22.438 -6.015 17.589 1.00 92.56 492 LEU A N 1
ATOM 4153 C CA . LEU A 1 492 ? -22.365 -5.986 19.050 1.00 92.56 492 LEU A CA 1
ATOM 4154 C C . LEU A 1 492 ? -23.652 -5.431 19.650 1.00 92.56 492 LEU A C 1
ATOM 4156 O O . LEU A 1 492 ? -24.085 -4.336 19.297 1.00 92.56 492 LEU A O 1
ATOM 4160 N N . TYR A 1 493 ? -24.228 -6.153 20.604 1.00 94.75 493 TYR A N 1
ATOM 4161 C CA . TYR A 1 493 ? -25.520 -5.857 21.211 1.00 94.75 493 TYR A CA 1
ATOM 4162 C C . TYR A 1 493 ? -25.413 -5.734 22.729 1.00 94.75 493 TYR A C 1
ATOM 4164 O O . TYR A 1 493 ? -24.836 -6.593 23.391 1.00 94.75 493 TYR A O 1
ATOM 4172 N N . LEU A 1 494 ? -26.025 -4.696 23.294 1.00 97.12 494 LEU A N 1
ATOM 4173 C CA . LEU A 1 494 ? -26.311 -4.591 24.721 1.00 97.12 494 LEU A CA 1
ATOM 4174 C C . LEU A 1 494 ? -27.635 -5.292 25.026 1.00 97.12 494 LEU A C 1
ATOM 4176 O O . LEU A 1 494 ? -28.666 -4.957 24.442 1.00 97.12 494 LEU A O 1
ATOM 4180 N N . ILE A 1 495 ? -27.618 -6.229 25.971 1.00 97.25 495 ILE A N 1
ATOM 4181 C CA . ILE A 1 495 ? -28.839 -6.863 26.472 1.00 97.25 495 ILE A CA 1
ATOM 4182 C C . ILE A 1 495 ? -29.535 -5.904 27.442 1.00 97.25 495 ILE A C 1
ATOM 4184 O O . ILE A 1 495 ? -28.956 -5.499 28.451 1.00 97.25 495 ILE A O 1
ATOM 4188 N N . MET A 1 496 ? -30.772 -5.524 27.135 1.00 96.94 496 MET A N 1
ATOM 4189 C CA . MET A 1 496 ? -31.469 -4.424 27.812 1.00 96.94 496 MET A CA 1
ATOM 4190 C C . MET A 1 496 ? -32.345 -4.869 28.976 1.00 96.94 496 MET A C 1
ATOM 4192 O O . MET A 1 496 ? -32.692 -4.038 29.808 1.00 96.94 496 MET A O 1
ATOM 4196 N N . ASN A 1 497 ? -32.714 -6.149 29.025 1.00 94.62 497 ASN A N 1
ATOM 4197 C CA . ASN A 1 497 ? -33.575 -6.727 30.051 1.00 94.62 497 ASN A CA 1
ATOM 4198 C C . ASN A 1 497 ? -33.363 -8.254 30.148 1.00 94.62 497 ASN A C 1
ATOM 4200 O O . ASN A 1 497 ? -32.629 -8.851 29.358 1.00 94.62 497 ASN A O 1
ATOM 4204 N N . GLY A 1 498 ? -34.005 -8.895 31.127 1.00 92.81 498 GLY A N 1
ATOM 4205 C CA . GLY A 1 498 ? -33.937 -10.346 31.326 1.00 92.81 498 GLY A CA 1
ATOM 4206 C C . GLY A 1 498 ? -32.713 -10.807 32.126 1.00 92.81 498 GLY A C 1
ATOM 4207 O O . GLY A 1 498 ? -32.073 -10.028 32.829 1.00 92.81 498 GLY A O 1
ATOM 4208 N N . GLU A 1 499 ? -32.395 -12.104 32.051 1.00 94.06 499 GLU A N 1
ATOM 4209 C CA . GLU A 1 499 ? -31.353 -12.740 32.881 1.00 94.06 499 GLU A CA 1
ATOM 4210 C C . GLU A 1 499 ? -29.954 -12.134 32.667 1.00 94.06 499 GLU A C 1
ATOM 4212 O O . GLU A 1 499 ? -29.148 -12.067 33.597 1.00 94.06 499 GLU A O 1
ATOM 4217 N N . PHE A 1 500 ? -29.675 -11.664 31.450 1.00 94.62 500 PHE A N 1
ATOM 4218 C CA . PHE A 1 500 ? -28.363 -11.162 31.041 1.00 94.62 500 PHE A CA 1
ATOM 4219 C C . PHE A 1 500 ? -28.302 -9.639 30.899 1.00 94.62 500 PHE A C 1
ATOM 4221 O O . PHE A 1 500 ? -27.360 -9.129 30.293 1.00 94.62 500 PHE A O 1
ATOM 4228 N N . GLU A 1 501 ? -29.261 -8.906 31.477 1.00 96.25 501 GLU A N 1
ATOM 4229 C CA . GLU A 1 501 ? -29.310 -7.440 31.426 1.00 96.25 501 GLU A CA 1
ATOM 4230 C C . GLU A 1 501 ? -27.936 -6.806 31.713 1.00 96.25 501 GLU A C 1
ATOM 4232 O O . GLU A 1 501 ? -27.241 -7.141 32.683 1.00 96.25 501 GLU A O 1
ATOM 4237 N N . GLY A 1 502 ? -27.527 -5.888 30.841 1.00 95.62 502 GLY A N 1
ATOM 4238 C CA . GLY A 1 502 ? -26.271 -5.156 30.930 1.00 95.62 502 GLY A CA 1
ATOM 4239 C C . GLY A 1 502 ? -25.056 -5.855 30.312 1.00 95.62 502 GLY A C 1
ATOM 4240 O O . GLY A 1 502 ? -23.992 -5.242 30.292 1.00 95.62 502 GLY A O 1
ATOM 4241 N N . GLU A 1 503 ? -25.155 -7.105 29.844 1.00 95.50 503 GLU A N 1
ATOM 4242 C CA . GLU A 1 503 ? -24.059 -7.792 29.132 1.00 95.50 503 GLU A CA 1
ATOM 4243 C C . GLU A 1 503 ? -23.972 -7.378 27.664 1.00 95.50 503 GLU A C 1
ATOM 4245 O O . GLU A 1 503 ? -24.979 -7.010 27.058 1.00 95.50 503 GLU A O 1
ATOM 4250 N N . ILE A 1 504 ? -22.766 -7.488 27.093 1.00 94.38 504 ILE A N 1
ATOM 4251 C CA . ILE A 1 504 ? -22.528 -7.281 25.660 1.00 94.38 504 ILE A CA 1
ATOM 4252 C C . ILE A 1 504 ? -22.340 -8.607 24.947 1.00 94.38 504 ILE A C 1
ATOM 4254 O O . ILE A 1 504 ? -21.513 -9.426 25.352 1.00 94.38 504 ILE A O 1
ATOM 4258 N N . TRP A 1 505 ? -23.108 -8.797 23.884 1.00 93.19 505 TRP A N 1
ATOM 4259 C CA . TRP A 1 505 ? -23.126 -9.994 23.061 1.00 93.19 505 TRP A CA 1
ATOM 4260 C C . TRP A 1 505 ? -22.703 -9.658 21.634 1.00 93.19 505 TRP A C 1
ATOM 4262 O O . TRP A 1 505 ? -22.929 -8.548 21.164 1.00 93.19 505 TRP A O 1
ATOM 4272 N N . SER A 1 506 ? -22.038 -10.600 20.981 1.00 90.38 506 SER A N 1
ATOM 4273 C CA . SER A 1 506 ? -21.525 -10.502 19.621 1.00 90.38 506 SER A CA 1
ATOM 4274 C C . SER A 1 506 ? -22.264 -11.492 18.735 1.00 90.38 506 SER A C 1
ATOM 4276 O O . SER A 1 506 ? -22.502 -12.629 19.149 1.00 90.38 506 SER A O 1
ATOM 4278 N N . ASP A 1 507 ? -22.622 -11.044 17.538 1.00 89.19 507 ASP A N 1
ATOM 4279 C CA . ASP A 1 507 ? -23.173 -11.857 16.465 1.00 89.19 507 ASP A CA 1
ATOM 4280 C C . ASP A 1 507 ? -22.161 -11.950 15.316 1.00 89.19 507 ASP A C 1
ATOM 4282 O O . ASP A 1 507 ? -21.897 -10.965 14.618 1.00 89.19 507 ASP A O 1
ATOM 4286 N N . ALA A 1 508 ? -21.561 -13.130 15.150 1.00 78.12 508 ALA A N 1
ATOM 4287 C CA . ALA A 1 508 ? -20.391 -13.338 14.295 1.00 78.12 508 ALA A CA 1
ATOM 4288 C C . ALA A 1 508 ? -20.693 -13.995 12.932 1.00 78.12 508 ALA A C 1
ATOM 4290 O O . ALA A 1 508 ? -19.820 -14.629 12.354 1.00 78.12 508 ALA A O 1
ATOM 4291 N N . LEU A 1 509 ? -21.918 -13.872 12.411 1.00 62.56 509 LEU A N 1
ATOM 4292 C CA . LEU A 1 509 ? -22.536 -14.715 11.365 1.00 62.56 509 LEU A CA 1
ATOM 4293 C C . LEU A 1 509 ? -21.882 -14.853 9.970 1.00 62.56 509 LEU A C 1
ATOM 4295 O O . LEU A 1 509 ? -22.488 -15.464 9.093 1.00 62.56 509 LEU A O 1
ATOM 4299 N N . GLN A 1 510 ? -20.686 -14.334 9.695 1.00 56.28 510 GLN A N 1
ATOM 4300 C CA . GLN A 1 510 ? -20.202 -14.276 8.308 1.00 56.28 510 GLN A CA 1
ATOM 4301 C C . GLN A 1 510 ? -19.725 -15.618 7.694 1.00 56.28 510 GLN A C 1
ATOM 4303 O O . GLN A 1 510 ? -19.627 -15.676 6.469 1.00 56.28 510 GLN A O 1
ATOM 4308 N N . TYR A 1 511 ? -19.455 -16.691 8.464 1.00 54.72 511 TYR A N 1
ATOM 4309 C CA . TYR A 1 511 ? -18.755 -17.894 7.947 1.00 54.72 511 TYR A CA 1
ATOM 4310 C C . TYR A 1 511 ? -19.123 -19.268 8.580 1.00 54.72 511 TYR A C 1
ATOM 4312 O O . TYR A 1 511 ? -18.287 -20.172 8.557 1.00 54.72 511 TYR A O 1
ATOM 4320 N N . GLY A 1 512 ? -20.332 -19.450 9.133 1.00 55.72 512 GLY A N 1
ATOM 4321 C CA . GLY A 1 512 ? -20.779 -20.734 9.723 1.00 55.72 512 GLY A CA 1
ATOM 4322 C C . GLY A 1 512 ? -20.170 -21.066 11.101 1.00 55.72 512 GLY A C 1
ATOM 4323 O O . GLY A 1 512 ? -19.148 -20.505 11.505 1.00 55.72 512 GLY A O 1
ATOM 4324 N N . VAL A 1 513 ? -20.806 -21.945 11.888 1.00 55.91 513 VAL A N 1
ATOM 4325 C CA . VAL A 1 513 ? -20.376 -22.270 13.275 1.00 55.91 513 VAL A CA 1
ATOM 4326 C C . VAL A 1 513 ? -18.950 -22.841 13.331 1.00 55.91 513 VAL A C 1
ATOM 4328 O O . VAL A 1 513 ? -18.244 -22.610 14.314 1.00 55.91 513 VAL A O 1
ATOM 4331 N N . GLU A 1 514 ? -18.474 -23.495 12.267 1.00 50.44 514 GLU A N 1
ATOM 4332 C CA . GLU A 1 514 ? -17.088 -23.961 12.107 1.00 50.44 514 GLU A CA 1
ATOM 4333 C C . GLU A 1 514 ? -16.040 -22.834 12.166 1.00 50.44 514 GLU A C 1
ATOM 4335 O O . GLU A 1 514 ? -14.880 -23.074 12.503 1.00 50.44 514 GLU A O 1
ATOM 4340 N N . SER A 1 515 ? -16.459 -21.593 11.905 1.00 51.62 515 SER A N 1
ATOM 4341 C CA . SER A 1 515 ? -15.641 -20.381 12.011 1.00 51.62 515 SER A CA 1
ATOM 4342 C C . SER A 1 515 ? -15.866 -19.624 13.330 1.00 51.62 515 SER A C 1
ATOM 4344 O O . SER A 1 515 ? -15.345 -18.523 13.511 1.00 51.62 515 SER A O 1
ATOM 4346 N N . GLY A 1 516 ? -16.635 -20.192 14.267 1.00 55.84 516 GLY A N 1
ATOM 4347 C CA . GLY A 1 516 ? -17.002 -19.560 15.539 1.00 55.84 516 GLY A CA 1
ATOM 4348 C C . GLY A 1 516 ? -18.248 -18.669 15.474 1.00 55.84 516 GLY A C 1
ATOM 4349 O O . GLY A 1 516 ? -18.501 -17.925 16.423 1.00 55.84 516 GLY A O 1
ATOM 4350 N N . CYS A 1 517 ? -19.030 -18.736 14.389 1.00 65.31 517 CYS A N 1
ATOM 4351 C CA . CYS A 1 517 ? -20.242 -17.937 14.214 1.00 65.31 517 CYS A CA 1
ATOM 4352 C C . CYS A 1 517 ? -21.338 -18.370 15.193 1.00 65.31 517 CYS A C 1
ATOM 4354 O O . CYS A 1 517 ? -21.948 -19.424 15.053 1.00 65.31 517 CYS A O 1
ATOM 4356 N N . CYS A 1 518 ? -21.597 -17.546 16.197 1.00 78.75 518 CYS A N 1
ATOM 4357 C CA . CYS A 1 518 ? -22.631 -17.764 17.196 1.00 78.75 518 CYS A CA 1
ATOM 4358 C C . CYS A 1 518 ? -23.104 -16.415 17.725 1.00 78.75 518 CYS A C 1
ATOM 4360 O O . CYS A 1 518 ? -22.384 -15.419 17.621 1.00 78.75 518 CYS A O 1
ATOM 4362 N N . PHE A 1 519 ? -24.279 -16.407 18.351 1.00 88.06 519 PHE A N 1
ATOM 4363 C CA . PHE A 1 519 ? -24.683 -15.294 19.189 1.00 88.06 519 PHE A CA 1
ATOM 4364 C C . PHE A 1 519 ? -24.255 -15.586 20.626 1.00 88.06 519 PHE A C 1
ATOM 4366 O O . PHE A 1 519 ? -24.817 -16.446 21.309 1.00 88.06 519 PHE A O 1
ATOM 4373 N N . SER A 1 520 ? -23.194 -14.927 21.082 1.00 87.19 520 SER A N 1
ATOM 4374 C CA . SER A 1 520 ? -22.581 -15.227 22.379 1.00 87.19 520 SER A CA 1
ATOM 4375 C C . SER A 1 520 ? -22.061 -13.981 23.072 1.00 87.19 520 SER A C 1
ATOM 4377 O O . SER A 1 520 ? -22.060 -12.887 22.517 1.00 87.19 520 SER A O 1
ATOM 4379 N N . VAL A 1 521 ? -21.616 -14.125 24.318 1.00 89.25 521 VAL A N 1
ATOM 4380 C CA . VAL A 1 521 ? -21.067 -12.995 25.064 1.00 89.25 521 VAL A CA 1
ATOM 4381 C C . VAL A 1 521 ? -19.780 -12.519 24.390 1.00 89.25 521 VAL A C 1
ATOM 4383 O O . VAL A 1 521 ? -18.851 -13.305 24.205 1.00 89.25 521 VAL A O 1
ATOM 4386 N N . ALA A 1 522 ? -19.681 -11.220 24.103 1.00 88.62 522 ALA A N 1
ATOM 4387 C CA . ALA A 1 522 ? -18.600 -10.638 23.304 1.00 88.62 522 ALA A CA 1
ATOM 4388 C C . ALA A 1 522 ? -17.200 -10.861 23.905 1.00 88.62 522 ALA A C 1
ATOM 4390 O O . ALA A 1 522 ? -16.192 -10.726 23.225 1.00 88.62 522 ALA A O 1
ATOM 4391 N N . THR A 1 523 ? -17.109 -11.204 25.194 1.00 86.31 523 THR A N 1
ATOM 4392 C CA . THR A 1 523 ? -15.837 -11.400 25.901 1.00 86.31 523 THR A CA 1
ATOM 4393 C C . THR A 1 523 ? -15.910 -12.613 26.822 1.00 86.31 523 THR A C 1
ATOM 4395 O O . THR A 1 523 ? -16.934 -12.845 27.470 1.00 86.31 523 THR A O 1
ATOM 4398 N N . ARG A 1 524 ? -14.793 -13.336 26.990 1.00 80.19 524 ARG A N 1
ATOM 4399 C CA . ARG A 1 524 ? -14.701 -14.477 27.931 1.00 80.19 524 ARG A CA 1
ATOM 4400 C C . ARG A 1 524 ? -15.042 -14.095 29.377 1.00 80.19 524 ARG A C 1
ATOM 4402 O O . ARG A 1 524 ? -15.563 -14.897 30.143 1.00 80.19 524 ARG A O 1
ATOM 4409 N N . LYS A 1 525 ? -14.751 -12.846 29.756 1.00 85.69 525 LYS A N 1
ATOM 4410 C CA . LYS A 1 525 ? -15.009 -12.301 31.101 1.00 85.69 525 LYS A CA 1
ATOM 4411 C C . LYS A 1 525 ? -16.468 -11.911 31.332 1.00 85.69 525 LYS A C 1
ATOM 4413 O O . LYS A 1 525 ? -16.790 -11.506 32.445 1.00 85.69 525 LYS A O 1
ATOM 4418 N N . ARG A 1 526 ? -17.320 -12.004 30.306 1.00 87.81 526 ARG A N 1
ATOM 4419 C CA . ARG A 1 526 ? -18.728 -11.596 30.343 1.00 87.81 526 ARG A CA 1
ATOM 4420 C C . ARG A 1 526 ? -18.930 -10.202 30.932 1.00 87.81 526 ARG A C 1
ATOM 4422 O O . ARG A 1 526 ? -19.661 -10.008 31.900 1.00 87.81 526 ARG A O 1
ATOM 4429 N N . LEU A 1 527 ? -18.202 -9.237 30.377 1.00 91.62 527 LEU A N 1
ATOM 4430 C CA . LEU A 1 527 ? -18.217 -7.866 30.872 1.00 91.62 527 LEU A CA 1
ATOM 4431 C C . LEU A 1 527 ? -19.607 -7.229 30.747 1.00 91.62 527 LEU A C 1
ATOM 4433 O O . LEU A 1 527 ? -20.301 -7.406 29.744 1.00 91.62 527 LEU A O 1
ATOM 4437 N N . LYS A 1 528 ? -19.967 -6.441 31.765 1.00 95.25 528 LYS A N 1
ATOM 4438 C CA . LYS A 1 528 ? -21.100 -5.513 31.709 1.00 95.25 528 LYS A CA 1
ATOM 4439 C C . LYS A 1 528 ? -20.724 -4.254 30.925 1.00 95.25 528 LYS A C 1
ATOM 4441 O O . LYS A 1 528 ? -19.539 -3.995 30.691 1.00 95.25 528 LYS A O 1
ATOM 4446 N N . PHE A 1 529 ? -21.731 -3.492 30.513 1.00 97.19 529 PHE A N 1
ATOM 4447 C CA . PHE A 1 529 ? -21.618 -2.366 29.590 1.00 97.19 529 PHE A CA 1
ATOM 4448 C C . PHE A 1 529 ? -20.423 -1.439 29.857 1.00 97.19 529 PHE A C 1
ATOM 4450 O O . PHE A 1 529 ? -19.561 -1.308 28.992 1.00 97.19 529 PHE A O 1
ATOM 4457 N N . LEU A 1 530 ? -20.298 -0.824 31.038 1.00 97.69 530 LEU A N 1
ATOM 4458 C CA . LEU A 1 530 ? -19.232 0.160 31.287 1.00 97.69 530 LEU A CA 1
ATOM 4459 C C . LEU A 1 530 ? -17.831 -0.464 31.257 1.00 97.69 530 LEU A C 1
ATOM 4461 O O . LEU A 1 530 ? -16.889 0.152 30.749 1.00 97.69 530 LEU A O 1
ATOM 4465 N N . ASP A 1 531 ? -17.682 -1.681 31.778 1.00 96.12 531 ASP A N 1
ATOM 4466 C CA . ASP A 1 531 ? -16.412 -2.405 31.721 1.00 96.12 531 ASP A CA 1
ATOM 4467 C C . ASP A 1 531 ? -16.058 -2.800 30.285 1.00 96.12 531 ASP A C 1
ATOM 4469 O O . ASP A 1 531 ? -14.896 -2.677 29.884 1.00 96.12 531 ASP A O 1
ATOM 4473 N N . PHE A 1 532 ? -17.053 -3.204 29.492 1.00 95.06 532 PHE A N 1
ATOM 4474 C CA . PHE A 1 532 ? -16.886 -3.491 28.072 1.00 95.06 532 PHE A CA 1
ATOM 4475 C C . PHE A 1 532 ? -16.452 -2.247 27.290 1.00 95.06 532 PHE A C 1
ATOM 4477 O O . PHE A 1 532 ? -15.481 -2.316 26.535 1.00 95.06 532 PHE A O 1
ATOM 4484 N N . ILE A 1 533 ? -17.089 -1.090 27.513 1.00 95.44 533 ILE A N 1
ATOM 4485 C CA . ILE A 1 533 ? -16.676 0.174 26.887 1.00 95.44 533 ILE A CA 1
ATOM 4486 C C . ILE A 1 533 ? -15.229 0.506 27.260 1.00 95.44 533 ILE A C 1
ATOM 4488 O O . ILE A 1 533 ? -14.410 0.805 26.391 1.00 95.44 533 ILE A O 1
ATOM 4492 N N . ALA A 1 534 ? -14.875 0.422 28.545 1.00 95.19 534 ALA A N 1
ATOM 4493 C CA . ALA A 1 534 ? -13.521 0.729 28.994 1.00 95.19 534 ALA A CA 1
ATOM 4494 C C . ALA A 1 534 ? -12.463 -0.192 28.362 1.00 95.19 534 ALA A C 1
ATOM 4496 O O . ALA A 1 534 ? -11.359 0.266 28.069 1.00 95.19 534 ALA A O 1
ATOM 4497 N N . GLN A 1 535 ? -12.783 -1.473 28.170 1.00 92.56 535 GLN A N 1
ATOM 4498 C CA . GLN A 1 535 ? -11.892 -2.444 27.531 1.00 92.56 535 GLN A CA 1
ATOM 4499 C C . GLN A 1 535 ? -11.854 -2.293 26.004 1.00 92.56 535 GLN A C 1
ATOM 4501 O O . GLN A 1 535 ? -10.781 -2.451 25.427 1.00 92.56 535 GLN A O 1
ATOM 4506 N N . SER A 1 536 ? -12.957 -1.905 25.360 1.00 92.12 536 SER A N 1
ATOM 4507 C CA . SER A 1 536 ? -12.977 -1.588 23.924 1.00 92.12 536 SER A CA 1
ATOM 4508 C C . SER A 1 536 ? -12.080 -0.389 23.618 1.00 92.12 536 SER A C 1
ATOM 4510 O O . SER A 1 536 ? -11.196 -0.464 22.770 1.00 92.12 536 SER A O 1
ATOM 4512 N N . LEU A 1 537 ? -12.205 0.686 24.403 1.00 93.25 537 LEU A N 1
ATOM 4513 C CA . LEU A 1 537 ? -11.350 1.872 24.283 1.00 93.25 537 LEU A CA 1
ATOM 4514 C C . LEU A 1 537 ? -9.868 1.558 24.534 1.00 93.25 537 LEU A C 1
ATOM 4516 O O . LEU A 1 537 ? -8.979 2.124 23.896 1.00 93.25 537 LEU A O 1
ATOM 4520 N N . GLU A 1 538 ? -9.587 0.681 25.498 1.00 92.00 538 GLU A N 1
ATOM 4521 C CA . GLU A 1 538 ? -8.228 0.224 25.788 1.00 92.00 538 GLU A CA 1
ATOM 4522 C C . GLU A 1 538 ? -7.664 -0.604 24.626 1.00 92.00 538 GLU A C 1
ATOM 4524 O O . GLU A 1 538 ? -6.515 -0.397 24.235 1.00 92.00 538 GLU A O 1
ATOM 4529 N N . SER A 1 539 ? -8.481 -1.475 24.033 1.00 90.19 539 SER A N 1
ATOM 4530 C CA . SER A 1 539 ? -8.118 -2.255 22.848 1.00 90.19 539 SER A CA 1
ATOM 4531 C C . SER A 1 539 ? -7.820 -1.341 21.664 1.00 90.19 539 SER A C 1
ATOM 4533 O O . SER A 1 539 ? -6.749 -1.466 21.074 1.00 90.19 539 SER A O 1
ATOM 4535 N N . HIS A 1 540 ? -8.664 -0.338 21.401 1.00 89.56 540 HIS A N 1
ATOM 4536 C CA . HIS A 1 540 ? -8.406 0.677 20.377 1.00 89.56 540 HIS A CA 1
ATOM 4537 C C . HIS A 1 540 ? -7.091 1.424 20.631 1.00 89.56 540 HIS A C 1
ATOM 4539 O O . HIS A 1 540 ? -6.260 1.563 19.734 1.00 89.56 540 HIS A O 1
ATOM 4545 N N . ARG A 1 541 ? -6.824 1.843 21.876 1.00 87.75 541 ARG A N 1
ATOM 4546 C CA . ARG A 1 541 ? -5.562 2.520 22.225 1.00 87.75 541 ARG A CA 1
ATOM 4547 C C . ARG A 1 541 ? -4.328 1.668 21.915 1.00 87.75 541 ARG A C 1
ATOM 4549 O O . ARG A 1 541 ? -3.268 2.228 21.624 1.00 87.75 541 ARG A O 1
ATOM 4556 N N . ASN A 1 542 ? -4.470 0.350 22.000 1.00 86.62 542 ASN A N 1
ATOM 4557 C CA . ASN A 1 542 ? -3.420 -0.626 21.735 1.00 86.62 542 ASN A CA 1
ATOM 4558 C C . ASN A 1 542 ? -3.526 -1.227 20.319 1.00 86.62 542 ASN A C 1
ATOM 4560 O O . ASN A 1 542 ? -2.954 -2.283 20.065 1.00 86.62 542 ASN A O 1
ATOM 4564 N N . ASN A 1 543 ? -4.236 -0.563 19.395 1.00 84.44 543 ASN A N 1
ATOM 4565 C CA . ASN A 1 543 ? -4.438 -0.999 18.008 1.00 84.44 543 ASN A CA 1
ATOM 4566 C C . ASN A 1 543 ? -4.955 -2.443 17.890 1.00 84.44 543 ASN A C 1
ATOM 4568 O O . ASN A 1 543 ? -4.546 -3.173 16.991 1.00 84.44 543 ASN A O 1
ATOM 4572 N N . TYR A 1 544 ? -5.816 -2.864 18.818 1.00 79.00 544 TYR A N 1
ATOM 4573 C CA . TYR A 1 544 ? -6.447 -4.185 18.829 1.00 79.00 544 TYR A CA 1
ATOM 4574 C C . TYR A 1 544 ? -5.444 -5.351 18.839 1.00 79.00 544 TYR A C 1
ATOM 4576 O O . TYR A 1 544 ? -5.751 -6.448 18.391 1.00 79.00 544 TYR A O 1
ATOM 4584 N N . SER A 1 545 ? -4.247 -5.152 19.401 1.00 65.50 545 SER A N 1
ATOM 4585 C CA . SER A 1 545 ? -3.191 -6.176 19.431 1.00 65.50 545 SER A CA 1
ATOM 4586 C C . SER A 1 545 ? -3.540 -7.448 20.223 1.00 65.50 545 SER A C 1
ATOM 4588 O O . SER A 1 545 ? -2.814 -8.429 20.119 1.00 65.50 545 SER A O 1
ATOM 4590 N N . ASN A 1 546 ? -4.618 -7.430 21.019 1.00 58.66 546 ASN A N 1
ATOM 4591 C CA . ASN A 1 546 ? -5.056 -8.523 21.897 1.00 58.66 546 ASN A CA 1
ATOM 4592 C C . ASN A 1 546 ? -6.522 -8.927 21.615 1.00 58.66 546 ASN A C 1
ATOM 4594 O O . ASN A 1 546 ? -7.305 -9.131 22.544 1.00 58.66 546 ASN A O 1
ATOM 4598 N N . THR A 1 547 ? -6.929 -9.005 20.343 1.00 63.19 547 THR A N 1
ATOM 4599 C CA . THR A 1 547 ? -8.296 -9.417 19.941 1.00 63.19 547 THR A CA 1
ATOM 4600 C C . THR A 1 547 ? -8.664 -10.842 20.360 1.00 63.19 547 THR A C 1
ATOM 4602 O O . THR A 1 547 ? -9.839 -11.189 20.370 1.00 63.19 547 THR A O 1
ATOM 4605 N N . GLU A 1 548 ? -7.693 -11.652 20.788 1.00 64.31 548 GLU A N 1
ATOM 4606 C CA . GLU A 1 548 ? -7.924 -12.999 21.328 1.00 64.31 548 GLU A CA 1
ATOM 4607 C C . GLU A 1 548 ? -8.760 -13.021 22.626 1.00 64.31 548 GLU A C 1
ATOM 4609 O O . GLU A 1 548 ? -9.234 -14.080 23.028 1.00 64.31 548 GLU A O 1
ATOM 4614 N N . ASP A 1 549 ? -8.961 -11.879 23.295 1.00 70.12 549 ASP A N 1
ATOM 4615 C CA . ASP A 1 549 ? -9.723 -11.795 24.552 1.00 70.12 549 ASP A CA 1
ATOM 4616 C C . ASP A 1 549 ? -11.218 -11.446 24.370 1.00 70.12 549 ASP A C 1
ATOM 4618 O O . ASP A 1 549 ? -11.983 -11.484 25.348 1.00 70.12 549 ASP A O 1
ATOM 4622 N N . GLY A 1 550 ? -11.649 -11.103 23.151 1.00 79.19 550 GLY A N 1
ATOM 4623 C CA . GLY A 1 550 ? -13.046 -10.798 22.833 1.00 79.19 550 GLY A CA 1
ATOM 4624 C C . GLY A 1 550 ? -13.241 -9.881 21.624 1.00 79.19 550 GLY A C 1
ATOM 4625 O O . GLY A 1 550 ? -12.291 -9.318 21.082 1.00 79.19 550 GLY A O 1
ATOM 4626 N N . ASP A 1 551 ? -14.503 -9.712 21.241 1.00 85.56 551 ASP A N 1
ATOM 4627 C CA . ASP A 1 551 ? -14.949 -8.763 20.228 1.00 85.56 551 ASP A CA 1
ATOM 4628 C C . ASP A 1 551 ? -15.079 -7.359 20.823 1.00 85.56 551 ASP A C 1
ATOM 4630 O O . ASP A 1 551 ? -15.876 -7.120 21.730 1.00 85.56 551 ASP A O 1
ATOM 4634 N N . TRP A 1 552 ? -14.307 -6.416 20.288 1.00 88.56 552 TRP A N 1
ATOM 4635 C CA . TRP A 1 552 ? -14.258 -5.025 20.743 1.00 88.56 552 TRP A CA 1
ATOM 4636 C C . TRP A 1 552 ? -14.691 -4.075 19.625 1.00 88.56 552 TRP A C 1
ATOM 4638 O O . TRP A 1 552 ? -14.360 -4.324 18.463 1.00 88.56 552 TRP A O 1
ATOM 4648 N N . MET A 1 553 ? -15.393 -2.996 19.992 1.00 85.62 553 MET A N 1
ATOM 4649 C CA . MET A 1 553 ? -15.820 -1.922 19.073 1.00 85.62 553 MET A CA 1
ATOM 4650 C C . MET A 1 553 ? -14.659 -1.130 18.481 1.00 85.62 553 MET A C 1
ATOM 4652 O O . MET A 1 553 ? -13.621 -0.975 19.171 1.00 85.62 553 MET A O 1
#

Secondary structure (DSSP, 8-state):
----HHHHHHHHHHHHHHHHHHHHHHHHS-GGG--HHHIIIIIIHHHHHHHHHHHHTPSP---EEPGGGTTS--EEEEEESS-TT-----EEEEETTEEEEEPPTTEEEEETTTHHHHHHHHHHHHHHHHHHHHHHHT--HHHHHHHHHHHHHHHHHHHHHHTS-GGG--HHHHHHHHHHHHHHHHHHHHH---HHHHHHHHHHHHHHHTT--SSHHHHHHHTHHHHHHHHHHHHTT-HHHHHHHHHHHHHH-TT-GGGTTGGG-HHHHHHHHHHHHHHHHHHHHHHHHHHHHHHHHHHHHHHHTT--TTTTSHHHHHHHHHHHHHHHHHHHHHHHHHHHHHHHHHTTT--SSSSHHHH--BPPPHHHHHHHHHHHT----HHHHHHHHHT-BEEGGGSSSSSEE----SHHHHHHHTSPP---GGG-EE---TT--EEE--TT-HHHHHHHHHTTSS-TT--HHHHHPPPTT--TTTTEEEEEE-TT--EEEEE-SSTTTTBEEEE-TTS-GGGT--EEESBTT--BHHHHHHHHHHHHHTTTTTGGGB---